Protein AF-0000000084445565 (afdb_homodimer)

Solvent-accessible surface area (backbone atoms only — not comparable to full-atom values): 21002 Å² total; per-residue (Å²): 119,82,51,89,83,24,52,63,52,49,36,24,56,54,47,28,71,36,73,92,26,43,61,69,52,18,42,53,34,50,54,57,26,64,76,41,26,80,78,46,26,44,51,44,20,50,34,34,47,52,29,54,71,44,47,41,64,12,82,78,31,48,42,76,27,74,42,73,63,22,72,69,75,62,40,82,85,39,41,70,34,31,34,38,35,25,36,35,56,62,39,49,53,41,38,55,76,44,64,47,62,63,42,39,60,33,34,27,71,49,60,44,26,79,92,76,68,36,49,72,86,74,34,45,50,66,62,48,54,49,44,47,73,70,60,66,28,49,34,37,35,42,53,54,48,69,42,72,39,28,47,50,34,51,50,52,48,50,63,75,43,59,88,46,88,46,45,53,30,26,45,39,73,85,50,88,30,82,55,66,64,62,74,51,54,47,68,58,52,31,51,28,55,72,51,39,39,79,112,118,80,51,89,84,26,50,62,53,48,36,25,55,52,45,27,71,35,71,93,26,44,62,68,51,18,43,53,33,49,53,57,27,65,75,41,28,79,77,46,28,45,52,44,20,51,35,34,46,51,31,54,72,45,46,40,65,12,81,78,30,47,41,77,26,73,40,72,61,21,73,70,74,64,40,82,86,39,41,70,34,32,35,39,34,25,34,34,56,61,38,49,53,42,39,54,76,44,65,44,62,61,42,38,60,34,34,27,71,50,60,43,26,79,92,76,67,35,49,71,86,72,35,45,50,65,63,48,54,50,44,47,73,71,60,65,27,49,34,39,35,41,54,53,48,70,42,71,38,26,48,50,35,50,49,52,48,51,61,73,43,59,88,45,87,47,44,54,30,26,47,39,74,85,49,87,30,82,55,65,65,62,73,51,55,48,68,60,54,30,51,28,56,70,49,40,39,78,112

pLDDT: mean 86.77, std 16.16, range [40.09, 98.62]

InterPro domains:
  IPR000093 DNA recombination protein RecR [MF_00017] (1-199)
  IPR000093 DNA recombination protein RecR [PTHR30446] (1-198)
  IPR000093 DNA recombination protein RecR [TIGR00615] (6-197)
  IPR006171 TOPRIM domain [PF13662] (82-172)
  IPR006171 TOPRIM domain [PS50880] (81-176)
  IPR006171 TOPRIM domain [SM00493] (81-166)
  IPR015967 Recombination protein RecR, zinc finger domain [PF02132] (55-75)
  IPR023627 Recombination protein RecR [SSF111304] (5-199)
  IPR034137 RecR, TOPRIM domain [cd01025] (81-192)

Foldseek 3Di:
DPDPPDPLQVQLVVQCPDPPHHSVNSSVVSVVCVVPVPVRVVVVVVVVVCQVVQWDAAPQAGAIASDHVHPQVPDPQADALEEEEEAANLLVVLQVVLVQHRHHYHHFVHFDDPVVPDDSVNTCLVSVLVCLQPVNHAEYEYEFALDPRRVVRLVVSCVSCVPGNHFYKYFDNPPVRNDDSNVDDSVSSNVRSVRIGGD/DPDPPDPLQVQLVVQCPDPPHHSVNSSVVSVVCVVPVPVRVVVVVVVVVCQVVQWDAAPQARAIASDHVHPQVPDPQADALEEEEEAANLLVVLQVVLVQHRHHYHHFVHFDDPVVPDDSVNTCLVSVLVCLQPVNHAEYEYEFALDPRRVVRLVVSCVSCVPGNHFYKYFDNPPVRNDDSNVDDSVSSNNRSVRIGGD

Secondary structure (DSSP, 8-state):
---TT-HHHHHHHHHTTSTT--HHHHHHHHHHHHHSIIIIIHHHHHHHHHHHHH-EE-TTT--EESSSS-HHHH-TTSEEEEEEEESSHHHHHHHHHHT---EEEEE-SS--BTTTTB-GGGTTHHHHHHHHHHTT--EEEEE--SSHHHHHHHHHHHHHHTTSS-EEEE--TTS-TTS-GGGS-HHHHHHHHHT-EE-/---TT-HHHHHHHHHTTSTT--HHHHHHHHHHHHHSIIIIIHHHHHHHHHHHHH-EE-TTT--EESSSS-HHHH-TTSEEEEEEEESSHHHHHHHHHHT---EEEEE-SS--BTTTTB-GGGTTHHHHHHHHHHTT--EEEEE--SSHHHHHHHHHHHHHHTTSS-EEEE--TTS-TTS-GGGS-HHHHHHHHHT-EE-

Nearest PDB structures (foldseek):
  3ve5-assembly1_A  TM=8.290E-01  e=7.895E-18  Caldanaerobacter subterraneus subsp. tengcongensis MB4
  3vdp-assembly2_C  TM=8.385E-01  e=1.243E-17  Caldanaerobacter subterraneus subsp. tengcongensis MB4
  4o6p-assembly1_C  TM=8.341E-01  e=1.054E-16  Caldanaerobacter subterraneus subsp. tengcongensis MB4
  3vdu-assembly1_A-2  TM=7.982E-01  e=2.611E-16  Caldanaerobacter subterraneus subsp. tengcongensis MB4
  4o6o-assembly1_B  TM=6.967E-01  e=6.278E-17  Caldanaerobacter subterraneus subsp. tengcongensis MB4

Structure (mmCIF, N/CA/C/O backbone):
data_AF-0000000084445565-model_v1
#
loop_
_entity.id
_entity.type
_entity.pdbx_description
1 polymer 'Recombination protein RecR'
#
loop_
_atom_site.group_PDB
_atom_site.id
_atom_site.type_symbol
_atom_site.label_atom_id
_atom_site.label_alt_id
_atom_site.label_comp_id
_atom_site.label_asym_id
_atom_site.label_entity_id
_atom_site.label_seq_id
_atom_site.pdbx_PDB_ins_code
_atom_site.Cartn_x
_atom_site.Cartn_y
_atom_site.Cartn_z
_atom_site.occupancy
_atom_site.B_iso_or_equiv
_atom_site.auth_seq_id
_atom_site.auth_comp_id
_atom_site.auth_asym_id
_atom_site.auth_atom_id
_atom_site.pdbx_PDB_model_num
ATOM 1 N N . MET A 1 1 ? 11.109 16.625 9.852 1 42.62 1 MET A N 1
ATOM 2 C CA . MET A 1 1 ? 10.609 15.281 9.578 1 42.62 1 MET A CA 1
ATOM 3 C C . MET A 1 1 ? 11.648 14.453 8.82 1 42.62 1 MET A C 1
ATOM 5 O O . MET A 1 1 ? 11.406 13.289 8.5 1 42.62 1 MET A O 1
ATOM 9 N N . ASN A 1 2 ? 12.766 15.258 8.273 1 48.19 2 ASN A N 1
ATOM 10 C CA . ASN A 1 2 ? 13.703 14.578 7.387 1 48.19 2 ASN A CA 1
ATOM 11 C C . ASN A 1 2 ? 14.758 13.805 8.172 1 48.19 2 ASN A C 1
ATOM 13 O O . ASN A 1 2 ? 15.906 13.695 7.742 1 48.19 2 ASN A O 1
ATOM 17 N N . HIS A 1 3 ? 14.539 13.641 9.445 1 54.47 3 HIS A N 1
ATOM 18 C CA . HIS A 1 3 ? 15.656 12.883 9.984 1 54.47 3 HIS A CA 1
ATOM 19 C C . HIS A 1 3 ? 15.641 11.445 9.484 1 54.47 3 HIS A C 1
ATOM 21 O O . HIS A 1 3 ? 14.578 10.82 9.398 1 54.47 3 HIS A O 1
ATOM 27 N N . PRO A 1 4 ? 16.719 11.023 8.82 1 54.78 4 PRO A N 1
ATOM 28 C CA . PRO A 1 4 ? 16.875 9.664 8.305 1 54.78 4 PRO A CA 1
ATOM 29 C C . PRO A 1 4 ? 16.266 8.617 9.234 1 54.78 4 PRO A C 1
ATOM 31 O O . PRO A 1 4 ? 15.797 7.57 8.766 1 54.78 4 PRO A O 1
ATOM 34 N N . ASN A 1 5 ? 16.156 8.93 10.508 1 67.44 5 ASN A N 1
ATOM 35 C CA . ASN A 1 5 ? 15.625 7.945 11.445 1 67.44 5 ASN A CA 1
ATOM 36 C C . ASN A 1 5 ? 14.172 8.25 11.805 1 67.44 5 ASN A C 1
ATOM 38 O O . ASN A 1 5 ? 13.68 7.812 12.844 1 67.44 5 ASN A O 1
ATOM 42 N N . ASP A 1 6 ? 13.477 8.938 10.984 1 88.62 6 ASP A N 1
ATOM 43 C CA . ASP A 1 6 ? 12.078 9.297 11.188 1 88.62 6 ASP A CA 1
ATOM 44 C C . ASP A 1 6 ? 11.156 8.141 10.812 1 88.62 6 ASP A C 1
ATOM 46 O O . ASP A 1 6 ? 11.18 7.664 9.672 1 88.62 6 ASP A O 1
ATOM 50 N N . PRO A 1 7 ? 10.406 7.633 11.875 1 93.38 7 PRO A N 1
ATOM 51 C CA . PRO A 1 7 ? 9.531 6.48 11.641 1 93.38 7 PRO A CA 1
ATOM 52 C C . PRO A 1 7 ? 8.586 6.691 10.461 1 93.38 7 PRO A C 1
ATOM 54 O O . PRO A 1 7 ? 8.273 5.738 9.742 1 93.38 7 PRO A O 1
ATOM 57 N N . VAL A 1 8 ? 8.195 7.867 10.242 1 93.81 8 VAL A N 1
ATOM 58 C CA . VAL A 1 8 ? 7.285 8.172 9.141 1 93.81 8 VAL A CA 1
ATOM 59 C C . VAL A 1 8 ? 8.008 7.996 7.809 1 93.81 8 VAL A C 1
ATOM 61 O O . VAL A 1 8 ? 7.504 7.328 6.906 1 93.81 8 VAL A O 1
ATOM 64 N N . GLU A 1 9 ? 9.172 8.586 7.727 1 91.94 9 GLU A N 1
ATOM 65 C CA . GLU A 1 9 ? 9.953 8.484 6.496 1 91.94 9 GLU A CA 1
ATOM 66 C C . GLU A 1 9 ? 10.336 7.039 6.199 1 91.94 9 GLU A C 1
ATOM 68 O O . GLU A 1 9 ? 10.352 6.617 5.043 1 91.94 9 GLU A O 1
ATOM 73 N N . GLN A 1 10 ? 10.703 6.348 7.211 1 95.12 10 GLN A N 1
ATOM 74 C CA . GLN A 1 10 ? 11.031 4.934 7.039 1 95.12 10 GLN A CA 1
ATOM 75 C C . GLN A 1 10 ? 9.836 4.16 6.484 1 95.12 10 GLN A C 1
ATOM 77 O O . GLN A 1 10 ? 9.984 3.344 5.574 1 95.12 10 GLN A O 1
ATOM 82 N N . LEU A 1 11 ? 8.672 4.438 7.047 1 96.81 11 LEU A N 1
ATOM 83 C CA . LEU A 1 11 ? 7.469 3.742 6.609 1 96.81 11 LEU A CA 1
ATOM 84 C C . LEU A 1 11 ? 7.117 4.113 5.172 1 96.81 11 LEU A C 1
ATOM 86 O O . LEU A 1 11 ? 6.73 3.248 4.379 1 96.81 11 LEU A O 1
ATOM 90 N N . VAL A 1 12 ? 7.266 5.355 4.82 1 95.62 12 VAL A N 1
ATOM 91 C CA . VAL A 1 12 ? 7.047 5.805 3.447 1 95.62 12 VAL A CA 1
ATOM 92 C C . VAL A 1 12 ? 7.98 5.051 2.502 1 95.62 12 VAL A C 1
ATOM 94 O O . VAL A 1 12 ? 7.562 4.598 1.436 1 95.62 12 VAL A O 1
ATOM 97 N N . GLY A 1 13 ? 9.242 4.875 2.918 1 96.06 13 GLY A N 1
ATOM 98 C CA . GLY A 1 13 ? 10.211 4.133 2.129 1 96.06 13 GLY A CA 1
ATOM 99 C C . GLY A 1 13 ? 9.82 2.684 1.914 1 96.06 13 GLY A C 1
ATOM 100 O O . GLY A 1 13 ? 9.945 2.16 0.805 1 96.06 13 GLY A O 1
ATOM 101 N N . LEU A 1 14 ? 9.328 2.07 2.9 1 96.69 14 LEU A N 1
ATOM 102 C CA . LEU A 1 14 ? 8.93 0.67 2.824 1 96.69 14 LEU A CA 1
ATOM 103 C C . LEU A 1 14 ? 7.723 0.498 1.907 1 96.69 14 LEU A C 1
ATOM 105 O O . LEU A 1 14 ? 7.711 -0.392 1.054 1 96.69 14 LEU A O 1
ATOM 109 N N . LEU A 1 15 ? 6.719 1.361 2.037 1 96.44 15 LEU A N 1
ATOM 110 C CA . LEU A 1 15 ? 5.512 1.283 1.223 1 96.44 15 LEU A CA 1
ATOM 111 C C . LEU A 1 15 ? 5.824 1.577 -0.241 1 96.44 15 LEU A C 1
ATOM 113 O O . LEU A 1 15 ? 5.191 1.015 -1.139 1 96.44 15 LEU A O 1
ATOM 117 N N . SER A 1 16 ? 6.809 2.408 -0.483 1 96.06 16 SER A N 1
ATOM 118 C CA . SER A 1 16 ? 7.145 2.826 -1.84 1 96.06 16 SER A CA 1
ATOM 119 C C . SER A 1 16 ? 7.766 1.681 -2.633 1 96.06 16 SER A C 1
ATOM 121 O O . SER A 1 16 ? 7.891 1.762 -3.857 1 96.06 16 SER A O 1
ATOM 123 N N . ARG A 1 17 ? 8.102 0.585 -2.012 1 94.81 17 ARG A N 1
ATOM 124 C CA . ARG A 1 17 ? 8.688 -0.576 -2.676 1 94.81 17 ARG A CA 1
ATOM 125 C C . ARG A 1 17 ? 7.598 -1.488 -3.236 1 94.81 17 ARG A C 1
ATOM 127 O O . ARG A 1 17 ? 7.891 -2.412 -3.998 1 94.81 17 ARG A O 1
ATOM 134 N N . LEU A 1 18 ? 6.398 -1.222 -2.85 1 95.25 18 LEU A N 1
ATOM 135 C CA . LEU A 1 18 ? 5.297 -2.049 -3.324 1 95.25 18 LEU A CA 1
ATOM 136 C C . LEU A 1 18 ? 4.844 -1.61 -4.711 1 95.25 18 LEU A C 1
ATOM 138 O O . LEU A 1 18 ? 4.914 -0.426 -5.047 1 95.25 18 LEU A O 1
ATOM 142 N N . PRO A 1 19 ? 4.434 -2.586 -5.5 1 92.62 19 PRO A N 1
ATOM 143 C CA . PRO A 1 19 ? 3.924 -2.211 -6.82 1 92.62 19 PRO A CA 1
ATOM 144 C C . PRO A 1 19 ? 2.785 -1.197 -6.75 1 92.62 19 PRO A C 1
ATOM 146 O O . PRO A 1 19 ? 1.881 -1.336 -5.922 1 92.62 19 PRO A O 1
ATOM 149 N N . GLY A 1 20 ? 2.898 -0.147 -7.531 1 89.06 20 GLY A N 1
ATOM 150 C CA . GLY A 1 20 ? 1.836 0.842 -7.613 1 89.06 20 GLY A CA 1
ATOM 151 C C . GLY A 1 20 ? 2.045 2.02 -6.68 1 89.06 20 GLY A C 1
ATOM 152 O O . GLY A 1 20 ? 1.315 3.012 -6.75 1 89.06 20 GLY A O 1
ATOM 153 N N . TYR A 1 21 ? 3 1.852 -5.844 1 92.5 21 TYR A N 1
ATOM 154 C CA . TYR A 1 21 ? 3.264 2.941 -4.91 1 92.5 21 TYR A CA 1
ATOM 155 C C . TYR A 1 21 ? 4.586 3.625 -5.23 1 92.5 21 TYR A C 1
ATOM 157 O O . TYR A 1 21 ? 5.641 2.984 -5.227 1 92.5 21 TYR A O 1
ATOM 165 N N . GLY A 1 22 ? 4.492 4.855 -5.516 1 91.44 22 GLY A N 1
ATOM 166 C CA . GLY A 1 22 ? 5.656 5.719 -5.41 1 91.44 22 GLY A CA 1
ATOM 167 C C . GLY A 1 22 ? 5.742 6.449 -4.082 1 91.44 22 GLY A C 1
ATOM 168 O O . GLY A 1 22 ? 4.891 6.266 -3.213 1 91.44 22 GLY A O 1
ATOM 169 N N . ARG A 1 23 ? 6.707 7.301 -3.943 1 91.06 23 ARG A N 1
ATOM 170 C CA . ARG A 1 23 ? 6.906 7.996 -2.674 1 91.06 23 ARG A CA 1
ATOM 171 C C . ARG A 1 23 ? 5.715 8.891 -2.348 1 91.06 23 ARG A C 1
ATOM 173 O O . ARG A 1 23 ? 5.281 8.961 -1.195 1 91.06 23 ARG A O 1
ATOM 180 N N . ARG A 1 24 ? 5.191 9.531 -3.324 1 87.31 24 ARG A N 1
ATOM 181 C CA . ARG A 1 24 ? 4.059 10.43 -3.115 1 87.31 24 ARG A CA 1
ATOM 182 C C . ARG A 1 24 ? 2.824 9.656 -2.664 1 87.31 24 ARG A C 1
ATOM 184 O O . ARG A 1 24 ? 2.182 10.031 -1.679 1 87.31 24 ARG A O 1
ATOM 191 N N . SER A 1 25 ? 2.504 8.617 -3.367 1 91.88 25 SER A N 1
ATOM 192 C CA . SER A 1 25 ? 1.345 7.801 -3.016 1 91.88 25 SER A CA 1
ATOM 193 C C . SER A 1 25 ? 1.539 7.117 -1.668 1 91.88 25 SER A C 1
ATOM 195 O O . SER A 1 25 ? 0.592 6.984 -0.89 1 91.88 25 SER A O 1
ATOM 197 N N . ALA A 1 26 ? 2.791 6.719 -1.423 1 95.31 26 ALA A N 1
ATOM 198 C CA . ALA A 1 26 ? 3.105 6.102 -0.136 1 95.31 26 ALA A CA 1
ATOM 199 C C . ALA A 1 26 ? 2.877 7.082 1.012 1 95.31 26 ALA A C 1
ATOM 201 O O . ALA A 1 26 ? 2.32 6.715 2.049 1 95.31 26 ALA A O 1
ATOM 202 N N . ARG A 1 27 ? 3.256 8.258 0.832 1 92.88 27 ARG A N 1
ATOM 203 C CA . ARG A 1 27 ? 3.078 9.273 1.86 1 92.88 27 ARG A CA 1
ATOM 204 C C . ARG A 1 27 ? 1.598 9.523 2.135 1 92.88 27 ARG A C 1
ATOM 206 O O . ARG A 1 27 ? 1.187 9.648 3.289 1 92.88 27 ARG A O 1
ATOM 213 N N . ARG A 1 28 ? 0.836 9.57 1.104 1 92.25 28 ARG A N 1
ATOM 214 C CA . ARG A 1 28 ? -0.604 9.734 1.262 1 92.25 28 ARG A CA 1
ATOM 215 C C . ARG A 1 28 ? -1.203 8.586 2.064 1 92.25 28 ARG A C 1
ATOM 217 O O . ARG A 1 28 ? -2.061 8.805 2.924 1 92.25 28 ARG A O 1
ATOM 224 N N . ALA A 1 29 ? -0.751 7.445 1.784 1 95.94 29 ALA A N 1
ATOM 225 C CA . ALA A 1 29 ? -1.242 6.27 2.496 1 95.94 29 ALA A CA 1
ATOM 226 C C . ALA A 1 29 ? -0.855 6.32 3.971 1 95.94 29 ALA A C 1
ATOM 228 O O . ALA A 1 29 ? -1.671 6.016 4.844 1 95.94 29 ALA A O 1
ATOM 229 N N . VAL A 1 30 ? 0.344 6.688 4.199 1 96.62 30 VAL A N 1
ATOM 230 C CA . VAL A 1 30 ? 0.829 6.766 5.574 1 96.62 30 VAL A CA 1
ATOM 231 C C . VAL A 1 30 ? 0.01 7.793 6.355 1 96.62 30 VAL A C 1
ATOM 233 O O . VAL A 1 30 ? -0.426 7.523 7.477 1 96.62 30 VAL A O 1
ATOM 236 N N . LEU A 1 31 ? -0.197 8.922 5.77 1 94.25 31 LEU A N 1
ATOM 237 C CA . LEU A 1 31 ? -0.971 9.969 6.426 1 94.25 31 LEU A CA 1
ATOM 238 C C . LEU A 1 31 ? -2.385 9.492 6.734 1 94.25 31 LEU A C 1
ATOM 240 O O . LEU A 1 31 ? -2.898 9.719 7.832 1 94.25 31 LEU A O 1
ATOM 244 N N . LYS A 1 32 ? -2.957 8.828 5.801 1 94.44 32 LYS A N 1
ATOM 245 C CA . LYS A 1 32 ? -4.293 8.281 6.02 1 94.44 32 LYS A CA 1
ATOM 246 C C . LYS A 1 32 ? -4.309 7.332 7.211 1 94.44 32 LYS A C 1
ATOM 248 O O . LYS A 1 32 ? -5.191 7.418 8.07 1 94.44 32 LYS A O 1
ATOM 253 N N . MET A 1 33 ? -3.371 6.559 7.238 1 96.94 33 MET A N 1
ATOM 254 C CA . MET A 1 33 ? -3.33 5.562 8.305 1 96.94 33 MET A CA 1
ATOM 255 C C . MET A 1 33 ? -3.09 6.223 9.656 1 96.94 33 MET A C 1
ATOM 257 O O . MET A 1 33 ? -3.635 5.785 10.672 1 96.94 33 MET A O 1
ATOM 261 N N . LEU A 1 34 ? -2.307 7.238 9.617 1 95.75 34 LEU A N 1
ATOM 262 C CA . LEU A 1 34 ? -1.955 7.898 10.867 1 95.75 34 LEU A CA 1
ATOM 263 C C . LEU A 1 34 ? -3.156 8.641 11.445 1 95.75 34 LEU A C 1
ATOM 265 O O . LEU A 1 34 ? -3.162 8.992 12.625 1 95.75 34 LEU A O 1
ATOM 269 N N . GLN A 1 35 ? -4.125 8.93 10.656 1 90.38 35 GLN A N 1
ATOM 270 C CA . GLN A 1 35 ? -5.344 9.562 11.148 1 90.38 35 GLN A CA 1
ATOM 271 C C . GLN A 1 35 ? -6.105 8.641 12.094 1 90.38 35 GLN A C 1
ATOM 273 O O . GLN A 1 35 ? -6.848 9.109 12.961 1 90.38 35 GLN A O 1
ATOM 278 N N . ASP A 1 36 ? -5.949 7.34 11.891 1 92.38 36 ASP A N 1
ATOM 279 C CA . ASP A 1 36 ? -6.555 6.336 12.766 1 92.38 36 ASP A CA 1
ATOM 280 C C . ASP A 1 36 ? -5.695 5.074 12.828 1 92.38 36 ASP A C 1
ATOM 282 O O . ASP A 1 36 ? -6.062 4.039 12.266 1 92.38 36 ASP A O 1
ATOM 286 N N . PRO A 1 37 ? -4.664 5.094 13.602 1 95.62 37 PRO A N 1
ATOM 287 C CA . PRO A 1 37 ? -3.711 3.982 13.633 1 95.62 37 PRO A CA 1
ATOM 288 C C . PRO A 1 37 ? -4.324 2.689 14.164 1 95.62 37 PRO A C 1
ATOM 290 O O . PRO A 1 37 ? -4.016 1.604 13.664 1 95.62 37 PRO A O 1
ATOM 293 N N . GLN A 1 38 ? -5.273 2.746 15.109 1 95.19 38 GLN A N 1
ATOM 294 C CA . GLN A 1 38 ? -5.859 1.566 15.734 1 95.19 38 GLN A CA 1
ATOM 295 C C . GLN A 1 38 ? -6.727 0.789 14.75 1 95.19 38 GLN A C 1
ATOM 297 O O . GLN A 1 38 ? -6.777 -0.441 14.797 1 95.19 38 GLN A O 1
ATOM 302 N N . ARG A 1 39 ? -7.297 1.512 13.844 1 94.88 39 ARG A N 1
ATOM 303 C CA . ARG A 1 39 ? -8.242 0.859 12.945 1 94.88 39 ARG A CA 1
ATOM 304 C C . ARG A 1 39 ? -7.594 0.534 11.602 1 94.88 39 ARG A C 1
ATOM 306 O O . ARG A 1 39 ? -8.031 -0.377 10.898 1 94.88 39 ARG A O 1
ATOM 313 N N . LEU A 1 40 ? -6.551 1.271 11.281 1 94.94 40 LEU A N 1
ATOM 314 C CA . LEU A 1 40 ? -6 1.113 9.938 1 94.94 40 LEU A CA 1
ATOM 315 C C . LEU A 1 40 ? -4.586 0.543 9.992 1 94.94 40 LEU A C 1
ATOM 317 O O . LEU A 1 40 ? -4.281 -0.44 9.312 1 94.94 40 LEU A O 1
ATOM 321 N N . MET A 1 41 ? -3.707 1.014 10.844 1 96.81 41 MET A N 1
ATOM 322 C CA . MET A 1 41 ? -2.291 0.661 10.836 1 96.81 41 MET A CA 1
ATOM 323 C C . MET A 1 41 ? -2.055 -0.67 11.539 1 96.81 41 MET A C 1
ATOM 325 O O . MET A 1 41 ? -1.375 -1.549 11.008 1 96.81 41 MET A O 1
ATOM 329 N N . LEU A 1 42 ? -2.598 -0.789 12.688 1 98.06 42 LEU A N 1
ATOM 330 C CA . LEU A 1 42 ? -2.279 -1.954 13.5 1 98.06 42 LEU A CA 1
ATOM 331 C C . LEU A 1 42 ? -2.893 -3.219 12.906 1 98.06 42 LEU A C 1
ATOM 333 O O . LEU A 1 42 ? -2.227 -4.254 12.812 1 98.06 42 LEU A O 1
ATOM 337 N N . PRO A 1 43 ? -4.152 -3.146 12.43 1 97.81 43 PRO A N 1
ATOM 338 C CA . PRO A 1 43 ? -4.691 -4.34 11.773 1 97.81 43 PRO A CA 1
ATOM 339 C C . PRO A 1 43 ? -3.889 -4.738 10.539 1 97.81 43 PRO A C 1
ATOM 341 O O . PRO A 1 43 ? -3.709 -5.93 10.273 1 97.81 43 PRO A O 1
ATOM 344 N N . LEU A 1 44 ? -3.434 -3.775 9.812 1 98.25 44 LEU A N 1
ATOM 345 C CA . LEU A 1 44 ? -2.605 -4.078 8.648 1 98.25 44 LEU A CA 1
ATOM 346 C C . LEU A 1 44 ? -1.295 -4.734 9.07 1 98.25 44 LEU A C 1
ATOM 348 O O . LEU A 1 44 ? -0.859 -5.715 8.461 1 98.25 44 LEU A O 1
ATOM 352 N N . ALA A 1 45 ? -0.679 -4.238 10.109 1 98.38 45 ALA A N 1
ATOM 353 C CA . ALA A 1 45 ? 0.545 -4.832 10.648 1 98.38 45 ALA A CA 1
ATOM 354 C C . ALA A 1 45 ? 0.321 -6.285 11.047 1 98.38 45 ALA A C 1
ATOM 356 O O . ALA A 1 45 ? 1.117 -7.16 10.695 1 98.38 45 ALA A O 1
ATOM 357 N N . ASP A 1 46 ? -0.766 -6.473 11.742 1 98.12 46 ASP A N 1
ATOM 358 C CA . ASP A 1 46 ? -1.094 -7.828 12.18 1 98.12 46 ASP A CA 1
ATOM 359 C C . ASP A 1 46 ? -1.352 -8.742 10.984 1 98.12 46 ASP A C 1
ATOM 361 O O . ASP A 1 46 ? -0.883 -9.883 10.961 1 98.12 46 ASP A O 1
ATOM 365 N N . GLY A 1 47 ? -2.111 -8.242 10.031 1 97.62 47 GLY A N 1
ATOM 366 C CA . GLY A 1 47 ? -2.383 -9.016 8.828 1 97.62 47 GLY A CA 1
ATOM 367 C C . GLY A 1 47 ? -1.125 -9.422 8.086 1 97.62 47 GLY A C 1
ATOM 368 O O . GLY A 1 47 ? -1.028 -10.547 7.594 1 97.62 47 GLY A O 1
ATOM 369 N N . LEU A 1 48 ? -0.175 -8.57 8 1 98.25 48 LEU A N 1
ATOM 370 C CA . LEU A 1 48 ? 1.106 -8.852 7.359 1 98.25 48 LEU A CA 1
ATOM 371 C C . LEU A 1 48 ? 1.846 -9.969 8.086 1 98.25 48 LEU A C 1
ATOM 373 O O . LEU A 1 48 ? 2.354 -10.898 7.453 1 98.25 48 LEU A O 1
ATOM 377 N N . ARG A 1 49 ? 1.893 -9.852 9.375 1 97.69 49 ARG A N 1
ATOM 378 C CA . ARG A 1 49 ? 2.604 -10.852 10.164 1 97.69 49 ARG A CA 1
ATOM 379 C C . ARG A 1 49 ? 1.933 -12.219 10.055 1 97.69 49 ARG A C 1
ATOM 381 O O . ARG A 1 49 ? 2.605 -13.234 9.875 1 97.69 49 ARG A O 1
ATOM 388 N N . ILE A 1 50 ? 0.654 -12.25 10.156 1 97 50 ILE A N 1
ATOM 389 C CA . ILE A 1 50 ? -0.104 -13.492 10.078 1 97 50 ILE A CA 1
ATOM 390 C C . ILE A 1 50 ? 0.131 -14.156 8.719 1 97 50 ILE A C 1
ATOM 392 O O . ILE A 1 50 ? 0.429 -15.352 8.648 1 97 50 ILE A O 1
ATOM 396 N N . ALA A 1 51 ? 0.028 -13.414 7.664 1 96.88 51 ALA A N 1
ATOM 397 C CA . ALA A 1 51 ? 0.226 -13.961 6.324 1 96.88 51 ALA A CA 1
ATOM 398 C C . ALA A 1 51 ? 1.658 -14.453 6.141 1 96.88 51 ALA A C 1
ATOM 400 O O . ALA A 1 51 ? 1.883 -15.531 5.574 1 96.88 51 ALA A O 1
ATOM 401 N N . ALA A 1 52 ? 2.607 -13.68 6.594 1 96.88 52 ALA A N 1
ATOM 402 C CA . ALA A 1 52 ? 4.016 -14.047 6.461 1 96.88 52 ALA A CA 1
ATOM 403 C C . ALA A 1 52 ? 4.301 -15.383 7.133 1 96.88 52 ALA A C 1
ATOM 405 O O . ALA A 1 52 ? 5.105 -16.172 6.641 1 96.88 52 ALA A O 1
ATOM 406 N N . GLU A 1 53 ? 3.662 -15.641 8.203 1 95.31 53 GLU A N 1
ATOM 407 C CA . GLU A 1 53 ? 3.9 -16.859 8.984 1 95.31 53 GLU A CA 1
ATOM 408 C C . GLU A 1 53 ? 3.092 -18.031 8.445 1 95.31 53 GLU A C 1
ATOM 410 O O . GLU A 1 53 ? 3.533 -19.172 8.516 1 95.31 53 GLU A O 1
ATOM 415 N N . ALA A 1 54 ? 1.971 -17.75 7.91 1 95.81 54 ALA A N 1
ATOM 416 C CA . ALA A 1 54 ? 1.009 -18.797 7.605 1 95.81 54 ALA A CA 1
ATOM 417 C C . ALA A 1 54 ? 1.185 -19.312 6.176 1 95.81 54 ALA A C 1
ATOM 419 O O . ALA A 1 54 ? 0.913 -20.469 5.883 1 95.81 54 ALA A O 1
ATOM 420 N N . VAL A 1 55 ? 1.617 -18.484 5.27 1 96.88 55 VAL A N 1
ATOM 421 C CA . VAL A 1 55 ? 1.567 -18.812 3.846 1 96.88 55 VAL A CA 1
ATOM 422 C C . VAL A 1 55 ? 2.904 -19.406 3.404 1 96.88 55 VAL A C 1
ATOM 424 O O . VAL A 1 55 ? 3.967 -18.891 3.764 1 96.88 55 VAL A O 1
ATOM 427 N N . ARG A 1 56 ? 2.848 -20.438 2.625 1 95.44 56 ARG A N 1
ATOM 428 C CA . ARG A 1 56 ? 4.035 -21.094 2.096 1 95.44 56 ARG A CA 1
ATOM 429 C C . ARG A 1 56 ? 3.76 -21.703 0.722 1 95.44 56 ARG A C 1
ATOM 431 O O . ARG A 1 56 ? 2.604 -21.906 0.346 1 95.44 56 ARG A O 1
ATOM 438 N N . PRO A 1 57 ? 4.789 -22.016 -0.052 1 95.94 57 PRO A N 1
ATOM 439 C CA . PRO A 1 57 ? 4.602 -22.672 -1.349 1 95.94 57 PRO A CA 1
ATOM 440 C C . PRO A 1 57 ? 4.117 -24.109 -1.219 1 95.94 57 PRO A C 1
ATOM 442 O O . PRO A 1 57 ? 4.57 -24.844 -0.334 1 95.94 57 PRO A O 1
ATOM 445 N N . CYS A 1 58 ? 3.221 -24.484 -1.974 1 97.56 58 CYS A N 1
ATOM 446 C CA . CYS A 1 58 ? 2.74 -25.859 -2.051 1 97.56 58 CYS A CA 1
ATOM 447 C C . CYS A 1 58 ? 3.832 -26.781 -2.557 1 97.56 58 CYS A C 1
ATOM 449 O O . CYS A 1 58 ? 4.441 -26.531 -3.598 1 97.56 58 CYS A O 1
ATOM 451 N N . GLU A 1 59 ? 4.016 -27.891 -1.918 1 97.44 59 GLU A N 1
ATOM 452 C CA . GLU A 1 59 ? 5.082 -28.812 -2.291 1 97.44 59 GLU A CA 1
ATOM 453 C C . GLU A 1 59 ? 4.754 -29.531 -3.596 1 97.44 59 GLU A C 1
ATOM 455 O O . GLU A 1 59 ? 5.648 -30.047 -4.27 1 97.44 59 GLU A O 1
ATOM 460 N N . VAL A 1 60 ? 3.502 -29.531 -4.016 1 97.69 60 VAL A N 1
ATOM 461 C CA . VAL A 1 60 ? 3.074 -30.281 -5.191 1 97.69 60 VAL A CA 1
ATOM 462 C C . VAL A 1 60 ? 3.094 -29.375 -6.418 1 97.69 60 VAL A C 1
ATOM 464 O O . VAL A 1 60 ? 3.787 -29.656 -7.398 1 97.69 60 VAL A O 1
ATOM 467 N N . CYS A 1 61 ? 2.438 -28.266 -6.32 1 98.12 61 CYS A N 1
ATOM 468 C CA . CYS A 1 61 ? 2.18 -27.516 -7.551 1 98.12 61 CYS A CA 1
ATOM 469 C C . CYS A 1 61 ? 2.893 -26.172 -7.531 1 98.12 61 CYS A C 1
ATOM 471 O O . CYS A 1 61 ? 2.941 -25.484 -8.547 1 98.12 61 CYS A O 1
ATOM 473 N N . GLY A 1 62 ? 3.344 -25.75 -6.32 1 97.38 62 GLY A N 1
ATOM 474 C CA . GLY A 1 62 ? 4.059 -24.484 -6.223 1 97.38 62 GLY A CA 1
ATOM 475 C C . GLY A 1 62 ? 3.152 -23.312 -5.918 1 97.38 62 GLY A C 1
ATOM 476 O O . GLY A 1 62 ? 3.615 -22.172 -5.824 1 97.38 62 GLY A O 1
ATOM 477 N N . ASN A 1 63 ? 1.875 -23.438 -5.723 1 96 63 ASN A N 1
ATOM 478 C CA . ASN A 1 63 ? 0.946 -22.406 -5.297 1 96 63 ASN A CA 1
ATOM 479 C C . ASN A 1 63 ? 1.313 -21.844 -3.924 1 96 63 ASN A C 1
ATOM 481 O O . ASN A 1 63 ? 2.051 -22.484 -3.172 1 96 63 ASN A O 1
ATOM 485 N N . LEU A 1 64 ? 0.884 -20.672 -3.631 1 95.44 64 LEU A N 1
ATOM 486 C CA . LEU A 1 64 ? 1.022 -20.141 -2.281 1 95.44 64 LEU A CA 1
ATOM 487 C C . LEU A 1 64 ? -0.258 -20.344 -1.479 1 95.44 64 LEU A C 1
ATOM 489 O O . LEU A 1 64 ? -1.342 -19.953 -1.919 1 95.44 64 LEU A O 1
ATOM 493 N N . ASP A 1 65 ? -0.097 -20.953 -0.335 1 93.94 65 ASP A N 1
ATOM 494 C CA . ASP A 1 65 ? -1.247 -21.312 0.485 1 93.94 65 ASP A CA 1
ATOM 495 C C . ASP A 1 65 ? -0.844 -21.5 1.947 1 93.94 65 ASP A C 1
ATOM 497 O O . ASP A 1 65 ? 0.344 -21.469 2.275 1 93.94 65 ASP A O 1
ATOM 501 N N . THR A 1 66 ? -1.864 -21.562 2.828 1 94.19 66 THR A N 1
ATOM 502 C CA . THR A 1 66 ? -1.613 -21.75 4.254 1 94.19 66 THR A CA 1
ATOM 503 C C . THR A 1 66 ? -1.392 -23.234 4.57 1 94.19 66 THR A C 1
ATOM 505 O O . THR A 1 66 ? -0.986 -23.578 5.68 1 94.19 66 THR A O 1
ATOM 508 N N . ALA A 1 67 ? -1.666 -24.016 3.582 1 94.25 67 ALA A N 1
ATOM 509 C CA . ALA A 1 67 ? -1.447 -25.438 3.734 1 94.25 67 ALA A CA 1
ATOM 510 C C . ALA A 1 67 ? -0.63 -26 2.572 1 94.25 67 ALA A C 1
ATOM 512 O O . ALA A 1 67 ? -0.6 -25.406 1.488 1 94.25 67 ALA A O 1
ATOM 513 N N . SER A 1 68 ? 0.067 -27.219 2.828 1 95.88 68 SER A N 1
ATOM 514 C CA . SER A 1 68 ? 0.78 -27.969 1.801 1 95.88 68 SER A CA 1
ATOM 515 C C . SER A 1 68 ? 0.574 -29.469 1.972 1 95.88 68 SER A C 1
ATOM 517 O O . SER A 1 68 ? 0.906 -30.031 3.018 1 95.88 68 SER A O 1
ATOM 519 N N . PRO A 1 69 ? -0.008 -30.094 0.944 1 97.31 69 PRO A N 1
ATOM 520 C CA . PRO A 1 69 ? -0.475 -29.594 -0.352 1 97.31 69 PRO A CA 1
ATOM 521 C C . PRO A 1 69 ? -1.551 -28.516 -0.217 1 97.31 69 PRO A C 1
ATOM 523 O O . PRO A 1 69 ? -2.279 -28.484 0.778 1 97.31 69 PRO A O 1
ATOM 526 N N . CYS A 1 70 ? -1.633 -27.656 -1.169 1 96.94 70 CYS A N 1
ATOM 527 C CA . CYS A 1 70 ? -2.529 -26.516 -1.094 1 96.94 70 CYS A CA 1
ATOM 528 C C . CYS A 1 70 ? -3.982 -26.953 -1.237 1 96.94 70 CYS A C 1
ATOM 530 O O . CYS A 1 70 ? -4.262 -28.109 -1.51 1 96.94 70 CYS A O 1
ATOM 532 N N . HIS A 1 71 ? -4.922 -26 -1.071 1 95.06 71 HIS A N 1
ATOM 533 C CA . HIS A 1 71 ? -6.348 -26.297 -1.112 1 95.06 71 HIS A CA 1
ATOM 534 C C . HIS A 1 71 ? -6.77 -26.797 -2.49 1 95.06 71 HIS A C 1
ATOM 536 O O . HIS A 1 71 ? -7.676 -27.625 -2.604 1 95.06 71 HIS A O 1
ATOM 542 N N . VAL A 1 72 ? -6.145 -26.312 -3.537 1 95.75 72 VAL A N 1
ATOM 543 C CA . VAL A 1 72 ? -6.461 -26.766 -4.891 1 95.75 72 VAL A CA 1
ATOM 544 C C . VAL A 1 72 ? -6.02 -28.203 -5.082 1 95.75 72 VAL A C 1
ATOM 546 O O . VAL A 1 72 ? -6.789 -29.047 -5.562 1 95.75 72 VAL A O 1
ATOM 549 N N . CYS A 1 73 ? -4.859 -28.516 -4.629 1 97.19 73 CYS A N 1
ATOM 550 C CA . CYS A 1 73 ? -4.305 -29.859 -4.777 1 97.19 73 CYS A CA 1
ATOM 551 C C . CYS A 1 73 ? -5.074 -30.859 -3.924 1 97.19 73 CYS A C 1
ATOM 553 O O . CYS A 1 73 ? -5.203 -32.031 -4.293 1 97.19 73 CYS A O 1
ATOM 555 N N . ARG A 1 74 ? -5.633 -30.406 -2.906 1 96.69 74 ARG A N 1
ATOM 556 C CA . ARG A 1 74 ? -6.297 -31.312 -1.974 1 96.69 74 ARG A CA 1
ATOM 557 C C . ARG A 1 74 ? -7.773 -31.469 -2.324 1 96.69 74 ARG A C 1
ATOM 559 O O . ARG A 1 74 ? -8.453 -32.344 -1.795 1 96.69 74 ARG A O 1
ATOM 566 N N . ASP A 1 75 ? -8.266 -30.641 -3.123 1 96.06 75 ASP A N 1
ATOM 567 C CA . ASP A 1 75 ? -9.688 -30.656 -3.461 1 96.06 75 ASP A CA 1
ATOM 568 C C . ASP A 1 75 ? -10.047 -31.906 -4.25 1 96.06 75 ASP A C 1
ATOM 570 O O . ASP A 1 75 ? -9.602 -32.094 -5.391 1 96.06 75 ASP A O 1
ATOM 574 N N . PRO A 1 76 ? -10.891 -32.719 -3.67 1 96.06 76 PRO A N 1
ATOM 575 C CA . PRO A 1 76 ? -11.211 -34 -4.34 1 96.06 76 PRO A CA 1
ATOM 576 C C . PRO A 1 76 ? -12.117 -33.781 -5.555 1 96.06 76 PRO A C 1
ATOM 578 O O . PRO A 1 76 ? -12.289 -34.719 -6.352 1 96.06 76 PRO A O 1
ATOM 581 N N . HIS A 1 77 ? -12.672 -32.688 -5.754 1 95.94 77 HIS A N 1
ATOM 582 C CA . HIS A 1 77 ? -13.6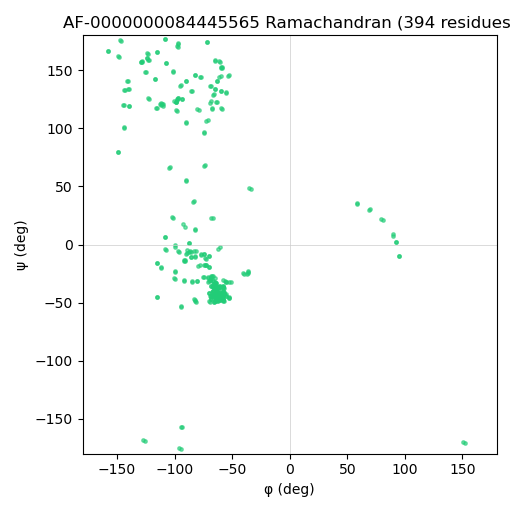09 -32.469 -6.848 1 95.94 77 HIS A CA 1
ATOM 583 C C . HIS A 1 77 ? -12.875 -32 -8.109 1 95.94 77 HIS A C 1
ATOM 585 O O . HIS A 1 77 ? -13.484 -31.922 -9.18 1 95.94 77 HIS A O 1
ATOM 591 N N . ARG A 1 78 ? -11.617 -31.797 -7.961 1 96.44 78 ARG A N 1
ATOM 592 C CA . ARG A 1 78 ? -10.828 -31.359 -9.109 1 96.44 78 ARG A CA 1
ATOM 593 C C . ARG A 1 78 ? -10.531 -32.531 -10.047 1 96.44 78 ARG A C 1
ATOM 595 O O . ARG A 1 78 ? -10.352 -33.656 -9.586 1 96.44 78 ARG A O 1
ATOM 602 N N . GLU A 1 79 ? -10.523 -32.219 -11.312 1 95.56 79 GLU A N 1
ATOM 603 C CA . GLU A 1 79 ? -10.102 -33.219 -12.297 1 95.56 79 GLU A CA 1
ATOM 604 C C . GLU A 1 79 ? -8.594 -33.438 -12.227 1 95.56 79 GLU A C 1
ATOM 606 O O . GLU A 1 79 ? -7.816 -32.719 -12.852 1 95.56 79 GLU A O 1
ATOM 611 N N . ARG A 1 80 ? -8.164 -34.562 -11.688 1 96.44 80 ARG A N 1
ATOM 612 C CA . ARG A 1 80 ? -6.762 -34.781 -11.359 1 96.44 80 ARG A CA 1
ATOM 613 C C . ARG A 1 80 ? -5.949 -35.125 -12.602 1 96.44 80 ARG A C 1
ATOM 615 O O . ARG A 1 80 ? -4.723 -35 -12.602 1 96.44 80 ARG A O 1
ATOM 622 N N . GLY A 1 81 ? -6.547 -35.5 -13.609 1 96 81 GLY A N 1
ATOM 623 C CA . GLY A 1 81 ? -5.844 -35.844 -14.836 1 96 81 GLY A CA 1
ATOM 624 C C . GLY A 1 81 ? -5.527 -34.625 -15.688 1 96 81 GLY A C 1
ATOM 625 O O . GLY A 1 81 ? -4.859 -34.75 -16.719 1 96 81 GLY A O 1
ATOM 626 N N . LEU A 1 82 ? -5.98 -33.469 -15.32 1 95.5 82 LEU A N 1
ATOM 627 C CA . LEU A 1 82 ? -5.816 -32.219 -16.047 1 95.5 82 LEU A CA 1
ATOM 628 C C . LEU A 1 82 ? -4.98 -31.234 -15.258 1 95.5 82 LEU A C 1
ATOM 630 O O . LEU A 1 82 ? -5.363 -30.828 -14.156 1 95.5 82 LEU A O 1
ATOM 634 N N . VAL A 1 83 ? -3.803 -30.875 -15.867 1 97.44 83 VAL A N 1
ATOM 635 C CA . VAL A 1 83 ? -2.92 -29.953 -15.164 1 97.44 83 VAL A CA 1
ATOM 636 C C . VAL A 1 83 ? -2.662 -28.734 -16.047 1 97.44 83 VAL A C 1
ATOM 638 O O . VAL A 1 83 ? -2.262 -28.859 -17.203 1 97.44 83 VAL A O 1
ATOM 641 N N . CYS A 1 84 ? -2.928 -27.609 -15.492 1 94.94 84 CYS A N 1
ATOM 642 C CA . CYS A 1 84 ? -2.648 -26.344 -16.156 1 94.94 84 CYS A CA 1
ATOM 643 C C . CYS A 1 84 ? -1.336 -25.75 -15.664 1 94.94 84 CYS A C 1
ATOM 645 O O . CYS A 1 84 ? -1.189 -25.453 -14.477 1 94.94 84 CYS A O 1
ATOM 647 N N . VAL A 1 85 ? -0.444 -25.516 -16.594 1 96.44 85 VAL A N 1
ATOM 648 C CA . VAL A 1 85 ? 0.881 -25 -16.25 1 96.44 85 VAL A CA 1
ATOM 649 C C . VAL A 1 85 ? 0.919 -23.5 -16.453 1 96.44 85 VAL A C 1
ATOM 651 O O . VAL A 1 85 ? 0.591 -23 -17.547 1 96.44 85 VAL A O 1
ATOM 654 N N . VAL A 1 86 ? 1.295 -22.844 -15.383 1 94.06 86 VAL A N 1
ATOM 655 C CA . VAL A 1 86 ? 1.313 -21.375 -15.43 1 94.06 86 VAL A CA 1
ATOM 656 C C . VAL A 1 86 ? 2.703 -20.875 -15.055 1 94.06 86 VAL A C 1
ATOM 658 O O . VAL A 1 86 ? 3.484 -21.578 -14.422 1 94.06 86 VAL A O 1
ATOM 661 N N . GLU A 1 87 ? 2.971 -19.609 -15.453 1 93.69 87 GLU A N 1
ATOM 662 C CA . GLU A 1 87 ? 4.262 -18.984 -15.156 1 93.69 87 GLU A CA 1
ATOM 663 C C . GLU A 1 87 ? 4.422 -18.734 -13.664 1 93.69 87 GLU A C 1
ATOM 665 O O . GLU A 1 87 ? 5.457 -19.078 -13.078 1 93.69 87 GLU A O 1
ATOM 670 N N . GLY A 1 88 ? 3.369 -18.172 -13.102 1 94.19 88 GLY A N 1
ATOM 671 C CA . GLY A 1 88 ? 3.457 -17.797 -11.703 1 94.19 88 GLY A CA 1
ATOM 672 C C . GLY A 1 88 ? 2.139 -17.922 -10.961 1 94.19 88 GLY A C 1
ATOM 673 O O . GLY A 1 88 ? 1.108 -18.219 -11.57 1 94.19 88 GLY A O 1
ATOM 674 N N . VAL A 1 89 ? 2.188 -17.672 -9.648 1 94.25 89 VAL A N 1
ATOM 675 C CA . VAL A 1 89 ? 1.032 -17.828 -8.773 1 94.25 89 VAL A CA 1
ATOM 676 C C . VAL A 1 89 ? -0.051 -16.828 -9.156 1 94.25 89 VAL A C 1
ATOM 678 O O . VAL A 1 89 ? -1.244 -17.125 -9.078 1 94.25 89 VAL A O 1
ATOM 681 N N . ALA A 1 90 ? 0.373 -15.664 -9.609 1 89.19 90 ALA A N 1
ATOM 682 C CA . ALA A 1 90 ? -0.598 -14.656 -10.031 1 89.19 90 ALA A CA 1
ATOM 683 C C . ALA A 1 90 ? -1.52 -15.203 -11.117 1 89.19 90 ALA A C 1
ATOM 685 O O . ALA A 1 90 ? -2.727 -14.953 -11.109 1 89.19 90 ALA A O 1
ATOM 686 N N . ASP A 1 91 ? -1.015 -15.875 -12.016 1 85.94 91 ASP A N 1
ATOM 687 C CA . ASP A 1 91 ? -1.792 -16.469 -13.102 1 85.94 91 ASP A CA 1
ATOM 688 C C . ASP A 1 91 ? -2.758 -17.531 -12.562 1 85.94 91 ASP A C 1
ATOM 690 O O . ASP A 1 91 ? -3.92 -17.578 -12.969 1 85.94 91 ASP A O 1
ATOM 694 N N . LEU A 1 92 ? -2.209 -18.297 -11.734 1 91.38 92 LEU A N 1
ATOM 695 C CA . LEU A 1 92 ? -3.039 -19.328 -11.125 1 91.38 92 LEU A CA 1
ATOM 696 C C . LEU A 1 92 ? -4.238 -18.703 -10.414 1 91.38 92 LEU A C 1
ATOM 698 O O . LEU A 1 92 ? -5.375 -19.125 -10.625 1 91.38 92 LEU A O 1
ATOM 702 N N . TRP A 1 93 ? -3.961 -17.719 -9.625 1 86.81 93 TRP A N 1
ATOM 703 C CA . TRP A 1 93 ? -5.023 -17.078 -8.859 1 86.81 93 TRP A CA 1
ATOM 704 C C . TRP A 1 93 ? -6.043 -16.422 -9.789 1 86.81 93 TRP A C 1
ATOM 706 O O . TRP A 1 93 ? -7.246 -16.453 -9.516 1 86.81 93 TRP A O 1
ATOM 716 N N . ALA A 1 94 ? -5.559 -15.898 -10.82 1 82.75 94 ALA A N 1
ATOM 717 C CA . ALA A 1 94 ? -6.453 -15.297 -11.797 1 82.75 94 ALA A CA 1
ATOM 718 C C . ALA A 1 94 ? -7.371 -16.344 -12.422 1 82.75 94 ALA A C 1
ATOM 720 O O . ALA A 1 94 ? -8.578 -16.125 -12.555 1 82.75 94 ALA A O 1
ATOM 721 N N . LEU A 1 95 ? -6.859 -17.406 -12.805 1 85.44 95 LEU A N 1
ATOM 722 C CA . LEU A 1 95 ? -7.625 -18.484 -13.43 1 85.44 95 LEU A CA 1
ATOM 723 C C . LEU A 1 95 ? -8.641 -19.062 -12.445 1 85.44 95 LEU A C 1
ATOM 725 O O . LEU A 1 95 ? -9.773 -19.375 -12.828 1 85.44 95 LEU A O 1
ATOM 729 N N . GLU A 1 96 ? -8.211 -19.203 -11.25 1 85.88 96 GLU A N 1
ATOM 730 C CA . GLU A 1 96 ? -9.094 -19.734 -10.219 1 85.88 96 GLU A CA 1
ATOM 731 C C . GLU A 1 96 ? -10.266 -18.781 -9.961 1 85.88 96 GLU A C 1
ATOM 733 O O . GLU A 1 96 ? -11.414 -19.219 -9.859 1 85.88 96 GLU A O 1
ATOM 738 N N . ARG A 1 97 ? -9.922 -17.547 -9.789 1 78.75 97 ARG A N 1
ATOM 739 C CA . ARG A 1 97 ? -10.953 -16.547 -9.547 1 78.75 97 ARG A CA 1
ATOM 740 C C . ARG A 1 97 ? -11.961 -16.516 -10.695 1 78.75 97 ARG A C 1
ATOM 742 O O . ARG A 1 97 ? -13.164 -16.328 -10.469 1 78.75 97 ARG A O 1
ATOM 749 N N . ALA A 1 98 ? -11.469 -16.703 -11.883 1 75.94 98 ALA A N 1
ATOM 750 C CA . ALA A 1 98 ? -12.312 -16.672 -13.07 1 75.94 98 ALA A CA 1
ATOM 751 C C . ALA A 1 98 ? -13.102 -17.969 -13.219 1 75.94 98 ALA A C 1
ATOM 753 O O . ALA A 1 98 ? -14.031 -18.047 -14.023 1 75.94 98 ALA A O 1
ATOM 754 N N . GLY A 1 99 ? -12.789 -18.906 -12.414 1 81.56 99 GLY A N 1
ATOM 755 C CA . GLY A 1 99 ? -13.422 -20.203 -12.578 1 81.56 99 GLY A CA 1
ATOM 756 C C . GLY A 1 99 ? -13.188 -20.828 -13.945 1 81.56 99 GLY A C 1
ATOM 757 O O . GLY A 1 99 ? -14.047 -21.531 -14.469 1 81.56 99 GLY A O 1
ATOM 758 N N . ALA A 1 100 ? -12.031 -20.625 -14.508 1 79.44 100 ALA A N 1
ATOM 759 C CA . ALA A 1 100 ? -11.758 -20.969 -15.898 1 79.44 100 ALA A CA 1
ATOM 760 C C . ALA A 1 100 ? -11.195 -22.375 -16.016 1 79.44 100 ALA A C 1
ATOM 762 O O . ALA A 1 100 ? -11.148 -22.953 -17.109 1 79.44 100 ALA A O 1
ATOM 763 N N . HIS A 1 101 ? -10.789 -22.984 -14.984 1 86.31 101 HIS A N 1
ATOM 764 C CA . HIS A 1 101 ? -10.102 -24.266 -15.023 1 86.31 101 HIS A CA 1
ATOM 765 C C . HIS A 1 101 ? -10.555 -25.172 -13.883 1 86.31 101 HIS A C 1
ATOM 767 O O . HIS A 1 101 ? -10.609 -24.75 -12.727 1 86.31 101 HIS A O 1
ATOM 773 N N . ARG A 1 102 ? -10.859 -26.453 -14.148 1 91 102 ARG A N 1
ATOM 774 C CA . ARG A 1 102 ? -11.414 -27.375 -13.156 1 91 102 ARG A CA 1
ATOM 775 C C . ARG A 1 102 ? -10.383 -28.406 -12.727 1 91 102 ARG A C 1
ATOM 777 O O . ARG A 1 102 ? -10.656 -29.25 -11.867 1 91 102 ARG A O 1
ATOM 784 N N . GLY A 1 103 ? -9.258 -28.359 -13.352 1 96.12 103 GLY A N 1
ATOM 785 C CA . GLY A 1 103 ? -8.211 -29.297 -13 1 96.12 103 GLY A CA 1
ATOM 786 C C . GLY A 1 103 ? -7.23 -28.75 -11.977 1 96.12 103 GLY A C 1
ATOM 787 O O . GLY A 1 103 ? -7.594 -27.922 -11.148 1 96.12 103 GLY A O 1
ATOM 788 N N . LEU A 1 104 ? -6.008 -29.328 -11.961 1 97.94 104 LEU A N 1
ATOM 789 C CA . LEU A 1 104 ? -4.938 -28.906 -11.062 1 97.94 104 LEU A CA 1
ATOM 790 C C . LEU A 1 104 ? -3.979 -27.953 -11.766 1 97.94 104 LEU A C 1
ATOM 792 O O . LEU A 1 104 ? -4.129 -27.688 -12.961 1 97.94 104 LEU A O 1
ATOM 796 N N . TYR A 1 105 ? -3.076 -27.438 -10.953 1 97.44 105 TYR A N 1
ATOM 797 C CA . TYR A 1 105 ? -2.133 -26.469 -11.516 1 97.44 105 TYR A CA 1
ATOM 798 C C . TYR A 1 105 ? -0.695 -26.922 -11.273 1 97.44 105 TYR A C 1
ATOM 800 O O . TYR A 1 105 ? -0.442 -27.812 -10.461 1 97.44 105 TYR A O 1
ATOM 808 N N . HIS A 1 106 ? 0.152 -26.281 -12 1 98.62 106 HIS A N 1
ATOM 809 C CA . HIS A 1 106 ? 1.589 -26.328 -11.75 1 98.62 106 HIS A CA 1
ATOM 810 C C . HIS A 1 106 ? 2.248 -25 -12.055 1 98.62 106 HIS A C 1
ATOM 812 O O . HIS A 1 106 ? 2.18 -24.516 -13.188 1 98.62 106 HIS A O 1
ATOM 818 N N . VAL A 1 107 ? 2.838 -24.484 -11.055 1 98 107 VAL A N 1
ATOM 819 C CA . VAL A 1 107 ? 3.502 -23.188 -11.195 1 98 107 VAL A CA 1
ATOM 820 C C . VAL A 1 107 ? 4.977 -23.406 -11.539 1 98 107 VAL A C 1
ATOM 822 O O . VAL A 1 107 ? 5.707 -24.047 -10.781 1 98 107 VAL A O 1
ATOM 825 N N . LEU A 1 108 ? 5.43 -22.812 -12.625 1 97.94 108 LEU A N 1
ATOM 826 C CA . LEU A 1 108 ? 6.809 -23 -13.062 1 97.94 108 LEU A CA 1
ATOM 827 C C . LEU A 1 108 ? 7.758 -22.094 -12.273 1 97.94 108 LEU A C 1
ATOM 829 O O . LEU A 1 108 ? 8.922 -22.453 -12.07 1 97.94 108 LEU A O 1
ATOM 833 N N . GLY A 1 109 ? 7.277 -20.938 -11.867 1 96.06 109 GLY A N 1
ATOM 834 C CA . GLY A 1 109 ? 8.102 -19.953 -11.18 1 96.06 109 GLY A CA 1
ATOM 835 C C . GLY A 1 109 ? 8.781 -18.984 -12.117 1 96.06 109 GLY A C 1
ATOM 836 O O . GLY A 1 109 ? 9.672 -18.234 -11.711 1 96.06 109 GLY A O 1
ATOM 837 N N . GLY A 1 110 ? 8.453 -19.031 -13.328 1 95.25 110 GLY A N 1
ATOM 838 C CA . GLY A 1 110 ? 9.031 -18.172 -14.359 1 95.25 110 GLY A CA 1
ATOM 839 C C . GLY A 1 110 ? 9.008 -18.812 -15.742 1 95.25 110 GLY A C 1
ATOM 840 O O . GLY A 1 110 ? 8.289 -19.797 -15.969 1 95.25 110 GLY A O 1
ATOM 841 N N . VAL A 1 111 ? 9.719 -18.109 -16.641 1 95.06 111 VAL A N 1
ATOM 842 C CA . VAL A 1 111 ? 9.906 -18.656 -17.984 1 95.06 111 VAL A CA 1
ATOM 843 C C . VAL A 1 111 ? 11.391 -18.641 -18.344 1 95.06 111 VAL A C 1
ATOM 845 O O . VAL A 1 111 ? 12.172 -17.906 -17.75 1 95.06 111 VAL A O 1
ATOM 848 N N . LEU A 1 112 ? 11.766 -19.516 -19.312 1 96.12 112 LEU A N 1
ATOM 849 C CA . LEU A 1 112 ? 13.141 -19.531 -19.797 1 96.12 112 LEU A CA 1
ATOM 850 C C . LEU A 1 112 ? 13.523 -18.188 -20.391 1 96.12 112 LEU A C 1
ATOM 852 O O . LEU A 1 112 ? 12.734 -17.578 -21.109 1 96.12 112 LEU A O 1
ATOM 856 N N . SER A 1 113 ? 14.68 -17.719 -19.969 1 93.56 113 SER A N 1
ATOM 857 C CA . SER A 1 113 ? 15.195 -16.469 -20.484 1 93.56 113 SER A CA 1
ATOM 858 C C . SER A 1 113 ? 16.719 -16.5 -20.641 1 93.56 113 SER A C 1
ATOM 860 O O . SER A 1 113 ? 17.438 -16.219 -19.688 1 93.56 113 SER A O 1
ATOM 862 N N . PRO A 1 114 ? 17.156 -16.703 -21.859 1 88.44 114 PRO A N 1
ATOM 863 C CA . PRO A 1 114 ? 18.594 -16.719 -22.062 1 88.44 114 PRO A CA 1
ATOM 864 C C . PRO A 1 114 ? 19.266 -15.398 -21.688 1 88.44 114 PRO A C 1
ATOM 866 O O . PRO A 1 114 ? 20.281 -15.391 -21 1 88.44 114 PRO A O 1
ATOM 869 N N . LEU A 1 115 ? 18.641 -14.32 -22.078 1 89.75 115 LEU A N 1
ATOM 870 C CA . LEU A 1 115 ? 19.203 -13 -21.812 1 89.75 115 LEU A CA 1
ATOM 871 C C . LEU A 1 115 ? 19.109 -12.664 -20.328 1 89.75 115 LEU A C 1
ATOM 873 O O . LEU A 1 115 ? 19.938 -11.914 -19.812 1 89.75 115 LEU A O 1
ATOM 877 N N . GLY A 1 116 ? 18.141 -13.219 -19.719 1 90.5 116 GLY A N 1
ATOM 878 C CA . GLY A 1 116 ? 17.984 -12.984 -18.297 1 90.5 116 GLY A CA 1
ATOM 879 C C . GLY A 1 116 ? 18.734 -13.992 -17.438 1 90.5 116 GLY A C 1
ATOM 880 O O . GLY A 1 116 ? 18.75 -13.875 -16.203 1 90.5 116 GLY A O 1
ATOM 881 N N . GLY A 1 117 ? 19.266 -14.969 -18.016 1 93.31 117 GLY A N 1
ATOM 882 C CA . GLY A 1 117 ? 20.016 -15.984 -17.297 1 93.31 117 GLY A CA 1
ATOM 883 C C . GLY A 1 117 ? 19.141 -17.016 -16.609 1 93.31 117 GLY A C 1
ATOM 884 O O . GLY A 1 117 ? 19.531 -17.625 -15.625 1 93.31 117 GLY A O 1
ATOM 885 N N . VAL A 1 118 ? 17.953 -17.188 -17.016 1 96.12 118 VAL A N 1
ATOM 886 C CA . VAL A 1 118 ? 17.047 -18.172 -16.406 1 96.12 118 VAL A CA 1
ATOM 887 C C . VAL A 1 118 ? 17.031 -19.438 -17.25 1 96.12 118 VAL A C 1
ATOM 889 O O . VAL A 1 118 ? 16.578 -19.438 -18.391 1 96.12 118 VAL A O 1
ATOM 892 N N . GLY A 1 119 ? 17.516 -20.516 -16.641 1 96.62 119 GLY A N 1
ATOM 893 C CA . GLY A 1 119 ? 17.547 -21.812 -17.297 1 96.62 119 GLY A CA 1
ATOM 894 C C . GLY A 1 119 ? 16.531 -22.797 -16.734 1 96.62 119 GLY A C 1
ATOM 895 O O . GLY A 1 119 ? 15.812 -22.469 -15.789 1 96.62 119 GLY A O 1
ATOM 896 N N . PRO A 1 120 ? 16.469 -24 -17.344 1 96.06 120 PRO A N 1
ATOM 897 C CA . PRO A 1 120 ? 15.492 -25.016 -16.906 1 96.06 120 PRO A CA 1
ATOM 898 C C . PRO A 1 120 ? 15.625 -25.359 -15.422 1 96.06 120 PRO A C 1
ATOM 900 O O . PRO A 1 120 ? 14.625 -25.641 -14.758 1 96.06 120 PRO A O 1
ATOM 903 N N . GLU A 1 121 ? 16.859 -25.281 -14.891 1 96.12 121 GLU A N 1
ATOM 904 C CA . GLU A 1 121 ? 17.109 -25.672 -13.5 1 96.12 121 GLU A CA 1
ATOM 905 C C . GLU A 1 121 ? 16.578 -24.625 -12.531 1 96.12 121 GLU A C 1
ATOM 907 O O . GLU A 1 121 ? 16.406 -24.891 -11.344 1 96.12 121 GLU A O 1
ATOM 912 N N . ASP A 1 122 ? 16.344 -23.484 -13.062 1 96.62 122 ASP A N 1
ATOM 913 C CA . ASP A 1 122 ? 15.828 -22.406 -12.242 1 96.62 122 ASP A CA 1
ATOM 914 C C . ASP A 1 122 ? 14.305 -22.453 -12.148 1 96.62 122 ASP A C 1
ATOM 916 O O . ASP A 1 122 ? 13.688 -21.688 -11.398 1 96.62 122 ASP A O 1
ATOM 920 N N . LEU A 1 123 ? 13.695 -23.328 -12.875 1 97.94 123 LEU A N 1
ATOM 921 C CA . LEU A 1 123 ? 12.242 -23.469 -12.938 1 97.94 123 LEU A CA 1
ATOM 922 C C . LEU A 1 123 ? 11.805 -24.828 -12.383 1 97.94 123 LEU A C 1
ATOM 924 O O . LEU A 1 123 ? 12.625 -25.719 -12.203 1 97.94 123 LEU A O 1
ATOM 928 N N . ARG A 1 124 ? 10.531 -24.969 -12.109 1 98.06 124 ARG A N 1
ATOM 929 C CA . ARG A 1 124 ? 10 -26.203 -11.57 1 98.06 124 ARG A CA 1
ATOM 930 C C . ARG A 1 124 ? 9.57 -27.156 -12.695 1 98.06 124 ARG A C 1
ATOM 932 O O . ARG A 1 124 ? 8.438 -27.641 -12.703 1 98.06 124 ARG A O 1
ATOM 939 N N . ILE A 1 125 ? 10.477 -27.391 -13.531 1 98 125 ILE A N 1
ATOM 940 C CA . ILE A 1 125 ? 10.188 -28.219 -14.688 1 98 125 ILE A CA 1
ATOM 941 C C . ILE A 1 125 ? 10.289 -29.688 -14.305 1 98 125 ILE A C 1
ATOM 943 O O . ILE A 1 125 ? 9.398 -30.484 -14.609 1 98 125 ILE A O 1
ATOM 947 N N . GLN A 1 126 ? 11.352 -30.031 -13.633 1 97.19 126 GLN A N 1
ATOM 948 C CA . GLN A 1 126 ? 11.555 -31.422 -13.25 1 97.19 126 GLN A CA 1
ATOM 949 C C . GLN A 1 126 ? 10.422 -31.922 -12.359 1 97.19 126 GLN A C 1
ATOM 951 O O . GLN A 1 126 ? 9.922 -33.031 -12.555 1 97.19 126 GLN A O 1
ATOM 956 N N . PRO A 1 127 ? 10.031 -31.125 -11.414 1 97.94 127 PRO A N 1
ATOM 957 C CA . PRO A 1 127 ? 8.867 -31.547 -10.633 1 97.94 127 PRO A CA 1
ATOM 958 C C . PRO A 1 127 ? 7.633 -31.797 -11.492 1 97.94 127 PRO A C 1
ATOM 960 O O . PRO A 1 127 ? 6.867 -32.719 -11.227 1 97.94 127 PRO A O 1
ATOM 963 N N . LEU A 1 128 ? 7.441 -31.016 -12.469 1 98.06 128 LEU A N 1
ATOM 964 C CA . LEU A 1 128 ? 6.316 -31.203 -13.375 1 98.06 128 LEU A CA 1
ATOM 965 C C . LEU A 1 128 ? 6.422 -32.531 -14.102 1 98.06 128 LEU A C 1
ATOM 967 O O . LEU A 1 128 ? 5.449 -33.312 -14.164 1 98.06 128 LEU A O 1
ATOM 971 N N . VAL A 1 129 ? 7.582 -32.781 -14.609 1 97.56 129 VAL A N 1
ATOM 972 C CA . VAL A 1 129 ? 7.816 -34.031 -15.336 1 97.56 129 VAL A CA 1
ATOM 973 C C . VAL A 1 129 ? 7.547 -35.219 -14.414 1 97.56 129 VAL A C 1
ATOM 975 O O . VAL A 1 129 ? 6.902 -36.219 -14.82 1 97.56 129 VAL A O 1
ATOM 978 N N . ARG A 1 130 ? 8.023 -35.156 -13.289 1 97.25 130 ARG A N 1
ATOM 979 C CA . ARG A 1 130 ? 7.812 -36.219 -12.312 1 97.25 130 ARG A CA 1
ATOM 980 C C . ARG A 1 130 ? 6.328 -36.438 -12.031 1 97.25 130 ARG A C 1
ATOM 982 O O . ARG A 1 130 ? 5.852 -37.562 -11.961 1 97.25 130 ARG A O 1
ATOM 989 N N . ARG A 1 131 ? 5.637 -35.375 -11.859 1 97.38 131 ARG A N 1
ATOM 990 C CA . ARG A 1 131 ? 4.199 -35.438 -11.609 1 97.38 131 ARG A CA 1
ATOM 991 C C . ARG A 1 131 ? 3.469 -36.125 -12.758 1 97.38 131 ARG A C 1
ATOM 993 O O . ARG A 1 131 ? 2.6 -36.969 -12.531 1 97.38 131 ARG A O 1
ATOM 1000 N N . VAL A 1 132 ? 3.789 -35.75 -13.922 1 96.88 132 VAL A N 1
ATOM 1001 C CA . VAL A 1 132 ? 3.148 -36.312 -15.102 1 96.88 132 VAL A CA 1
ATOM 1002 C C . VAL A 1 132 ? 3.42 -37.812 -15.164 1 96.88 132 VAL A C 1
ATOM 1004 O O . VAL A 1 132 ? 2.527 -38.594 -15.492 1 96.88 132 VAL A O 1
ATOM 1007 N N . ALA A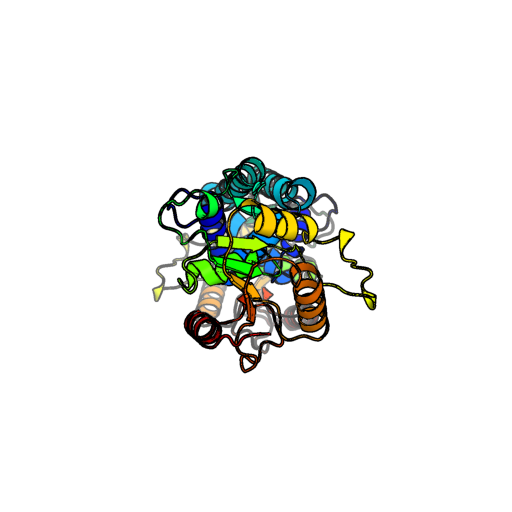 1 133 ? 4.578 -38.219 -14.773 1 95.44 133 ALA A N 1
ATOM 1008 C CA . ALA A 1 133 ? 4.988 -39.625 -14.836 1 95.44 133 ALA A CA 1
ATOM 1009 C C . ALA A 1 133 ? 4.309 -40.438 -13.75 1 95.44 133 ALA A C 1
ATOM 1011 O O . ALA A 1 133 ? 4.035 -41.625 -13.938 1 95.44 133 ALA A O 1
ATOM 1012 N N . GLU A 1 134 ? 3.984 -39.812 -12.664 1 95.31 134 GLU A N 1
ATOM 1013 C CA . GLU A 1 134 ? 3.643 -40.594 -11.492 1 95.31 134 GLU A CA 1
ATOM 1014 C C . GLU A 1 134 ? 2.166 -40.469 -11.133 1 95.31 134 GLU A C 1
ATOM 1016 O O . GLU A 1 134 ? 1.601 -41.312 -10.438 1 95.31 134 GLU A O 1
ATOM 1021 N N . GLU A 1 135 ? 1.511 -39.406 -11.617 1 94.5 135 GLU A N 1
ATOM 1022 C CA . GLU A 1 135 ? 0.2 -39.094 -11.062 1 94.5 135 GLU A CA 1
ATOM 1023 C C . GLU A 1 135 ? -0.912 -39.406 -12.062 1 94.5 135 GLU A C 1
ATOM 1025 O O . GLU A 1 135 ? -2.07 -39.031 -11.844 1 94.5 135 GLU A O 1
ATOM 1030 N N . GLY A 1 136 ? -0.625 -40 -13.172 1 93.81 136 GLY A N 1
ATOM 1031 C CA . GLY A 1 136 ? -1.636 -40.375 -14.156 1 93.81 136 GLY A CA 1
ATOM 1032 C C . GLY A 1 136 ? -2.25 -39.188 -14.852 1 93.81 136 GLY A C 1
ATOM 1033 O O . GLY A 1 136 ? -3.453 -39.156 -15.125 1 93.81 136 GLY A O 1
ATOM 1034 N N . ILE A 1 137 ? -1.554 -38.125 -15.031 1 96.69 137 ILE A N 1
ATOM 1035 C CA . ILE A 1 137 ? -1.998 -36.938 -15.734 1 96.69 137 ILE A CA 1
ATOM 1036 C C . ILE A 1 137 ? -2.201 -37.25 -17.219 1 96.69 137 ILE A C 1
ATOM 1038 O O . ILE A 1 137 ? -1.327 -37.844 -17.859 1 96.69 137 ILE A O 1
ATOM 1042 N N . ARG A 1 138 ? -3.35 -36.906 -17.781 1 95.88 138 ARG A N 1
ATOM 1043 C CA . ARG A 1 138 ? -3.699 -37.219 -19.156 1 95.88 138 ARG A CA 1
ATOM 1044 C C . ARG A 1 138 ? -3.48 -36.031 -20.078 1 95.88 138 ARG A C 1
ATOM 1046 O O . ARG A 1 138 ? -3.262 -36.188 -21.281 1 95.88 138 ARG A O 1
ATOM 1053 N N . GLU A 1 139 ? -3.625 -34.781 -19.5 1 94.44 139 GLU A N 1
ATOM 1054 C CA . GLU A 1 139 ? -3.467 -33.562 -20.297 1 94.44 139 GLU A CA 1
ATOM 1055 C C . GLU A 1 139 ? -2.783 -32.469 -19.5 1 94.44 139 GLU A C 1
ATOM 1057 O O . GLU A 1 139 ? -3.109 -32.25 -18.328 1 94.44 139 GLU A O 1
ATOM 1062 N N . VAL A 1 140 ? -1.812 -31.922 -20.219 1 95.75 140 VAL A N 1
ATOM 1063 C CA . VAL A 1 140 ? -1.149 -30.719 -19.703 1 95.75 140 VAL A CA 1
ATOM 1064 C C . VAL A 1 140 ? -1.483 -29.516 -20.578 1 95.75 140 VAL A C 1
ATOM 1066 O O . VAL A 1 140 ? -1.236 -29.547 -21.797 1 95.75 140 VAL A O 1
ATOM 1069 N N . ILE A 1 141 ? -2.092 -28.516 -19.969 1 90.69 141 ILE A N 1
ATOM 1070 C CA . ILE A 1 141 ? -2.426 -27.281 -20.672 1 90.69 141 ILE A CA 1
ATOM 1071 C C . ILE A 1 141 ? -1.376 -26.219 -20.375 1 90.69 141 ILE A C 1
ATOM 1073 O O . ILE A 1 141 ? -1.162 -25.844 -19.219 1 90.69 141 ILE A O 1
ATOM 1077 N N . LEU A 1 142 ? -0.762 -25.719 -21.438 1 91.94 142 LEU A N 1
ATOM 1078 C CA . LEU A 1 142 ? 0.247 -24.672 -21.266 1 91.94 142 LEU A CA 1
ATOM 1079 C C . LEU A 1 142 ? -0.387 -23.281 -21.312 1 91.94 142 LEU A C 1
ATOM 1081 O O . LEU A 1 142 ? -0.755 -22.797 -22.375 1 91.94 142 LEU A O 1
ATOM 1085 N N . ALA A 1 143 ? -0.472 -22.719 -20.141 1 88.06 143 ALA A N 1
ATOM 1086 C CA . ALA A 1 143 ? -0.987 -21.359 -20.016 1 88.06 143 ALA A CA 1
ATOM 1087 C C . ALA A 1 143 ? 0.144 -20.375 -19.766 1 88.06 143 ALA A C 1
ATOM 1089 O O . ALA A 1 143 ? 0.202 -19.75 -18.703 1 88.06 143 ALA A O 1
ATOM 1090 N N . LEU A 1 144 ? 0.994 -20.219 -20.75 1 88.19 144 LEU A N 1
ATOM 1091 C CA . LEU A 1 144 ? 2.174 -19.359 -20.672 1 88.19 144 LEU A CA 1
ATOM 1092 C C . LEU A 1 144 ? 1.99 -18.094 -21.5 1 88.19 144 LEU A C 1
ATOM 1094 O O . LEU A 1 144 ? 1.148 -18.062 -22.406 1 88.19 144 LEU A O 1
ATOM 1098 N N . PRO A 1 145 ? 2.734 -17.062 -21.125 1 82.25 145 PRO A N 1
ATOM 1099 C CA . PRO A 1 145 ? 2.6 -15.805 -21.875 1 82.25 145 PRO A CA 1
ATOM 1100 C C . PRO A 1 145 ? 2.91 -15.969 -23.359 1 82.25 145 PRO A C 1
ATOM 1102 O O . PRO A 1 145 ? 3.709 -16.828 -23.734 1 82.25 145 PRO A O 1
ATOM 1105 N N . ALA A 1 146 ? 2.287 -15.117 -24.156 1 78.62 146 ALA A N 1
ATOM 1106 C CA . ALA A 1 146 ? 2.5 -15.141 -25.594 1 78.62 146 ALA A CA 1
ATOM 1107 C C . ALA A 1 146 ? 3.75 -14.359 -25.984 1 78.62 146 ALA A C 1
ATOM 1109 O O . ALA A 1 146 ? 3.74 -13.602 -26.953 1 78.62 146 ALA A O 1
ATOM 1110 N N . THR A 1 147 ? 4.738 -14.406 -25.25 1 82.62 147 THR A N 1
ATOM 1111 C CA . THR A 1 147 ? 6.035 -13.805 -25.547 1 82.62 147 THR A CA 1
ATOM 1112 C C . THR A 1 147 ? 6.996 -14.844 -26.109 1 82.62 147 THR A C 1
ATOM 1114 O O . THR A 1 147 ? 6.688 -16.031 -26.125 1 82.62 147 THR A O 1
ATOM 1117 N N . VAL A 1 148 ? 8.07 -14.328 -26.562 1 84.25 148 VAL A N 1
ATOM 1118 C CA . VAL A 1 148 ? 9.094 -15.219 -27.094 1 84.25 148 VAL A CA 1
ATOM 1119 C C . VAL A 1 148 ? 9.555 -16.188 -26.016 1 84.25 148 VAL A C 1
ATOM 1121 O O . VAL A 1 148 ? 9.695 -17.391 -26.25 1 84.25 148 VAL A O 1
ATOM 1124 N N . GLU A 1 149 ? 9.773 -15.664 -24.875 1 91.06 149 GLU A N 1
ATOM 1125 C CA . GLU A 1 149 ? 10.211 -16.484 -23.75 1 91.06 149 GLU A CA 1
ATOM 1126 C C . GLU A 1 149 ? 9.148 -17.516 -23.375 1 91.06 149 GLU A C 1
ATOM 1128 O O . GLU A 1 149 ? 9.477 -18.656 -23.094 1 91.06 149 GLU A O 1
ATOM 1133 N N . GLY A 1 150 ? 7.887 -17.047 -23.328 1 89.56 150 GLY A N 1
ATOM 1134 C CA . GLY A 1 150 ? 6.797 -17.969 -23.047 1 89.56 150 GLY A CA 1
ATOM 1135 C C . GLY A 1 150 ? 6.676 -19.078 -24.062 1 89.56 150 GLY A C 1
ATOM 1136 O O . GLY A 1 150 ? 6.492 -20.25 -23.703 1 89.56 150 GLY A O 1
ATOM 1137 N N . ALA A 1 151 ? 6.82 -18.719 -25.297 1 86.5 151 ALA A N 1
ATOM 1138 C CA . ALA A 1 151 ? 6.75 -19.703 -26.375 1 86.5 151 ALA A CA 1
ATOM 1139 C C . ALA A 1 151 ? 7.914 -20.688 -26.297 1 86.5 151 ALA A C 1
ATOM 1141 O O . ALA A 1 151 ? 7.73 -21.891 -26.469 1 86.5 151 ALA A O 1
ATOM 1142 N N . THR A 1 152 ? 9.07 -20.172 -26.062 1 91.12 152 THR A N 1
ATOM 1143 C CA . THR A 1 152 ? 10.258 -21.016 -25.938 1 91.12 152 THR A CA 1
ATOM 1144 C C . THR A 1 152 ? 10.109 -22 -24.781 1 91.12 152 THR A C 1
ATOM 1146 O O . THR A 1 152 ? 10.43 -23.172 -24.922 1 91.12 152 THR A O 1
ATOM 1149 N N . THR A 1 153 ? 9.648 -21.5 -23.734 1 94.94 153 THR A N 1
ATOM 1150 C CA . THR A 1 153 ? 9.414 -22.359 -22.578 1 94.94 153 THR A CA 1
ATOM 1151 C C . THR A 1 153 ? 8.398 -23.453 -22.906 1 94.94 153 THR A C 1
ATOM 1153 O O . THR A 1 153 ? 8.586 -24.609 -22.547 1 94.94 153 THR A O 1
ATOM 1156 N N . GLY A 1 154 ? 7.312 -23.031 -23.547 1 93.19 154 GLY A N 1
ATOM 1157 C CA . GLY A 1 154 ? 6.312 -24 -23.969 1 93.19 154 GLY A CA 1
ATOM 1158 C C . GLY A 1 154 ? 6.887 -25.109 -24.844 1 93.19 154 GLY A C 1
ATOM 1159 O O . GLY A 1 154 ? 6.574 -26.281 -24.641 1 93.19 154 GLY A O 1
ATOM 1160 N N . HIS A 1 155 ? 7.676 -24.703 -25.734 1 92.5 155 HIS A N 1
ATOM 1161 C CA . HIS A 1 155 ? 8.312 -25.672 -26.609 1 92.5 155 HIS A CA 1
ATOM 1162 C C . HIS A 1 155 ? 9.211 -26.625 -25.812 1 92.5 155 HIS A C 1
ATOM 1164 O O . HIS A 1 155 ? 9.203 -27.828 -26.062 1 92.5 155 HIS A O 1
ATOM 1170 N N . TYR A 1 156 ? 10.031 -26.078 -24.984 1 95.62 156 TYR A N 1
ATOM 1171 C CA . TYR A 1 156 ? 10.898 -26.891 -24.141 1 95.62 156 TYR A CA 1
ATOM 1172 C C . TYR A 1 156 ? 10.102 -27.922 -23.359 1 95.62 156 TYR A C 1
ATOM 1174 O O . TYR A 1 156 ? 10.484 -29.078 -23.281 1 95.62 156 TYR A O 1
ATOM 1182 N N . LEU A 1 157 ? 9 -27.5 -22.781 1 96.69 157 LEU A N 1
ATOM 1183 C CA . LEU A 1 157 ? 8.148 -28.391 -22.016 1 96.69 157 LEU A CA 1
ATOM 1184 C C . LEU A 1 157 ? 7.566 -29.5 -22.891 1 96.69 157 LEU A C 1
ATOM 1186 O O . LEU A 1 157 ? 7.496 -30.656 -22.469 1 96.69 157 LEU A O 1
ATOM 1190 N N . HIS A 1 158 ? 7.094 -29.062 -24.016 1 93.88 158 HIS A N 1
ATOM 1191 C CA . HIS A 1 158 ? 6.582 -30.047 -24.953 1 93.88 158 HIS A CA 1
ATOM 1192 C C . HIS A 1 158 ? 7.609 -31.141 -25.219 1 93.88 158 HIS A C 1
ATOM 1194 O O . HIS A 1 158 ? 7.273 -32.312 -25.219 1 93.88 158 HIS A O 1
ATOM 1200 N N . ASP A 1 159 ? 8.844 -30.75 -25.453 1 95.31 159 ASP A N 1
ATOM 1201 C CA . ASP A 1 159 ? 9.922 -31.703 -25.734 1 95.31 159 ASP A CA 1
ATOM 1202 C C . ASP A 1 159 ? 10.172 -32.594 -24.531 1 95.31 159 ASP A C 1
ATOM 1204 O O . ASP A 1 159 ? 10.383 -33.812 -24.688 1 95.31 159 ASP A O 1
ATOM 1208 N N . ARG A 1 160 ? 10.172 -32.062 -23.359 1 95.94 160 ARG A N 1
ATOM 1209 C CA . ARG A 1 160 ? 10.461 -32.812 -22.125 1 95.94 160 ARG A CA 1
ATOM 1210 C C . ARG A 1 160 ? 9.352 -33.812 -21.828 1 95.94 160 ARG A C 1
ATOM 1212 O O . ARG A 1 160 ? 9.602 -34.844 -21.203 1 95.94 160 ARG A O 1
ATOM 1219 N N . LEU A 1 161 ? 8.164 -33.469 -22.297 1 96.19 161 LEU A N 1
ATOM 1220 C CA . LEU A 1 161 ? 7.008 -34.312 -21.953 1 96.19 161 LEU A CA 1
ATOM 1221 C C . LEU A 1 161 ? 6.668 -35.25 -23.094 1 96.19 161 LEU A C 1
ATOM 1223 O O . LEU A 1 161 ? 5.773 -36.094 -22.969 1 96.19 161 LEU A O 1
ATOM 1227 N N . HIS A 1 162 ? 7.375 -35.188 -24.141 1 91.38 162 HIS A N 1
ATOM 1228 C CA . HIS A 1 162 ? 7.062 -35.875 -25.391 1 91.38 162 HIS A CA 1
ATOM 1229 C C . HIS A 1 162 ? 7.039 -37.406 -25.188 1 91.38 162 HIS A C 1
ATOM 1231 O O . HIS A 1 162 ? 6.238 -38.094 -25.812 1 91.38 162 HIS A O 1
ATOM 1237 N N . ASP A 1 163 ? 7.859 -37.938 -24.391 1 91.31 163 ASP A N 1
ATOM 1238 C CA . ASP A 1 163 ? 7.984 -39.375 -24.234 1 91.31 163 ASP A CA 1
ATOM 1239 C C . ASP A 1 163 ? 7.02 -39.938 -23.188 1 91.31 163 ASP A C 1
ATOM 1241 O O . ASP A 1 163 ? 6.977 -41.125 -22.922 1 91.31 163 ASP A O 1
ATOM 1245 N N . LEU A 1 164 ? 6.27 -39.125 -22.641 1 93.38 164 LEU A N 1
ATOM 1246 C CA . LEU A 1 164 ? 5.305 -39.531 -21.609 1 93.38 164 LEU A CA 1
ATOM 1247 C C . LEU A 1 164 ? 3.9 -39.625 -22.203 1 93.38 164 LEU A C 1
ATOM 1249 O O . LEU A 1 164 ? 3.609 -39 -23.234 1 93.38 164 LEU A O 1
ATOM 1253 N N . PRO A 1 165 ? 3.109 -40.5 -21.672 1 92.44 165 PRO A N 1
ATOM 1254 C CA . PRO A 1 165 ? 1.742 -40.656 -22.172 1 92.44 165 PRO A CA 1
ATOM 1255 C C . PRO A 1 165 ? 0.824 -39.5 -21.734 1 92.44 165 PRO A C 1
ATOM 1257 O O . PRO A 1 165 ? -0.099 -39.719 -20.938 1 92.44 165 PRO A O 1
ATOM 1260 N N . VAL A 1 166 ? 1.06 -38.344 -22.219 1 94.94 166 VAL A N 1
ATOM 1261 C CA . VAL A 1 166 ? 0.28 -37.156 -21.844 1 94.94 166 VAL A CA 1
ATOM 1262 C C . VAL A 1 166 ? 0.051 -36.281 -23.078 1 94.94 166 VAL A C 1
ATOM 1264 O O . VAL A 1 166 ? 0.944 -36.125 -23.906 1 94.94 166 VAL A O 1
ATOM 1267 N N . GLN A 1 167 ? -1.125 -35.719 -23.188 1 94.69 167 GLN A N 1
ATOM 1268 C CA . GLN A 1 167 ? -1.418 -34.719 -24.219 1 94.69 167 GLN A CA 1
ATOM 1269 C C . GLN A 1 167 ? -1.014 -33.312 -23.766 1 94.69 167 GLN A C 1
ATOM 1271 O O . GLN A 1 167 ? -1.287 -32.938 -22.625 1 94.69 167 GLN A O 1
ATOM 1276 N N . VAL A 1 168 ? -0.301 -32.594 -24.641 1 93.25 168 VAL A N 1
ATOM 1277 C CA . VAL A 1 168 ? 0.09 -31.219 -24.312 1 93.25 168 VAL A CA 1
ATOM 1278 C C . VAL A 1 168 ? -0.68 -30.25 -25.203 1 93.25 168 VAL A C 1
ATOM 1280 O O . VAL A 1 168 ? -0.673 -30.375 -26.438 1 93.25 168 VAL A O 1
ATOM 1283 N N . THR A 1 169 ? -1.447 -29.344 -24.594 1 88.19 169 THR A N 1
ATOM 1284 C CA . THR A 1 169 ? -2.207 -28.328 -25.312 1 88.19 169 THR A CA 1
ATOM 1285 C C . THR A 1 169 ? -1.818 -26.922 -24.859 1 88.19 169 THR A C 1
ATOM 1287 O O . THR A 1 169 ? -1.146 -26.766 -23.828 1 88.19 169 THR A O 1
ATOM 1290 N N . ARG A 1 170 ? -2.104 -25.953 -25.734 1 83.75 170 ARG A N 1
ATOM 1291 C CA . ARG A 1 170 ? -1.793 -24.562 -25.406 1 83.75 170 ARG A CA 1
ATOM 1292 C C . ARG A 1 170 ? -3.029 -23.688 -25.531 1 83.75 170 ARG A C 1
ATOM 1294 O O . ARG A 1 170 ? -3.902 -23.938 -26.359 1 83.75 170 ARG A O 1
ATOM 1301 N N . LEU A 1 171 ? -3.016 -22.641 -24.641 1 73.88 171 LEU A N 1
ATOM 1302 C CA . LEU A 1 171 ? -4.105 -21.688 -24.734 1 73.88 171 LEU A CA 1
ATOM 1303 C C . LEU A 1 171 ? -4.121 -21 -26.094 1 73.88 171 LEU A C 1
ATOM 1305 O O . LEU A 1 171 ? -3.07 -20.812 -26.703 1 73.88 171 LEU A O 1
ATOM 1309 N N . ALA A 1 172 ? -5.309 -20.703 -26.656 1 58.88 172 ALA A N 1
ATOM 1310 C CA . ALA A 1 172 ? -5.441 -20.109 -27.984 1 58.88 172 ALA A CA 1
ATOM 1311 C C . ALA A 1 172 ? -4.793 -18.719 -28.016 1 58.88 172 ALA A C 1
ATOM 1313 O O . ALA A 1 172 ? -4.84 -17.984 -27.031 1 58.88 172 ALA A O 1
ATOM 1314 N N . GLN A 1 173 ? -3.721 -18.234 -28.891 1 55.16 173 GLN A N 1
ATOM 1315 C CA . GLN A 1 173 ? -2.799 -17.109 -29.062 1 55.16 173 GLN A CA 1
ATOM 1316 C C . GLN A 1 173 ? -3.551 -15.781 -29.141 1 55.16 173 GLN A C 1
ATOM 1318 O O . GLN A 1 173 ? -3.012 -14.734 -28.766 1 55.16 173 GLN A O 1
ATOM 1323 N N . GLY A 1 174 ? -4.75 -15.672 -29.672 1 49.38 174 GLY A N 1
ATOM 1324 C CA . GLY A 1 174 ? -5.348 -14.375 -29.938 1 49.38 174 GLY A CA 1
ATOM 1325 C C . GLY A 1 174 ? -5.523 -13.539 -28.672 1 49.38 174 GLY A C 1
ATOM 1326 O O . GLY A 1 174 ? -6.184 -12.5 -28.703 1 49.38 174 GLY A O 1
ATOM 1327 N N . VAL A 1 175 ? -5.23 -14.023 -27.781 1 49.44 175 VAL A N 1
ATOM 1328 C CA . VAL A 1 175 ? -5.293 -13.203 -26.578 1 49.44 175 VAL A CA 1
ATOM 1329 C C . VAL A 1 175 ? -4.129 -12.211 -26.562 1 49.44 175 VAL A C 1
ATOM 1331 O O . VAL A 1 175 ? -2.971 -12.609 -26.703 1 49.44 175 VAL A O 1
ATOM 1334 N N . PRO A 1 176 ? -4.336 -10.93 -27.016 1 40.56 176 PRO A N 1
ATOM 1335 C CA . PRO A 1 176 ? -3.246 -9.953 -26.984 1 40.56 176 PRO A CA 1
ATOM 1336 C C . PRO A 1 176 ? -2.332 -10.125 -25.766 1 40.56 176 PRO A C 1
ATOM 1338 O O . PRO A 1 176 ? -2.568 -9.523 -24.719 1 40.56 176 PRO A O 1
ATOM 1341 N N . MET A 1 177 ? -1.956 -11.234 -25.562 1 45.47 177 MET A N 1
ATOM 1342 C CA . MET A 1 177 ? -1.33 -11.555 -24.281 1 45.47 177 MET A CA 1
ATOM 1343 C C . MET A 1 177 ? 0.03 -10.875 -24.156 1 45.47 177 MET A C 1
ATOM 1345 O O . MET A 1 177 ? 1.065 -11.5 -24.391 1 45.47 177 MET A O 1
ATOM 1349 N N . GLY A 1 178 ? 0.205 -9.953 -24.797 1 44.38 178 GLY A N 1
ATOM 1350 C CA . GLY A 1 178 ? 1.514 -9.352 -24.594 1 44.38 178 GLY A CA 1
ATOM 1351 C C . GLY A 1 178 ? 1.933 -9.336 -23.141 1 44.38 178 GLY A C 1
ATOM 1352 O O . GLY A 1 178 ? 3.098 -9.078 -22.828 1 44.38 178 GLY A O 1
ATOM 1353 N N . GLY A 1 179 ? 1.009 -9.367 -22.094 1 48.88 179 GLY A N 1
ATOM 1354 C CA . GLY A 1 179 ? 1.397 -9.195 -20.703 1 48.88 179 GLY A CA 1
ATOM 1355 C C . GLY A 1 179 ? 0.934 -10.328 -19.797 1 48.88 179 GLY A C 1
ATOM 1356 O O . GLY A 1 179 ? 0.518 -11.383 -20.297 1 48.88 179 GLY A O 1
ATOM 1357 N N . ALA A 1 180 ? 1.043 -10.164 -18.391 1 57.72 180 ALA A N 1
ATOM 1358 C CA . ALA A 1 180 ? 0.659 -11.008 -17.266 1 57.72 180 ALA A CA 1
ATOM 1359 C C . ALA A 1 180 ? -0.84 -11.297 -17.266 1 57.72 180 ALA A C 1
ATOM 1361 O O . ALA A 1 180 ? -1.646 -10.406 -17.562 1 57.72 180 ALA A O 1
ATOM 1362 N N . LEU A 1 181 ? -1.342 -12.688 -17.406 1 51.16 181 LEU A N 1
ATOM 1363 C CA . LEU A 1 181 ? -2.729 -13.141 -17.344 1 51.16 181 LEU A CA 1
ATOM 1364 C C . LEU A 1 181 ? -3.518 -12.344 -16.312 1 51.16 181 LEU A C 1
ATOM 1366 O O . LEU A 1 181 ? -4.738 -12.219 -16.422 1 51.16 181 LEU A O 1
ATOM 1370 N N . ASP A 1 182 ? -2.734 -11.836 -15.438 1 46.47 182 ASP A N 1
ATOM 1371 C CA . ASP A 1 182 ? -3.389 -11.188 -14.297 1 46.47 182 ASP A CA 1
ATOM 1372 C C . ASP A 1 182 ? -3.988 -9.844 -14.703 1 46.47 182 ASP A C 1
ATOM 1374 O O . ASP A 1 182 ? -4.734 -9.234 -13.938 1 46.47 182 ASP A O 1
ATOM 1378 N N . VAL A 1 183 ? -3.609 -9.531 -15.953 1 51.81 183 VAL A N 1
ATOM 1379 C CA . VAL A 1 183 ? -4.133 -8.242 -16.406 1 51.81 183 VAL A CA 1
ATOM 1380 C C . VAL A 1 183 ? -5.398 -8.461 -17.234 1 51.81 183 VAL A C 1
ATOM 1382 O O . VAL A 1 183 ? -6.074 -7.5 -17.609 1 51.81 183 VAL A O 1
ATOM 1385 N N . LEU A 1 184 ? -5.723 -9.719 -17.484 1 52.19 184 LEU A N 1
ATOM 1386 C CA . LEU A 1 184 ? -6.875 -10.031 -18.328 1 52.19 184 LEU A CA 1
ATOM 1387 C C . LEU A 1 184 ? -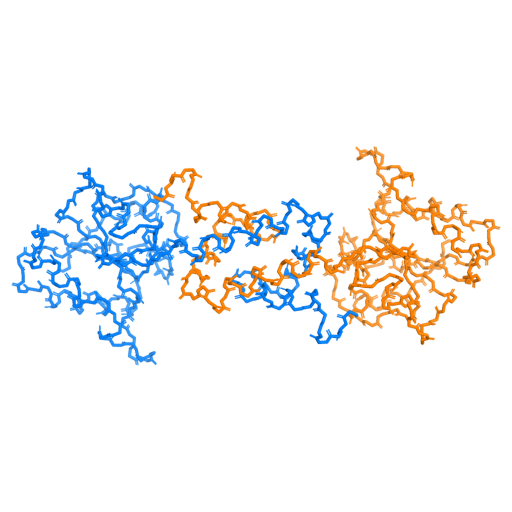8.141 -10.164 -17.484 1 52.19 184 LEU A C 1
ATOM 1389 O O . LEU A 1 184 ? -8.078 -10.578 -16.328 1 52.19 184 LEU A O 1
ATOM 1393 N N . ASP A 1 185 ? -9.195 -9.625 -18.109 1 57.38 185 ASP A N 1
ATOM 1394 C CA . ASP A 1 185 ? -10.477 -9.82 -17.438 1 57.38 185 ASP A CA 1
ATOM 1395 C C . ASP A 1 185 ? -10.852 -11.297 -17.391 1 57.38 185 ASP A C 1
ATOM 1397 O O . ASP A 1 185 ? -10.383 -12.094 -18.203 1 57.38 185 ASP A O 1
ATOM 1401 N N . ASP A 1 186 ? -11.688 -11.641 -16.484 1 54.34 186 ASP A N 1
ATOM 1402 C CA . ASP A 1 186 ? -12.07 -13.023 -16.203 1 54.34 186 ASP A CA 1
ATOM 1403 C C . ASP A 1 18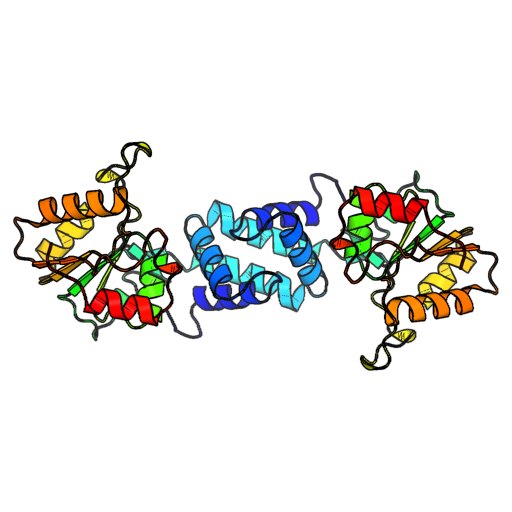6 ? -12.664 -13.695 -17.438 1 54.34 186 ASP A C 1
ATOM 1405 O O . ASP A 1 186 ? -12.375 -14.859 -17.719 1 54.34 186 ASP A O 1
ATOM 1409 N N . GLY A 1 187 ? -13.516 -13.055 -18.031 1 53.03 187 GLY A N 1
ATOM 1410 C CA . GLY A 1 187 ? -14.156 -13.609 -19.219 1 53.03 187 GLY A CA 1
ATOM 1411 C C . GLY A 1 187 ? -13.164 -13.977 -20.297 1 53.03 187 GLY A C 1
ATOM 1412 O O . GLY A 1 187 ? -13.266 -15.047 -20.906 1 53.03 187 GLY A O 1
ATOM 1413 N N . THR A 1 188 ? -12.172 -13.211 -20.562 1 55.56 188 THR A N 1
ATOM 1414 C CA . THR A 1 188 ? -11.156 -13.438 -21.578 1 55.56 188 THR A CA 1
ATOM 1415 C C . THR A 1 188 ? -10.297 -14.648 -21.219 1 55.56 188 THR A C 1
ATOM 1417 O O . THR A 1 188 ? -9.977 -15.469 -22.094 1 55.56 188 THR A O 1
ATOM 1420 N N . LEU A 1 189 ? -10.078 -14.75 -19.969 1 53.28 189 LEU A N 1
ATOM 1421 C CA . LEU A 1 189 ? -9.281 -15.883 -19.5 1 53.28 189 LEU A CA 1
ATOM 1422 C C . LEU A 1 189 ? -10.008 -17.203 -19.734 1 53.28 189 LEU A C 1
ATOM 1424 O O . LEU A 1 189 ? -9.414 -18.156 -20.234 1 53.28 189 LEU A O 1
ATOM 1428 N N . ALA A 1 190 ? -11.273 -17.156 -19.438 1 57.25 190 ALA A N 1
ATOM 1429 C CA . ALA A 1 190 ? -12.07 -18.359 -19.625 1 57.25 190 ALA A CA 1
ATOM 1430 C C . ALA A 1 190 ? -12.156 -18.734 -21.094 1 57.25 190 ALA A C 1
ATOM 1432 O O . ALA A 1 190 ? -12.031 -19.922 -21.453 1 57.25 190 ALA A O 1
ATOM 1433 N N . ALA A 1 191 ? -12.344 -17.844 -21.953 1 58.12 191 ALA A N 1
ATOM 1434 C CA . ALA A 1 191 ? -12.461 -18.078 -23.391 1 58.12 191 ALA A CA 1
ATOM 1435 C C . ALA A 1 191 ? -11.156 -18.625 -23.953 1 58.12 191 ALA A C 1
ATOM 1437 O O . ALA A 1 191 ? -11.164 -19.531 -24.797 1 58.12 191 ALA A O 1
ATOM 1438 N N . ALA A 1 192 ? -10.102 -18.141 -23.5 1 56.44 192 ALA A N 1
ATOM 1439 C CA . ALA A 1 192 ? -8.789 -18.562 -23.984 1 56.44 192 ALA A CA 1
ATOM 1440 C C . ALA A 1 192 ? -8.5 -20 -23.609 1 56.44 192 ALA A C 1
ATOM 1442 O O . ALA A 1 192 ? -7.961 -20.766 -24.406 1 56.44 192 ALA A O 1
ATOM 1443 N N . LEU A 1 193 ? -8.898 -20.266 -22.453 1 48.19 193 LEU A N 1
ATOM 1444 C CA . LEU A 1 193 ? -8.664 -21.641 -21.984 1 48.19 193 LEU A CA 1
ATOM 1445 C C . LEU A 1 193 ? -9.5 -22.625 -22.781 1 48.19 193 LEU A C 1
ATOM 1447 O O . LEU A 1 193 ? -9.047 -23.734 -23.062 1 48.19 193 LEU A O 1
ATOM 1451 N N . ARG A 1 194 ? -10.75 -22.156 -23.156 1 57.53 194 ARG A N 1
ATOM 1452 C CA . ARG A 1 194 ? -11.641 -23.016 -23.922 1 57.53 194 ARG A CA 1
ATOM 1453 C C . ARG A 1 194 ? -11.125 -23.219 -25.344 1 57.53 194 ARG A C 1
ATOM 1455 O O . ARG A 1 194 ? -11.336 -24.266 -25.938 1 57.53 194 ARG A O 1
ATOM 1462 N N . ALA A 1 195 ? -10.453 -22.203 -25.859 1 53.69 195 ALA A N 1
ATOM 1463 C CA . ALA A 1 195 ? -10.008 -22.234 -27.25 1 53.69 195 ALA A CA 1
ATOM 1464 C C . ALA A 1 195 ? -8.594 -22.781 -27.359 1 53.69 195 ALA A C 1
ATOM 1466 O O . ALA A 1 195 ? -7.91 -22.562 -28.359 1 53.69 195 ALA A O 1
ATOM 1467 N N . ARG A 1 196 ? -8.242 -23.375 -26.406 1 42.41 196 ARG A N 1
ATOM 1468 C CA . ARG A 1 196 ? -6.879 -23.891 -26.406 1 42.41 196 ARG A CA 1
ATOM 1469 C C . ARG A 1 196 ? -6.68 -24.922 -27.516 1 42.41 196 ARG A C 1
ATOM 1471 O O . ARG A 1 196 ? -7.625 -25.625 -27.891 1 42.41 196 ARG A O 1
ATOM 1478 N N . ARG A 1 197 ? -5.543 -24.938 -28.188 1 55.28 197 ARG A N 1
ATOM 1479 C CA . ARG A 1 197 ? -5.199 -25.812 -29.312 1 55.28 197 ARG A CA 1
ATOM 1480 C C . ARG A 1 197 ? -4.016 -26.703 -28.953 1 55.28 197 ARG A C 1
ATOM 1482 O O . ARG A 1 197 ? -3.188 -26.359 -28.109 1 55.28 197 ARG A O 1
ATOM 1489 N N . PRO A 1 198 ? -4.109 -27.938 -29.453 1 52.94 198 PRO A N 1
ATOM 1490 C CA . PRO A 1 198 ? -2.949 -28.812 -29.266 1 52.94 198 PRO A CA 1
ATOM 1491 C C . PRO A 1 198 ? -1.647 -28.188 -29.75 1 52.94 198 PRO A C 1
ATOM 1493 O O . PRO A 1 198 ? -1.648 -27.422 -30.734 1 52.94 198 PRO A O 1
ATOM 1496 N N . VAL A 1 199 ? -0.357 -28.469 -29.031 1 50.06 199 VAL A N 1
ATOM 1497 C CA . VAL A 1 199 ? 0.968 -28.016 -29.453 1 50.06 199 VAL A CA 1
ATOM 1498 C C . VAL A 1 199 ? 1.666 -29.125 -30.234 1 50.06 199 VAL A C 1
ATOM 1500 O O . VAL A 1 199 ? 1.539 -30.312 -29.906 1 50.06 199 VAL A O 1
ATOM 1503 N N . MET B 1 1 ? -8.875 -20.688 -2.113 1 42.22 1 MET B N 1
ATOM 1504 C CA . MET B 1 1 ? -8.273 -19.516 -1.49 1 42.22 1 MET B CA 1
ATOM 1505 C C . MET B 1 1 ? -9.352 -18.578 -0.943 1 42.22 1 MET B C 1
ATOM 1507 O O . MET B 1 1 ? -9.039 -17.531 -0.382 1 42.22 1 MET B O 1
ATOM 1511 N N . ASN B 1 2 ? -10.703 -18.906 -1.432 1 48.5 2 ASN B N 1
ATOM 1512 C CA . ASN B 1 2 ? -11.758 -17.938 -1.112 1 48.5 2 ASN B CA 1
ATOM 1513 C C . ASN B 1 2 ? -12.305 -18.156 0.296 1 48.5 2 ASN B C 1
ATOM 1515 O O . ASN B 1 2 ? -13.492 -17.953 0.543 1 48.5 2 ASN B O 1
ATOM 1519 N N . HIS B 1 3 ? -11.617 -18.938 1.074 1 54.81 3 HIS B N 1
ATOM 1520 C CA . HIS B 1 3 ? -12.32 -18.984 2.354 1 54.81 3 HIS B CA 1
ATOM 1521 C C . HIS B 1 3 ? -12.242 -17.641 3.072 1 54.81 3 HIS B C 1
ATOM 1523 O O . HIS B 1 3 ? -11.195 -16.984 3.059 1 54.81 3 HIS B O 1
ATOM 1529 N N . PRO B 1 4 ? -13.391 -17.078 3.391 1 54.62 4 PRO B N 1
ATOM 1530 C CA . PRO B 1 4 ? -13.484 -15.805 4.113 1 54.62 4 PRO B CA 1
ATOM 1531 C C . PRO B 1 4 ? -12.398 -15.648 5.176 1 54.62 4 PRO B C 1
ATOM 1533 O O . PRO B 1 4 ? -11.969 -14.531 5.469 1 54.62 4 PRO B O 1
ATOM 1536 N N . ASN B 1 5 ? -11.883 -16.75 5.68 1 67.31 5 ASN B N 1
ATOM 1537 C CA . ASN B 1 5 ? -10.883 -16.656 6.734 1 67.31 5 ASN B CA 1
ATOM 1538 C C . ASN B 1 5 ? -9.477 -16.875 6.184 1 67.31 5 ASN B C 1
ATOM 1540 O O . ASN B 1 5 ? -8.562 -17.25 6.926 1 67.31 5 ASN B O 1
ATOM 1544 N N . ASP B 1 6 ? -9.258 -16.672 4.953 1 88.56 6 ASP B N 1
ATOM 1545 C CA . ASP B 1 6 ? -7.969 -16.812 4.285 1 88.56 6 ASP B CA 1
ATOM 1546 C C . ASP B 1 6 ? -7.078 -15.602 4.531 1 88.56 6 ASP B C 1
ATOM 1548 O O . ASP B 1 6 ? -7.453 -14.477 4.211 1 88.56 6 ASP B O 1
ATOM 1552 N N . PRO B 1 7 ? -5.914 -15.891 5.246 1 93.38 7 PRO B N 1
ATOM 1553 C CA . PRO B 1 7 ? -5.008 -14.789 5.594 1 93.38 7 PRO B CA 1
ATOM 1554 C C . PRO B 1 7 ? -4.641 -13.93 4.387 1 93.38 7 PRO B C 1
ATOM 1556 O O . PRO B 1 7 ? -4.461 -12.719 4.523 1 93.38 7 PRO B O 1
ATOM 1559 N N . VAL B 1 8 ? -4.578 -14.508 3.27 1 93.88 8 VAL B N 1
ATOM 1560 C CA . VAL B 1 8 ? -4.227 -13.773 2.059 1 93.88 8 VAL B CA 1
ATOM 1561 C C . VAL B 1 8 ? -5.363 -12.828 1.679 1 93.88 8 VAL B C 1
ATOM 1563 O O . VAL B 1 8 ? -5.133 -11.641 1.431 1 93.88 8 VAL B O 1
ATOM 1566 N N . GLU B 1 9 ? -6.551 -13.359 1.659 1 91.94 9 GLU B N 1
ATOM 1567 C CA . GLU B 1 9 ? -7.711 -12.547 1.306 1 91.94 9 GLU B CA 1
ATOM 1568 C C . GLU B 1 9 ? -7.926 -11.422 2.314 1 91.94 9 GLU B C 1
ATOM 1570 O O . GLU B 1 9 ? -8.305 -10.312 1.941 1 91.94 9 GLU B O 1
ATOM 1575 N N . GLN B 1 10 ? -7.746 -11.742 3.541 1 95.12 10 GLN B N 1
ATOM 1576 C CA . GLN B 1 10 ? -7.859 -10.711 4.574 1 95.12 10 GLN B CA 1
ATOM 1577 C C . GLN B 1 10 ? -6.859 -9.586 4.344 1 95.12 10 GLN B C 1
ATOM 1579 O O . GLN B 1 10 ? -7.203 -8.406 4.453 1 95.12 10 GLN B O 1
ATOM 1584 N N . LEU B 1 11 ? -5.641 -9.984 4.023 1 96.88 11 LEU B N 1
ATOM 1585 C CA . LEU B 1 11 ? -4.598 -8.984 3.799 1 96.88 11 LEU B CA 1
ATOM 1586 C C . LEU B 1 11 ? -4.898 -8.148 2.561 1 96.88 11 LEU B C 1
ATOM 1588 O O . LEU B 1 11 ? -4.703 -6.934 2.564 1 96.88 11 LEU B O 1
ATOM 1592 N N . VAL B 1 12 ? -5.387 -8.766 1.525 1 95.62 12 VAL B N 1
ATOM 1593 C CA . VAL B 1 12 ? -5.797 -8.055 0.319 1 95.62 12 VAL B CA 1
ATOM 1594 C C . VAL B 1 12 ? -6.875 -7.031 0.663 1 95.62 12 VAL B C 1
ATOM 1596 O O . VAL B 1 12 ? -6.828 -5.887 0.2 1 95.62 12 VAL B O 1
ATOM 1599 N N . GLY B 1 13 ? -7.82 -7.434 1.515 1 96.06 13 GLY B N 1
ATOM 1600 C CA . GLY B 1 13 ? -8.875 -6.535 1.957 1 96.06 13 GLY B CA 1
ATOM 1601 C C . GLY B 1 13 ? -8.352 -5.328 2.715 1 96.06 13 GLY B C 1
ATOM 1602 O O . GLY B 1 13 ? -8.805 -4.203 2.492 1 96.06 13 GLY B O 1
ATOM 1603 N N . LEU B 1 14 ? -7.422 -5.527 3.543 1 96.69 14 LEU B N 1
ATOM 1604 C CA . LEU B 1 14 ? -6.848 -4.449 4.344 1 96.69 14 LEU B CA 1
ATOM 1605 C C . LEU B 1 14 ? -6.078 -3.471 3.467 1 96.69 14 LEU B C 1
ATOM 1607 O O . LEU B 1 14 ? -6.238 -2.256 3.598 1 96.69 14 LEU B O 1
ATOM 1611 N N . LEU B 1 15 ? -5.273 -3.975 2.543 1 96.44 15 LEU B N 1
ATOM 1612 C CA . LEU B 1 15 ? -4.48 -3.131 1.657 1 96.44 15 LEU B CA 1
ATOM 1613 C C . LEU B 1 15 ? -5.379 -2.34 0.713 1 96.44 15 LEU B C 1
ATOM 1615 O O . LEU B 1 15 ? -5.055 -1.206 0.347 1 96.44 15 LEU B O 1
ATOM 1619 N N . SER B 1 16 ? -6.512 -2.9 0.352 1 96.06 16 SER B N 1
ATOM 1620 C CA . SER B 1 16 ? -7.414 -2.275 -0.61 1 96.06 16 SER B CA 1
ATOM 1621 C C . SER B 1 16 ? -8.078 -1.038 -0.018 1 96.06 16 SER B C 1
ATOM 1623 O O . SER B 1 16 ? -8.68 -0.241 -0.745 1 96.06 16 SER B O 1
ATOM 1625 N N . ARG B 1 17 ? -7.949 -0.796 1.26 1 94.88 17 ARG B N 1
ATOM 1626 C CA . ARG B 1 17 ? -8.531 0.364 1.926 1 94.88 17 ARG B CA 1
ATOM 1627 C C . ARG B 1 17 ? -7.605 1.571 1.834 1 94.88 17 ARG B C 1
ATOM 1629 O O . ARG B 1 17 ? -8 2.691 2.164 1 94.88 17 ARG B O 1
ATOM 1636 N N . LEU B 1 18 ? -6.418 1.317 1.407 1 95.31 18 LEU B N 1
ATOM 1637 C CA . LEU B 1 18 ? -5.457 2.408 1.298 1 95.31 18 LEU B CA 1
ATOM 1638 C C . LEU B 1 18 ? -5.656 3.182 -0.001 1 95.31 18 LEU B C 1
ATOM 1640 O O . LEU B 1 18 ? -6.059 2.605 -1.016 1 95.31 18 LEU B O 1
ATOM 1644 N N . PRO B 1 19 ? -5.414 4.48 0.079 1 92.75 19 PRO B N 1
ATOM 1645 C CA . PRO B 1 19 ? -5.52 5.258 -1.157 1 92.75 19 PRO B CA 1
ATOM 1646 C C . PRO B 1 19 ? -4.633 4.715 -2.275 1 92.75 19 PRO B C 1
ATOM 1648 O O . PRO B 1 19 ? -3.473 4.375 -2.035 1 92.75 19 PRO B O 1
ATOM 1651 N N . GLY B 1 20 ? -5.211 4.547 -3.441 1 89.31 20 GLY B N 1
ATOM 1652 C CA . GLY B 1 20 ? -4.445 4.121 -4.602 1 89.31 20 GLY B CA 1
ATOM 1653 C C . GLY B 1 20 ? -4.484 2.621 -4.824 1 89.31 20 GLY B C 1
ATOM 1654 O O . GLY B 1 20 ? -4.02 2.129 -5.855 1 89.31 20 GLY B O 1
ATOM 1655 N N . TYR B 1 21 ? -5.008 1.965 -3.846 1 92.62 21 TYR B N 1
ATOM 1656 C CA . TYR B 1 21 ? -5.082 0.515 -3.984 1 92.62 21 TYR B CA 1
ATOM 1657 C C . TYR B 1 21 ? -6.523 0.057 -4.156 1 92.62 21 TYR B C 1
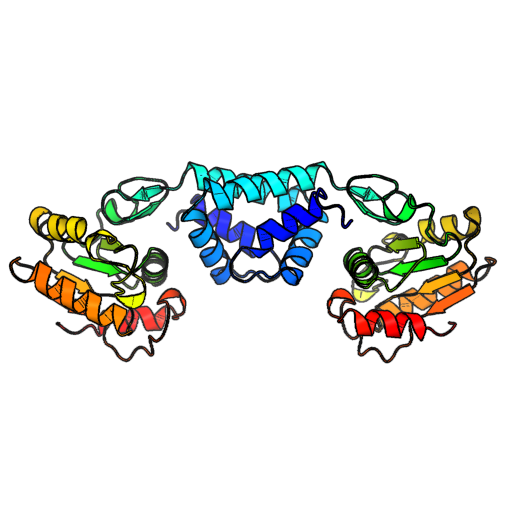ATOM 1659 O O . TYR B 1 21 ? -7.375 0.336 -3.307 1 92.62 21 TYR B O 1
ATOM 1667 N N . GLY B 1 22 ? -6.762 -0.579 -5.223 1 91.5 22 GLY B N 1
ATOM 1668 C CA . GLY B 1 22 ? -7.93 -1.439 -5.328 1 91.5 22 GLY B CA 1
ATOM 1669 C C . GLY B 1 22 ? -7.625 -2.896 -5.035 1 91.5 22 GLY B C 1
ATOM 1670 O O . GLY B 1 22 ? -6.488 -3.246 -4.715 1 91.5 22 GLY B O 1
ATOM 1671 N N . ARG B 1 23 ? -8.594 -3.742 -5.203 1 91 23 ARG B N 1
ATOM 1672 C CA . ARG B 1 23 ? -8.414 -5.152 -4.879 1 91 23 ARG B CA 1
ATOM 1673 C C . ARG B 1 23 ? -7.359 -5.789 -5.785 1 91 23 ARG B C 1
ATOM 1675 O O . ARG B 1 23 ? -6.535 -6.582 -5.324 1 91 23 ARG B O 1
ATOM 1682 N N . ARG B 1 24 ? -7.367 -5.434 -7.012 1 87.5 24 ARG B N 1
ATOM 1683 C CA . ARG B 1 24 ? -6.418 -6 -7.965 1 87.5 24 ARG B CA 1
ATOM 1684 C C . ARG B 1 24 ? -4.992 -5.582 -7.629 1 87.5 24 ARG B C 1
ATOM 1686 O O . ARG B 1 24 ? -4.094 -6.426 -7.562 1 87.5 24 ARG B O 1
ATOM 1693 N N . SER B 1 25 ? -4.781 -4.316 -7.422 1 91.88 25 SER B N 1
ATOM 1694 C CA . SER B 1 25 ? -3.457 -3.811 -7.082 1 91.88 25 SER B CA 1
ATOM 1695 C C . SER B 1 25 ? -2.994 -4.34 -5.727 1 91.88 25 SER B C 1
ATOM 1697 O O . SER B 1 25 ? -1.812 -4.637 -5.543 1 91.88 25 SER B O 1
ATOM 1699 N N . ALA B 1 26 ? -3.967 -4.465 -4.82 1 95.38 26 ALA B N 1
ATOM 1700 C CA . ALA B 1 26 ? -3.646 -5.02 -3.508 1 95.38 26 ALA B CA 1
ATOM 1701 C C . ALA B 1 26 ? -3.168 -6.461 -3.623 1 95.38 26 ALA B C 1
ATOM 1703 O O . ALA B 1 26 ? -2.201 -6.855 -2.967 1 95.38 26 ALA B O 1
ATOM 1704 N N . ARG B 1 27 ? -3.789 -7.199 -4.422 1 92.81 27 ARG B N 1
ATOM 1705 C CA . ARG B 1 27 ? -3.406 -8.594 -4.613 1 92.81 27 ARG B CA 1
ATOM 1706 C C . ARG B 1 27 ? -2.002 -8.695 -5.199 1 92.81 27 ARG B C 1
ATOM 1708 O O . ARG B 1 27 ? -1.206 -9.531 -4.773 1 92.81 27 ARG B O 1
ATOM 1715 N N . ARG B 1 28 ? -1.714 -7.863 -6.125 1 92.31 28 ARG B N 1
ATOM 1716 C CA . ARG B 1 28 ? -0.375 -7.84 -6.707 1 92.31 28 ARG B CA 1
ATOM 1717 C C . ARG B 1 28 ? 0.675 -7.523 -5.645 1 92.31 28 ARG B C 1
ATOM 1719 O O . ARG B 1 28 ? 1.747 -8.133 -5.625 1 92.31 28 ARG B O 1
ATOM 1726 N N . ALA B 1 29 ? 0.347 -6.625 -4.82 1 96 29 ALA B N 1
ATOM 1727 C CA . ALA B 1 29 ? 1.27 -6.25 -3.754 1 96 29 ALA B CA 1
ATOM 1728 C C . ALA B 1 29 ? 1.476 -7.402 -2.775 1 96 29 ALA B C 1
ATOM 1730 O O . ALA B 1 29 ? 2.604 -7.68 -2.361 1 96 29 ALA B O 1
ATOM 1731 N N . VAL B 1 30 ? 0.418 -8.023 -2.449 1 96.62 30 VAL B N 1
ATOM 1732 C CA . VAL B 1 30 ? 0.493 -9.141 -1.512 1 96.62 30 VAL B CA 1
ATOM 1733 C C . VAL B 1 30 ? 1.355 -10.25 -2.102 1 96.62 30 VAL B C 1
ATOM 1735 O O . VAL B 1 30 ? 2.227 -10.797 -1.421 1 96.62 30 VAL B O 1
ATOM 1738 N N . LEU B 1 31 ? 1.122 -10.562 -3.324 1 94.25 31 LEU B N 1
ATOM 1739 C CA . LEU B 1 31 ? 1.895 -11.609 -3.982 1 94.25 31 LEU B CA 1
ATOM 1740 C C . LEU B 1 31 ? 3.379 -11.266 -4.004 1 94.25 31 LEU B C 1
ATOM 1742 O O . LEU B 1 31 ? 4.227 -12.109 -3.723 1 94.25 31 LEU B O 1
ATOM 1746 N N . LYS B 1 32 ? 3.652 -10.047 -4.312 1 94.44 32 LYS B N 1
ATOM 1747 C CA . LYS B 1 32 ? 5.043 -9.602 -4.305 1 94.44 32 LYS B CA 1
ATOM 1748 C C . LYS B 1 32 ? 5.68 -9.805 -2.934 1 94.44 32 LYS B C 1
ATOM 1750 O O . LYS B 1 32 ? 6.793 -10.32 -2.83 1 94.44 32 LYS B O 1
ATOM 1755 N N . MET B 1 33 ? 4.973 -9.461 -2.006 1 96.94 33 MET B N 1
ATOM 1756 C CA . MET B 1 33 ? 5.516 -9.547 -0.653 1 96.94 33 MET B CA 1
ATOM 1757 C C . MET B 1 33 ? 5.699 -11.008 -0.239 1 96.94 33 MET B C 1
ATOM 1759 O O . MET B 1 33 ? 6.664 -11.344 0.456 1 96.94 33 MET B O 1
ATOM 1763 N N . LEU B 1 34 ? 4.805 -11.797 -0.683 1 95.81 34 LEU B N 1
ATOM 1764 C CA . LEU B 1 34 ? 4.852 -13.203 -0.287 1 95.81 34 LEU B CA 1
ATOM 1765 C C . LEU B 1 34 ? 6.035 -13.914 -0.938 1 95.81 34 LEU B C 1
ATOM 1767 O O . LEU B 1 34 ? 6.434 -14.992 -0.501 1 95.81 34 LEU B O 1
ATOM 1771 N N . GLN B 1 35 ? 6.559 -13.367 -1.977 1 90.44 35 GLN B N 1
ATOM 1772 C CA . GLN B 1 35 ? 7.742 -13.945 -2.611 1 90.44 35 GLN B CA 1
ATOM 1773 C C . GLN B 1 35 ? 8.961 -13.852 -1.695 1 90.44 35 GLN B C 1
ATOM 1775 O O . GLN B 1 35 ? 9.891 -14.656 -1.809 1 90.44 35 GLN B O 1
ATOM 1780 N N . ASP B 1 36 ? 8.969 -12.859 -0.818 1 92.38 36 ASP B N 1
ATOM 1781 C CA . ASP B 1 36 ? 10.023 -12.688 0.171 1 92.38 36 ASP B CA 1
ATOM 1782 C C . ASP B 1 36 ? 9.492 -12.031 1.4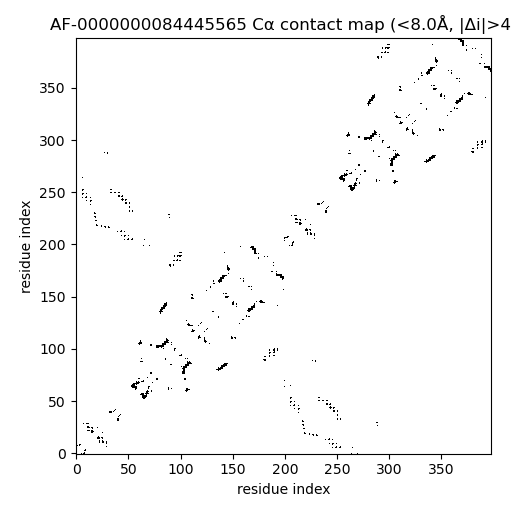43 1 92.38 36 ASP B C 1
ATOM 1784 O O . ASP B 1 36 ? 9.789 -10.867 1.719 1 92.38 36 ASP B O 1
ATOM 1788 N N . PRO B 1 37 ? 8.859 -12.789 2.283 1 95.69 37 PRO B N 1
ATOM 1789 C CA . PRO B 1 37 ? 8.195 -12.227 3.463 1 95.69 37 PRO B CA 1
ATOM 1790 C C . PRO B 1 37 ? 9.188 -11.617 4.461 1 95.69 37 PRO B C 1
ATOM 1792 O O . PRO B 1 37 ? 8.898 -10.586 5.062 1 95.69 37 PRO B O 1
ATOM 1795 N N . GLN B 1 38 ? 10.398 -12.172 4.598 1 95.19 38 GLN B N 1
ATOM 1796 C CA . GLN B 1 38 ? 11.375 -11.719 5.586 1 95.19 38 GLN B CA 1
ATOM 1797 C C . GLN B 1 38 ? 11.914 -10.336 5.23 1 95.19 38 GLN B C 1
ATOM 1799 O O . GLN B 1 38 ? 12.188 -9.523 6.117 1 95.19 38 GLN B O 1
ATOM 1804 N N . ARG B 1 39 ? 11.969 -10.07 3.963 1 94.88 39 ARG B N 1
ATOM 1805 C CA . ARG B 1 39 ? 12.594 -8.82 3.543 1 94.88 39 ARG B CA 1
ATOM 1806 C C . ARG B 1 39 ? 11.547 -7.758 3.234 1 94.88 39 ARG B C 1
ATOM 1808 O O . ARG B 1 39 ? 11.836 -6.562 3.295 1 94.88 39 ARG B O 1
ATOM 1815 N N . LEU B 1 40 ? 10.344 -8.211 2.924 1 94.94 40 LEU B N 1
ATOM 1816 C CA . LEU B 1 40 ? 9.359 -7.238 2.461 1 94.94 40 LEU B CA 1
ATOM 1817 C C . LEU B 1 40 ? 8.195 -7.137 3.441 1 94.94 40 LEU B C 1
ATOM 1819 O O . LEU B 1 40 ? 7.824 -6.035 3.861 1 94.94 40 LEU B O 1
ATOM 1823 N N . MET B 1 41 ? 7.645 -8.219 3.947 1 96.81 41 MET B N 1
ATOM 1824 C CA . MET B 1 41 ? 6.414 -8.211 4.734 1 96.81 41 MET B CA 1
ATOM 1825 C C . MET B 1 41 ? 6.699 -7.859 6.188 1 96.81 41 MET B C 1
ATOM 1827 O O . MET B 1 41 ? 6.031 -6.996 6.762 1 96.81 41 MET B O 1
ATOM 1831 N N . LEU B 1 42 ? 7.645 -8.508 6.734 1 98.06 42 LEU B N 1
ATOM 1832 C CA . LEU B 1 42 ? 7.871 -8.352 8.172 1 98.06 42 LEU B CA 1
ATOM 1833 C C . LEU B 1 42 ? 8.414 -6.965 8.492 1 98.06 42 LEU B C 1
ATOM 1835 O O . LEU B 1 42 ? 7.953 -6.312 9.43 1 98.06 42 LEU B O 1
ATOM 1839 N N . PRO B 1 43 ? 9.359 -6.457 7.672 1 97.81 43 PRO B N 1
ATOM 1840 C CA . PRO B 1 43 ? 9.797 -5.082 7.93 1 97.81 43 PRO B CA 1
ATOM 1841 C C . PRO B 1 43 ? 8.664 -4.066 7.801 1 97.81 43 PRO B C 1
ATOM 1843 O O . PRO B 1 43 ? 8.602 -3.104 8.57 1 97.81 43 PRO B O 1
ATOM 1846 N N . LEU B 1 44 ? 7.809 -4.285 6.863 1 98.25 44 LEU B N 1
ATOM 1847 C CA . LEU B 1 44 ? 6.664 -3.393 6.719 1 98.25 44 LEU B CA 1
ATOM 1848 C C . LEU B 1 44 ? 5.75 -3.477 7.938 1 98.25 44 LEU B C 1
ATOM 1850 O O . LEU B 1 44 ? 5.289 -2.451 8.445 1 98.25 44 LEU B O 1
ATOM 1854 N N . ALA B 1 45 ? 5.508 -4.656 8.422 1 98.38 45 ALA B N 1
ATOM 1855 C CA . ALA B 1 45 ? 4.707 -4.844 9.633 1 98.38 45 ALA B CA 1
ATOM 1856 C C . ALA B 1 45 ? 5.316 -4.105 10.82 1 98.38 45 ALA B C 1
ATOM 1858 O O . ALA B 1 45 ? 4.609 -3.402 11.547 1 98.38 45 ALA B O 1
ATOM 1859 N N . ASP B 1 46 ? 6.594 -4.293 10.953 1 98.12 46 ASP B N 1
ATOM 1860 C CA . ASP B 1 46 ? 7.293 -3.631 12.047 1 98.12 46 ASP B CA 1
ATOM 1861 C C . ASP B 1 46 ? 7.23 -2.111 11.906 1 98.12 46 ASP B C 1
ATOM 1863 O O . ASP B 1 46 ? 7 -1.399 12.883 1 98.12 46 ASP B O 1
ATOM 1867 N N . GLY B 1 47 ? 7.473 -1.644 10.688 1 97.62 47 GLY B N 1
ATOM 1868 C CA . GLY B 1 47 ? 7.395 -0.214 10.438 1 97.62 47 GLY B CA 1
ATOM 1869 C C . GLY B 1 47 ? 6.043 0.379 10.781 1 97.62 47 GLY B C 1
ATOM 1870 O O . GLY B 1 47 ? 5.961 1.474 11.336 1 97.62 47 GLY B O 1
ATOM 1871 N N . LEU B 1 48 ? 4.992 -0.3 10.484 1 98.25 48 LEU B N 1
ATOM 1872 C CA . LEU B 1 48 ? 3.633 0.126 10.797 1 98.25 48 LEU B CA 1
ATOM 1873 C C . LEU B 1 48 ? 3.434 0.237 12.305 1 98.25 48 LEU B C 1
ATOM 1875 O O . LEU B 1 48 ? 2.889 1.229 12.789 1 98.25 48 LEU B O 1
ATOM 1879 N N . ARG B 1 49 ? 3.869 -0.76 13 1 97.69 49 ARG B N 1
ATOM 1880 C CA . ARG B 1 49 ? 3.703 -0.775 14.445 1 97.69 49 ARG B CA 1
ATOM 1881 C C . ARG B 1 49 ? 4.504 0.345 15.102 1 97.69 49 ARG B C 1
ATOM 1883 O O . ARG B 1 49 ? 3.996 1.047 15.984 1 97.69 49 ARG B O 1
ATOM 1890 N N . ILE B 1 50 ? 5.707 0.513 14.68 1 97 50 ILE B N 1
ATOM 1891 C CA . ILE B 1 50 ? 6.578 1.545 15.234 1 97 50 ILE B CA 1
ATOM 1892 C C . ILE B 1 50 ? 5.957 2.922 15 1 97 50 ILE B C 1
ATOM 1894 O O . ILE B 1 50 ? 5.867 3.73 15.93 1 97 50 ILE B O 1
ATOM 1898 N N . ALA B 1 51 ? 5.516 3.188 13.82 1 96.88 51 ALA B N 1
ATOM 1899 C CA . ALA B 1 51 ? 4.918 4.48 13.5 1 96.88 51 ALA B CA 1
ATOM 1900 C C . ALA B 1 51 ? 3.635 4.699 14.297 1 96.88 51 ALA B C 1
ATOM 1902 O O . ALA B 1 51 ? 3.398 5.793 14.82 1 96.88 51 ALA B O 1
ATOM 1903 N N . ALA B 1 52 ? 2.816 3.695 14.383 1 96.88 52 ALA B N 1
ATOM 1904 C CA . ALA B 1 52 ? 1.552 3.791 15.109 1 96.88 52 ALA B CA 1
ATOM 1905 C C . ALA B 1 52 ? 1.785 4.172 16.562 1 96.88 52 ALA B C 1
ATOM 1907 O O . ALA B 1 52 ? 1.002 4.922 17.156 1 96.88 52 ALA B O 1
ATOM 1908 N N . GLU B 1 53 ? 2.82 3.697 17.125 1 95.31 53 GLU B N 1
ATOM 1909 C CA . GLU B 1 53 ? 3.115 3.92 18.531 1 95.31 53 GLU B CA 1
ATOM 1910 C C . GLU B 1 53 ? 3.846 5.242 18.75 1 95.31 53 GLU B C 1
ATOM 1912 O O . GLU B 1 53 ? 3.666 5.902 19.766 1 95.31 53 GLU B O 1
ATOM 1917 N N . ALA B 1 54 ? 4.617 5.621 17.812 1 95.88 54 ALA B N 1
ATOM 1918 C CA . ALA B 1 54 ? 5.555 6.723 18 1 95.88 54 ALA B CA 1
ATOM 1919 C C . ALA B 1 54 ? 4.934 8.055 17.594 1 95.88 54 ALA B C 1
ATOM 1921 O O . ALA B 1 54 ? 5.27 9.102 18.156 1 95.88 54 ALA B O 1
ATOM 1922 N N . VAL B 1 55 ? 4.051 8.07 16.641 1 96.88 55 VAL B N 1
ATOM 1923 C CA . VAL B 1 55 ? 3.607 9.312 16.031 1 96.88 55 VAL B CA 1
ATOM 1924 C C . VAL B 1 55 ? 2.328 9.797 16.703 1 96.88 55 VAL B C 1
ATOM 1926 O O . VAL B 1 55 ? 1.413 9.008 16.953 1 96.88 55 VAL B O 1
ATOM 1929 N N . ARG B 1 56 ? 2.266 11.07 16.969 1 95.44 56 ARG B N 1
ATOM 1930 C CA . ARG B 1 56 ? 1.101 11.688 17.594 1 95.44 56 ARG B CA 1
ATOM 1931 C C . ARG B 1 56 ? 0.923 13.125 17.109 1 95.44 56 ARG B C 1
ATOM 1933 O O . ARG B 1 56 ? 1.86 13.727 16.578 1 95.44 56 ARG B O 1
ATOM 1940 N N . PRO B 1 57 ? -0.255 13.711 17.266 1 95.88 57 PRO B N 1
ATOM 1941 C CA . PRO B 1 57 ? -0.471 15.117 16.906 1 95.88 57 PRO B CA 1
ATOM 1942 C C . PRO B 1 57 ? 0.271 16.078 17.812 1 95.88 57 PRO B C 1
ATOM 1944 O O . PRO B 1 57 ? 0.33 15.867 19.031 1 95.88 57 PRO B O 1
ATOM 1947 N N . CYS B 1 58 ? 0.857 17.031 17.297 1 97.62 58 CYS B N 1
ATOM 1948 C CA . CYS B 1 58 ? 1.505 18.094 18.047 1 97.62 58 CYS B CA 1
ATOM 1949 C C . CYS B 1 58 ? 0.484 18.906 18.844 1 97.62 58 CYS B C 1
ATOM 1951 O O . CYS B 1 58 ? -0.515 19.375 18.281 1 97.62 58 CYS B O 1
ATOM 1953 N N . GLU B 1 59 ? 0.762 19.172 20.062 1 97.44 59 GLU B N 1
ATOM 1954 C CA . GLU B 1 59 ? -0.182 19.875 20.922 1 97.44 59 GLU B CA 1
ATOM 1955 C C . GLU B 1 59 ? -0.263 21.359 20.547 1 97.44 59 GLU B C 1
ATOM 1957 O O . GLU B 1 59 ? -1.245 22.031 20.859 1 97.44 59 GLU B O 1
ATOM 1962 N N . VAL B 1 60 ? 0.709 21.859 19.828 1 97.75 60 VAL B N 1
ATOM 1963 C CA . VAL B 1 60 ? 0.777 23.281 19.516 1 97.75 60 VAL B CA 1
ATOM 1964 C C . VAL B 1 60 ? 0.128 23.547 18.156 1 97.75 60 VAL B C 1
ATOM 1966 O O . VAL B 1 60 ? -0.823 24.312 18.047 1 97.75 60 VAL B O 1
ATOM 1969 N N . CYS B 1 61 ? 0.562 22.828 17.156 1 98.19 61 CYS B N 1
ATOM 1970 C CA . CYS B 1 61 ? 0.193 23.25 15.812 1 98.19 61 CYS B CA 1
ATOM 1971 C C . CYS B 1 61 ? -0.685 22.219 15.133 1 98.19 61 CYS B C 1
ATOM 1973 O O . CYS B 1 61 ? -1.244 22.469 14.062 1 98.19 61 CYS B O 1
ATOM 1975 N N . GLY B 1 62 ? -0.708 20.969 15.711 1 97.38 62 GLY B N 1
ATOM 1976 C CA . GLY B 1 62 ? -1.542 19.922 15.148 1 97.38 62 GLY B CA 1
ATOM 1977 C C . GLY B 1 62 ? -0.809 19.062 14.133 1 97.38 62 GLY B C 1
ATOM 1978 O O . GLY B 1 62 ? -1.395 18.141 13.555 1 97.38 62 GLY B O 1
ATOM 1979 N N . ASN B 1 63 ? 0.451 19.234 13.852 1 96.06 63 ASN B N 1
ATOM 1980 C CA . ASN B 1 63 ? 1.274 18.391 13 1 96.06 63 ASN B CA 1
ATOM 1981 C C . ASN B 1 63 ? 1.37 16.969 13.547 1 96.06 63 ASN B C 1
ATOM 1983 O O . ASN B 1 63 ? 1.1 16.734 14.727 1 96.06 63 ASN B O 1
ATOM 1987 N N . LEU B 1 64 ? 1.677 16.047 12.727 1 95.5 64 LEU B N 1
ATOM 1988 C CA . LEU B 1 64 ? 1.977 14.688 13.18 1 95.5 64 LEU B CA 1
ATOM 1989 C C . LEU B 1 64 ? 3.482 14.477 13.305 1 95.5 64 LEU B C 1
ATOM 1991 O O . LEU B 1 64 ? 4.227 14.719 12.352 1 95.5 64 LEU B O 1
ATOM 1995 N N . ASP B 1 65 ? 3.879 14.047 14.461 1 93.94 65 ASP B N 1
ATOM 1996 C CA . ASP B 1 65 ? 5.301 13.914 14.766 1 93.94 65 ASP B CA 1
ATOM 1997 C C . ASP B 1 65 ? 5.527 12.914 15.898 1 93.94 65 ASP B C 1
ATOM 1999 O O . ASP B 1 65 ? 4.574 12.461 16.531 1 93.94 65 ASP B O 1
ATOM 2003 N N . THR B 1 66 ? 6.801 12.5 16.078 1 94.25 66 THR B N 1
ATOM 2004 C CA . THR B 1 66 ? 7.156 11.57 17.141 1 94.25 66 THR B CA 1
ATOM 2005 C C . THR B 1 66 ? 7.336 12.305 18.469 1 94.25 66 THR B C 1
ATOM 2007 O O . THR B 1 66 ? 7.453 11.68 19.516 1 94.25 66 THR B O 1
ATOM 2010 N N . ALA B 1 67 ? 7.348 13.586 18.328 1 94.25 67 ALA B N 1
ATOM 2011 C CA . ALA B 1 67 ? 7.457 14.422 19.531 1 94.25 67 ALA B CA 1
ATOM 2012 C C . ALA B 1 67 ? 6.371 15.492 19.562 1 94.25 67 ALA B C 1
ATOM 2014 O O . ALA B 1 67 ? 5.828 15.859 18.516 1 94.25 67 ALA B O 1
ATOM 2015 N N . SER B 1 68 ? 6.047 16 20.828 1 95.81 68 SER B N 1
ATOM 2016 C CA . SER B 1 68 ? 5.141 17.125 21.047 1 95.81 68 SER B CA 1
ATOM 2017 C C . SER B 1 68 ? 5.652 18.047 22.141 1 95.81 68 SER B C 1
ATOM 2019 O O . SER B 1 68 ? 5.852 17.625 23.281 1 95.81 68 SER B O 1
ATOM 2021 N N . PRO B 1 69 ? 5.898 19.328 21.766 1 97.31 69 PRO B N 1
ATOM 2022 C CA . PRO B 1 69 ? 5.738 20 20.469 1 97.31 69 PRO B CA 1
ATOM 2023 C C . PRO B 1 69 ? 6.578 19.359 19.359 1 97.31 69 PRO B C 1
ATOM 2025 O O . PRO B 1 69 ? 7.613 18.75 19.641 1 97.31 69 PRO B O 1
ATOM 2028 N N . CYS B 1 70 ? 6.129 19.469 18.172 1 96.94 70 CYS B N 1
ATOM 2029 C CA . CYS B 1 70 ? 6.766 18.781 17.047 1 96.94 70 CYS B CA 1
ATOM 2030 C C . CYS B 1 70 ? 8.109 19.422 16.703 1 96.94 70 CYS B C 1
ATOM 2032 O O . CYS B 1 70 ? 8.461 20.469 17.266 1 96.94 70 CYS B O 1
ATOM 2034 N N . HIS B 1 71 ? 8.852 18.828 15.766 1 95.06 71 HIS B N 1
ATOM 2035 C CA . HIS B 1 71 ? 10.188 19.297 15.406 1 95.06 71 HIS B CA 1
ATOM 2036 C C . HIS B 1 71 ? 10.125 20.703 14.789 1 95.06 71 HIS B C 1
ATOM 2038 O O . HIS B 1 71 ? 11.047 21.5 14.961 1 95.06 71 HIS B O 1
ATOM 2044 N N . VAL B 1 72 ? 9.062 21.016 14.078 1 95.75 72 VAL B N 1
ATOM 2045 C CA . VAL B 1 72 ? 8.906 22.328 13.477 1 95.75 72 VAL B CA 1
ATOM 2046 C C . VAL B 1 72 ? 8.688 23.375 14.57 1 95.75 72 VAL B C 1
ATOM 2048 O O . VAL B 1 72 ? 9.352 24.422 14.578 1 95.75 72 VAL B O 1
ATOM 2051 N N . CYS B 1 73 ? 7.867 23.062 15.492 1 97.25 73 CYS B N 1
ATOM 2052 C CA . CYS B 1 73 ? 7.543 23.984 16.578 1 97.25 73 CYS B CA 1
ATOM 2053 C C . CYS B 1 73 ? 8.75 24.188 17.484 1 97.25 73 CYS B C 1
ATOM 2055 O O . CYS B 1 73 ? 8.922 25.266 18.047 1 97.25 73 CYS B O 1
ATOM 2057 N N . ARG B 1 74 ? 9.562 23.25 17.562 1 96.75 74 ARG B N 1
ATOM 2058 C CA . ARG B 1 74 ? 10.688 23.312 18.5 1 96.75 74 ARG B CA 1
ATOM 2059 C C . ARG B 1 74 ? 11.914 23.922 17.828 1 96.75 74 ARG B C 1
ATOM 2061 O O . ARG B 1 74 ? 12.891 24.266 18.5 1 96.75 74 ARG B O 1
ATOM 2068 N N . ASP B 1 75 ? 11.898 24.016 16.562 1 96.06 75 ASP B N 1
ATOM 2069 C CA . ASP B 1 75 ? 13.062 24.516 15.836 1 96.06 75 ASP B CA 1
ATOM 2070 C C . ASP B 1 75 ? 13.305 25.984 16.125 1 96.06 75 ASP B C 1
ATOM 2072 O O . ASP B 1 75 ? 12.5 26.844 15.758 1 96.06 75 ASP B O 1
ATOM 2076 N N . PRO B 1 76 ? 14.445 26.266 16.719 1 96 76 PRO B N 1
ATOM 2077 C CA . PRO B 1 76 ? 14.711 27.656 17.094 1 96 76 PRO B CA 1
ATOM 2078 C C . PRO B 1 76 ? 15.023 28.562 15.906 1 96 76 PRO B C 1
ATOM 2080 O O . PRO B 1 76 ? 15.047 29.781 16.031 1 96 76 PRO B O 1
ATOM 2083 N N . HIS B 1 77 ? 15.266 28.031 14.773 1 95.94 77 HIS B N 1
ATOM 2084 C CA . HIS B 1 77 ? 15.648 28.812 13.602 1 95.94 77 HIS B CA 1
ATOM 2085 C C . HIS B 1 77 ? 14.43 29.297 12.828 1 95.94 77 HIS B C 1
ATOM 2087 O O . HIS B 1 77 ? 14.547 30.094 11.898 1 95.94 77 HIS B O 1
ATOM 2093 N N . ARG B 1 78 ? 13.305 28.828 13.258 1 96.31 78 ARG B N 1
ATOM 2094 C CA . ARG B 1 78 ? 12.07 29.219 12.578 1 96.31 78 ARG B CA 1
ATOM 2095 C C . ARG B 1 78 ? 11.648 30.625 12.984 1 96.31 78 ARG B C 1
ATOM 2097 O O . ARG B 1 78 ? 11.852 31.047 14.133 1 96.31 78 ARG B O 1
ATOM 2104 N N . GLU B 1 79 ? 11.102 31.328 12.031 1 95.5 79 GLU B N 1
ATOM 2105 C CA . GLU B 1 79 ? 10.508 32.625 12.328 1 95.5 79 GLU B CA 1
ATOM 2106 C C . GLU B 1 79 ? 9.211 32.469 13.125 1 95.5 79 GLU B C 1
ATOM 2108 O O . GLU B 1 79 ? 8.141 32.281 12.539 1 95.5 79 GLU B O 1
ATOM 2113 N N . ARG B 1 80 ? 9.219 32.781 14.383 1 96.38 80 ARG B N 1
ATOM 2114 C CA . ARG B 1 80 ? 8.117 32.438 15.281 1 96.38 80 ARG B CA 1
ATOM 2115 C C . ARG B 1 80 ? 6.965 33.438 15.109 1 96.38 80 ARG B C 1
ATOM 2117 O O . ARG B 1 80 ? 5.832 33.125 15.508 1 96.38 80 ARG B O 1
ATOM 2124 N N . GLY B 1 81 ? 7.18 34.531 14.57 1 96 81 GLY B N 1
ATOM 2125 C CA . GLY B 1 81 ? 6.129 35.5 14.359 1 96 81 GLY B CA 1
ATOM 2126 C C . GLY B 1 81 ? 5.297 35.219 13.125 1 96 81 GLY B C 1
ATOM 2127 O O . GLY B 1 81 ? 4.312 35.938 12.867 1 96 81 GLY B O 1
ATOM 2128 N N . LEU B 1 82 ? 5.641 34.25 12.344 1 95.44 82 LEU B N 1
ATOM 2129 C CA . LEU B 1 82 ? 4.992 33.906 11.086 1 95.44 82 LEU B CA 1
ATOM 2130 C C . LEU B 1 82 ? 4.363 32.5 11.164 1 95.44 82 LEU B C 1
ATOM 2132 O O . LEU B 1 82 ? 5.062 31.516 11.367 1 95.44 82 LEU B O 1
ATOM 2136 N N . VAL B 1 83 ? 3.006 32.5 11.016 1 97.44 83 VAL B N 1
ATOM 2137 C CA . VAL B 1 83 ? 2.312 31.234 11.109 1 97.44 83 VAL B CA 1
ATOM 2138 C C . VAL B 1 83 ? 1.528 30.969 9.82 1 97.44 83 VAL B C 1
ATOM 2140 O O . VAL B 1 83 ? 0.743 31.828 9.391 1 97.44 83 VAL B O 1
ATOM 2143 N N . CYS B 1 84 ? 1.786 29.859 9.25 1 94.88 84 CYS B N 1
ATOM 2144 C CA . CYS B 1 84 ? 1.055 29.438 8.062 1 94.88 84 CYS B CA 1
ATOM 2145 C C . CYS B 1 84 ? -0.052 28.453 8.43 1 94.88 84 CYS B C 1
ATOM 2147 O O . CYS B 1 84 ? 0.219 27.375 8.977 1 94.88 84 CYS B O 1
ATOM 2149 N N . VAL B 1 85 ? -1.262 28.812 8.07 1 96.44 85 VAL B N 1
ATOM 2150 C CA . VAL B 1 85 ? -2.422 28 8.422 1 96.44 85 VAL B CA 1
ATOM 2151 C C . VAL B 1 85 ? -2.805 27.109 7.238 1 96.44 85 VAL B C 1
ATOM 2153 O O . VAL B 1 85 ? -3.012 27.594 6.125 1 96.44 85 VAL B O 1
ATOM 2156 N N . VAL B 1 86 ? -2.852 25.828 7.539 1 94 86 VAL B N 1
ATOM 2157 C CA . VAL B 1 86 ? -3.145 24.859 6.48 1 94 86 VAL B CA 1
ATOM 2158 C C . VAL B 1 86 ? -4.348 24.016 6.875 1 94 86 VAL B C 1
ATOM 2160 O O . VAL B 1 86 ? -4.684 23.906 8.055 1 94 86 VAL B O 1
ATOM 2163 N N . GLU B 1 87 ? -4.965 23.391 5.84 1 93.69 87 GLU B N 1
ATOM 2164 C CA . GLU B 1 87 ? -6.129 22.547 6.074 1 93.69 87 GLU B CA 1
ATOM 2165 C C . GLU B 1 87 ? -5.742 21.281 6.828 1 93.69 87 GLU B C 1
ATOM 2167 O O . GLU B 1 87 ? -6.391 20.906 7.812 1 93.69 87 GLU B O 1
ATOM 2172 N N . GLY B 1 88 ? -4.668 20.672 6.344 1 94.12 88 GLY B N 1
ATOM 2173 C CA . GLY B 1 88 ? -4.277 19.391 6.926 1 94.12 88 GLY B CA 1
ATOM 2174 C C . GLY B 1 88 ? -2.773 19.188 6.941 1 94.12 88 GLY B C 1
ATOM 2175 O O . GLY B 1 88 ? -2.021 20 6.406 1 94.12 88 GLY B O 1
ATOM 2176 N N . VAL B 1 89 ? -2.35 18.062 7.559 1 94.25 89 VAL B N 1
ATOM 2177 C CA . VAL B 1 89 ? -0.937 17.75 7.738 1 94.25 89 VAL B CA 1
ATOM 2178 C C . VAL B 1 89 ? -0.279 17.531 6.379 1 94.25 89 VAL B C 1
ATOM 2180 O O . VAL B 1 89 ? 0.885 17.891 6.18 1 94.25 89 VAL B O 1
ATOM 2183 N N . ALA B 1 90 ? -1.046 17 5.445 1 89.06 90 ALA B N 1
ATOM 2184 C CA . ALA B 1 90 ? -0.508 16.781 4.105 1 89.06 90 ALA B CA 1
ATOM 2185 C C . ALA B 1 90 ? 0.006 18.094 3.508 1 89.06 90 ALA B C 1
ATOM 2187 O O . ALA B 1 90 ? 1.062 18.109 2.871 1 89.06 90 ALA B O 1
ATOM 2188 N N . ASP B 1 91 ? -0.678 19.094 3.656 1 85.88 91 ASP B N 1
ATOM 2189 C CA . ASP B 1 91 ? -0.283 20.406 3.152 1 85.88 91 ASP B CA 1
ATOM 2190 C C . ASP B 1 91 ? 0.984 20.906 3.846 1 85.88 91 ASP B C 1
ATOM 2192 O O . ASP B 1 91 ? 1.889 21.438 3.193 1 85.88 91 ASP B O 1
ATOM 2196 N N . LEU B 1 92 ? 0.941 20.734 5.09 1 91.44 92 LEU B N 1
ATOM 2197 C CA . LEU B 1 92 ? 2.109 21.141 5.863 1 91.44 92 LEU B CA 1
ATOM 2198 C C . LEU B 1 92 ? 3.361 20.422 5.375 1 91.44 92 LEU B C 1
ATOM 2200 O O . LEU B 1 92 ? 4.383 21.062 5.109 1 91.44 92 LEU B O 1
ATOM 2204 N N . TRP B 1 93 ? 3.236 19.141 5.234 1 86.81 93 TRP B N 1
ATOM 2205 C CA . TRP B 1 93 ? 4.383 18.344 4.812 1 86.81 93 TRP B CA 1
ATOM 2206 C C . TRP B 1 93 ? 4.836 18.734 3.41 1 86.81 93 TRP B C 1
ATOM 2208 O O . TRP B 1 93 ? 6.035 18.766 3.123 1 86.81 93 TRP B O 1
ATOM 2218 N N . ALA B 1 94 ? 3.904 19.031 2.623 1 82.56 94 ALA B N 1
ATOM 2219 C CA . ALA B 1 94 ? 4.234 19.484 1.271 1 82.56 94 ALA B CA 1
ATOM 2220 C C . ALA B 1 94 ? 5.004 20.797 1.3 1 82.56 94 ALA B C 1
ATOM 2222 O O . ALA B 1 94 ? 6.008 20.953 0.6 1 82.56 94 ALA B O 1
ATOM 2223 N N . LEU B 1 95 ? 4.582 21.719 2.033 1 85.31 95 LEU B N 1
ATOM 2224 C CA . LEU B 1 95 ? 5.227 23.016 2.143 1 85.31 95 LEU B CA 1
ATOM 2225 C C . LEU B 1 95 ? 6.625 22.891 2.734 1 85.31 95 LEU B C 1
ATOM 2227 O O . LEU B 1 95 ? 7.555 23.562 2.297 1 85.31 95 LEU B O 1
ATOM 2231 N N . GLU B 1 96 ? 6.727 22.047 3.705 1 85.94 96 GLU B N 1
ATOM 2232 C CA . GLU B 1 96 ? 8.023 21.812 4.336 1 85.94 96 GLU B CA 1
ATOM 2233 C C . GLU B 1 96 ? 9.008 21.188 3.357 1 85.94 96 GLU B C 1
ATOM 2235 O O . GLU B 1 96 ? 10.164 21.609 3.279 1 85.94 96 GLU B O 1
ATOM 2240 N N . ARG B 1 97 ? 8.547 20.172 2.707 1 78.88 97 ARG B N 1
ATOM 2241 C CA . ARG B 1 97 ? 9.398 19.5 1.734 1 78.88 97 ARG B CA 1
ATOM 2242 C C . ARG B 1 97 ? 9.867 20.469 0.651 1 78.88 97 ARG B C 1
ATOM 2244 O O . ARG B 1 97 ? 11 20.375 0.185 1 78.88 97 ARG B O 1
ATOM 2251 N N . ALA B 1 98 ? 8.992 21.359 0.285 1 75.81 98 ALA B N 1
ATOM 2252 C CA . ALA B 1 98 ? 9.297 22.344 -0.758 1 75.81 98 ALA B CA 1
ATOM 2253 C C . ALA B 1 98 ? 10.188 23.453 -0.221 1 75.81 98 ALA B C 1
ATOM 2255 O O . ALA B 1 98 ? 10.727 24.25 -0.992 1 75.81 98 ALA B O 1
ATOM 2256 N N . GLY B 1 99 ? 10.375 23.469 1.035 1 81.5 99 GLY B N 1
ATOM 2257 C CA . GLY B 1 99 ? 11.117 24.578 1.621 1 81.5 99 GLY B CA 1
ATOM 2258 C C . GLY B 1 99 ? 10.484 25.938 1.35 1 81.5 99 GLY B C 1
ATOM 2259 O O . GLY B 1 99 ? 11.18 26.938 1.226 1 81.5 99 GLY B O 1
ATOM 2260 N N . ALA B 1 100 ? 9.195 25.984 1.32 1 79.5 100 ALA B N 1
ATOM 2261 C CA . ALA B 1 100 ? 8.469 27.172 0.855 1 79.5 100 ALA B CA 1
ATOM 2262 C C . ALA B 1 100 ? 8.156 28.109 2.012 1 79.5 100 ALA B C 1
ATOM 2264 O O . ALA B 1 100 ? 7.789 29.266 1.796 1 79.5 100 ALA B O 1
ATOM 2265 N N . HIS B 1 101 ? 8.281 27.719 3.203 1 86.31 101 HIS B N 1
ATOM 2266 C CA . HIS B 1 101 ? 7.871 28.5 4.363 1 86.31 101 HIS B CA 1
ATOM 2267 C C . HIS B 1 101 ? 8.883 28.391 5.496 1 86.31 101 HIS B C 1
ATOM 2269 O O . HIS B 1 101 ? 9.305 27.281 5.844 1 86.31 101 HIS B O 1
ATOM 2275 N N . ARG B 1 102 ? 9.289 29.5 6.141 1 90.94 102 ARG B N 1
ATOM 2276 C CA . ARG B 1 102 ? 10.328 29.5 7.156 1 90.94 102 ARG B CA 1
ATOM 2277 C C . ARG B 1 102 ? 9.742 29.719 8.547 1 90.94 102 ARG B C 1
ATOM 2279 O O . ARG B 1 102 ? 10.469 29.719 9.539 1 90.94 102 ARG B O 1
ATOM 2286 N N . GLY B 1 103 ? 8.469 29.938 8.578 1 96.12 103 GLY B N 1
ATOM 2287 C CA . GLY B 1 103 ? 7.816 30.156 9.859 1 96.12 103 GLY B CA 1
ATOM 2288 C C . GLY B 1 103 ? 7.23 28.891 10.445 1 96.12 103 GLY B C 1
ATOM 2289 O O . GLY B 1 103 ? 7.73 27.781 10.203 1 96.12 103 GLY B O 1
ATOM 2290 N N . LEU B 1 104 ? 6.238 29.062 11.336 1 97.94 104 LEU B N 1
ATOM 2291 C CA . LEU B 1 104 ? 5.539 27.953 11.984 1 97.94 104 LEU B CA 1
ATOM 2292 C C . LEU B 1 104 ? 4.234 27.641 11.258 1 97.94 104 LEU B C 1
ATOM 2294 O O . LEU B 1 104 ? 3.865 28.328 10.305 1 97.94 104 LEU B O 1
ATOM 2298 N N . TYR B 1 105 ? 3.635 26.531 11.719 1 97.38 105 TYR B N 1
ATOM 2299 C CA . TYR B 1 105 ? 2.395 26.109 11.07 1 97.38 105 TYR B CA 1
ATOM 2300 C C . TYR B 1 105 ? 1.262 26 12.086 1 97.38 105 TYR B C 1
ATOM 2302 O O . TYR B 1 105 ? 1.502 25.984 13.289 1 97.38 105 TYR B O 1
ATOM 2310 N N . HIS B 1 106 ? 0.103 25.953 11.531 1 98.62 106 HIS B N 1
ATOM 2311 C CA . HIS B 1 106 ? -1.094 25.562 12.266 1 98.62 106 HIS B CA 1
ATOM 2312 C C . HIS B 1 106 ? -2.047 24.766 11.391 1 98.62 106 HIS B C 1
ATOM 2314 O O . HIS B 1 106 ? -2.508 25.25 10.359 1 98.62 106 HIS B O 1
ATOM 2320 N N . VAL B 1 107 ? -2.285 23.594 11.836 1 98 107 VAL B N 1
ATOM 2321 C CA . VAL B 1 107 ? -3.17 22.703 11.094 1 98 107 VAL B CA 1
ATOM 2322 C C . VAL B 1 107 ? -4.598 22.828 11.617 1 98 107 VAL B C 1
ATOM 2324 O O . VAL B 1 107 ? -4.855 22.594 12.797 1 98 107 VAL B O 1
ATOM 2327 N N . LEU B 1 108 ? -5.535 23.125 10.727 1 98 108 LEU B N 1
ATOM 2328 C CA . LEU B 1 108 ? -6.918 23.328 11.141 1 98 108 LEU B CA 1
ATOM 2329 C C . LEU B 1 108 ? -7.633 21.984 11.328 1 98 108 LEU B C 1
ATOM 2331 O O . LEU B 1 108 ? -8.547 21.875 12.141 1 98 108 LEU B O 1
ATOM 2335 N N . GLY B 1 109 ? -7.242 21 10.57 1 96.06 109 GLY B N 1
ATOM 2336 C CA . GLY B 1 109 ? -7.895 19.703 10.594 1 96.06 109 GLY B CA 1
ATOM 2337 C C . GLY B 1 109 ? -9.047 19.594 9.609 1 96.06 109 GLY B C 1
ATOM 2338 O O . GLY B 1 109 ? -9.82 18.641 9.656 1 96.06 109 GLY B O 1
ATOM 2339 N N . GLY B 1 110 ? -9.203 20.531 8.789 1 95.19 110 GLY B N 1
ATOM 2340 C CA . GLY B 1 110 ? -10.273 20.609 7.805 1 95.19 110 GLY B CA 1
ATOM 2341 C C . GLY B 1 110 ? -10.672 22.016 7.449 1 95.19 110 GLY B C 1
ATOM 2342 O O . GLY B 1 110 ? -9.938 22.969 7.738 1 95.19 110 GLY B O 1
ATOM 2343 N N . VAL B 1 111 ? -11.797 22.078 6.699 1 95.12 111 VAL B N 1
ATOM 2344 C CA . VAL B 1 111 ? -12.383 23.359 6.375 1 95.12 111 VAL B CA 1
ATOM 2345 C C . VAL B 1 111 ? -13.867 23.359 6.73 1 95.12 111 VAL B C 1
ATOM 2347 O O . VAL B 1 111 ? -14.484 22.297 6.844 1 95.12 111 VAL B O 1
ATOM 2350 N N . LEU B 1 112 ? -14.414 24.578 6.934 1 96.12 112 LEU B N 1
ATOM 2351 C CA . LEU B 1 112 ? -15.844 24.703 7.195 1 96.12 112 LEU B CA 1
ATOM 2352 C C . LEU B 1 112 ? -16.672 24.141 6.035 1 96.12 112 LEU B C 1
ATOM 2354 O O . LEU B 1 112 ? -16.328 24.375 4.871 1 96.12 112 LEU B O 1
ATOM 2358 N N . SER B 1 113 ? -17.641 23.328 6.414 1 93.62 113 SER B N 1
ATOM 2359 C CA . SER B 1 113 ? -18.531 22.75 5.41 1 93.62 113 SER B CA 1
ATOM 2360 C C . SER B 1 113 ? -19.953 22.625 5.941 1 93.62 113 SER B C 1
ATOM 2362 O O . SER B 1 113 ? -20.297 21.625 6.574 1 93.62 113 SER B O 1
ATOM 2364 N N . PRO B 1 114 ? -20.781 23.562 5.531 1 88.44 114 PRO B N 1
ATOM 2365 C CA . PRO B 1 114 ? -22.172 23.469 5.988 1 88.44 114 PRO B CA 1
ATOM 2366 C C . PRO B 1 114 ? -22.859 22.203 5.52 1 88.44 114 PRO B C 1
ATOM 2368 O O . PRO B 1 114 ? -23.516 21.516 6.312 1 88.44 114 PRO B O 1
ATOM 2371 N N . LEU B 1 115 ? -22.641 21.844 4.285 1 89.81 115 LEU B N 1
ATOM 2372 C CA . LEU B 1 115 ? -23.281 20.656 3.713 1 89.81 115 LEU B CA 1
ATOM 2373 C C . LEU B 1 115 ? -22.688 19.391 4.301 1 89.81 115 LEU B C 1
ATOM 2375 O O . LEU B 1 115 ? -23.375 18.359 4.391 1 89.81 115 LEU B O 1
ATOM 2379 N N . GLY B 1 116 ? -21.484 19.484 4.676 1 90.44 116 GLY B N 1
ATOM 2380 C CA . GLY B 1 116 ? -20.828 18.328 5.273 1 90.44 116 GLY B CA 1
ATOM 2381 C C . GLY B 1 116 ? -20.984 18.266 6.781 1 90.44 116 GLY B C 1
ATOM 2382 O O . GLY B 1 116 ? -20.547 17.312 7.418 1 90.44 116 GLY B O 1
ATOM 2383 N N . GLY B 1 117 ? -21.516 19.281 7.355 1 93.31 117 GLY B N 1
ATOM 2384 C CA . GLY B 1 117 ? -21.734 19.312 8.789 1 93.31 117 GLY B CA 1
ATOM 2385 C C . GLY B 1 117 ? -20.5 19.672 9.578 1 93.31 117 GLY B C 1
ATOM 2386 O O . GLY B 1 117 ? -20.359 19.312 10.75 1 93.31 117 GLY B O 1
ATOM 2387 N N . VAL B 1 118 ? -19.547 20.281 9.023 1 96.25 118 VAL B N 1
ATOM 2388 C CA . VAL B 1 118 ? -18.328 20.672 9.711 1 96.25 118 VAL B CA 1
ATOM 2389 C C . VAL B 1 118 ? -18.422 22.141 10.133 1 96.25 118 VAL B C 1
ATOM 2391 O O . VAL B 1 118 ? -18.438 23.031 9.281 1 96.25 118 VAL B O 1
ATOM 2394 N N . GLY B 1 119 ? -18.438 22.359 11.453 1 96.69 119 GLY B N 1
ATOM 2395 C CA . GLY B 1 119 ? -18.484 23.703 11.992 1 96.69 119 GLY B CA 1
ATOM 2396 C C . GLY B 1 119 ? -17.188 24.141 12.633 1 96.69 119 GLY B C 1
ATOM 2397 O O . GLY B 1 119 ? -16.219 23.375 12.672 1 96.69 119 GLY B O 1
ATOM 2398 N N . PRO B 1 120 ? -17.125 25.406 13.109 1 96 120 PRO B N 1
ATOM 2399 C CA . PRO B 1 120 ? -15.906 25.938 13.711 1 96 120 PRO B CA 1
ATOM 2400 C C . PRO B 1 120 ? -15.391 25.094 14.875 1 96 120 PRO B C 1
ATOM 2402 O O . PRO B 1 120 ? -14.18 24.984 15.078 1 96 120 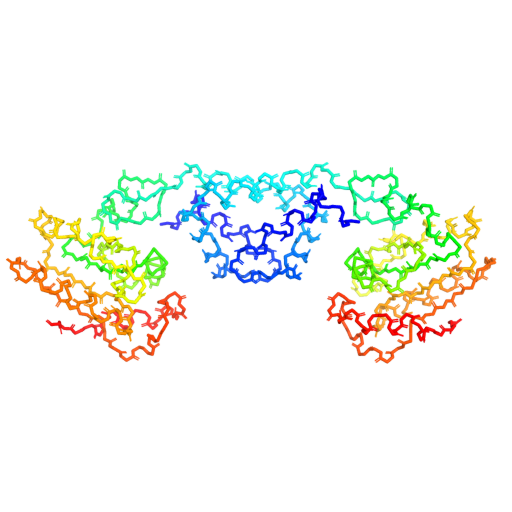PRO B O 1
ATOM 2405 N N . GLU B 1 121 ? -16.312 24.469 15.617 1 96.19 121 GLU B N 1
ATOM 2406 C CA . GLU B 1 121 ? -15.938 23.688 16.797 1 96.19 121 GLU B CA 1
ATOM 2407 C C . GLU B 1 121 ? -15.266 22.375 16.406 1 96.19 121 GLU B C 1
ATOM 2409 O O . GLU B 1 121 ? -14.609 21.734 17.234 1 96.19 121 GLU B O 1
ATOM 2414 N N . ASP B 1 122 ? -15.461 22.031 15.195 1 96.69 122 ASP B N 1
ATOM 2415 C CA . ASP B 1 122 ? -14.867 20.797 14.695 1 96.69 122 ASP B CA 1
ATOM 2416 C C . ASP B 1 122 ? -13.438 21.031 14.203 1 96.69 122 ASP B C 1
ATOM 2418 O O . ASP B 1 122 ? -12.734 20.078 13.852 1 96.69 122 ASP B O 1
ATOM 2422 N N . LEU B 1 123 ? -13.016 22.234 14.164 1 98 123 LEU B N 1
ATOM 2423 C CA . LEU B 1 123 ? -11.703 22.625 13.664 1 98 123 LEU B CA 1
ATOM 2424 C C . LEU B 1 123 ? -10.852 23.219 14.781 1 98 123 LEU B C 1
ATOM 2426 O O . LEU B 1 123 ? -11.375 23.578 15.844 1 98 123 LEU B O 1
ATOM 2430 N N . ARG B 1 124 ? -9.57 23.344 14.539 1 98.06 124 ARG B N 1
ATOM 2431 C CA . ARG B 1 124 ? -8.664 23.906 15.531 1 98.06 124 ARG B CA 1
ATOM 2432 C C . ARG B 1 124 ? -8.539 25.406 15.383 1 98.06 124 ARG B C 1
ATOM 2434 O O . ARG B 1 124 ? -7.43 25.953 15.289 1 98.06 124 ARG B O 1
ATOM 2441 N N . ILE B 1 125 ? -9.656 26.016 15.422 1 98.06 125 ILE B N 1
ATOM 2442 C CA . ILE B 1 125 ? -9.688 27.469 15.227 1 98.06 125 ILE B CA 1
ATOM 2443 C C . ILE B 1 125 ? -9.375 28.172 16.547 1 98.06 125 ILE B C 1
ATOM 2445 O O . ILE B 1 125 ? -8.539 29.078 16.594 1 98.06 125 ILE B O 1
ATOM 2449 N N . GLN B 1 126 ? -10.016 27.734 17.594 1 97.19 126 GLN B N 1
ATOM 2450 C CA . GLN B 1 126 ? -9.812 28.375 18.891 1 97.19 126 GLN B CA 1
ATOM 2451 C C . GLN B 1 126 ? -8.352 28.281 19.328 1 97.19 126 GLN B C 1
ATOM 2453 O O . GLN B 1 126 ? -7.777 29.25 19.812 1 97.19 126 GLN B O 1
ATOM 2458 N N . PRO B 1 127 ? -7.762 27.109 19.141 1 97.94 127 PRO B N 1
ATOM 2459 C CA . PRO B 1 127 ? -6.332 27.047 19.453 1 97.94 127 PRO B CA 1
ATOM 2460 C C . PRO B 1 127 ? -5.5 28.047 18.656 1 97.94 127 PRO B C 1
ATOM 2462 O O . PRO B 1 127 ? -4.543 28.609 19.188 1 97.94 127 PRO B O 1
ATOM 2465 N N . LEU B 1 128 ? -5.848 28.234 17.453 1 98.06 128 LEU B N 1
ATOM 2466 C CA . LEU B 1 128 ? -5.145 29.203 16.625 1 98.06 128 LEU B CA 1
ATOM 2467 C C . LEU B 1 128 ? -5.285 30.609 17.203 1 98.06 128 LEU B C 1
ATOM 2469 O O . LEU B 1 128 ? -4.293 31.344 17.328 1 98.06 128 LEU B O 1
ATOM 2473 N N . VAL B 1 129 ? -6.48 30.953 17.531 1 97.5 129 VAL B N 1
ATOM 2474 C CA . VAL B 1 129 ? -6.75 32.281 18.078 1 97.5 129 VAL B CA 1
ATOM 2475 C C . VAL B 1 129 ? -5.945 32.469 19.359 1 97.5 129 VAL B C 1
ATOM 2477 O O . VAL B 1 129 ? -5.348 33.531 19.578 1 97.5 129 VAL B O 1
ATOM 2480 N N . ARG B 1 130 ? -5.949 31.531 20.156 1 97.25 130 ARG B N 1
ATOM 2481 C CA . ARG B 1 130 ? -5.199 31.609 21.406 1 97.25 130 ARG B CA 1
ATOM 2482 C C . ARG B 1 130 ? -3.709 31.797 21.141 1 97.25 130 ARG B C 1
ATOM 2484 O O . ARG B 1 130 ? -3.051 32.594 21.812 1 97.25 130 ARG B O 1
ATOM 2491 N N . ARG B 1 131 ? -3.201 31.062 20.219 1 97.38 131 ARG B N 1
ATOM 2492 C CA . ARG B 1 131 ? -1.793 31.172 19.844 1 97.38 131 ARG B CA 1
ATOM 2493 C C . ARG B 1 131 ? -1.45 32.594 19.391 1 97.38 131 ARG B C 1
ATOM 2495 O O . ARG B 1 131 ? -0.425 33.125 19.781 1 97.38 131 ARG B O 1
ATOM 2502 N N . VAL B 1 132 ? -2.268 33.094 18.562 1 96.88 132 VAL B N 1
ATOM 2503 C CA . VAL B 1 132 ? -2.041 34.438 18.031 1 96.88 132 VAL B CA 1
ATOM 2504 C C . VAL B 1 132 ? -2.041 35.469 19.172 1 96.88 132 VAL B C 1
ATOM 2506 O O . VAL B 1 132 ? -1.218 36.375 19.188 1 96.88 132 VAL B O 1
ATOM 2509 N N . ALA B 1 133 ? -2.865 35.25 20.141 1 95.38 133 ALA B N 1
ATOM 2510 C CA . ALA B 1 133 ? -3.016 36.188 21.25 1 95.38 133 ALA B CA 1
ATOM 2511 C C . ALA B 1 133 ? -1.831 36.094 22.219 1 95.38 133 ALA B C 1
ATOM 2513 O O . ALA B 1 133 ? -1.444 37.094 22.844 1 95.38 133 ALA B O 1
ATOM 2514 N N . GLU B 1 134 ? -1.236 34.938 22.281 1 95.19 134 GLU B N 1
ATOM 2515 C CA . GLU B 1 134 ? -0.332 34.688 23.391 1 95.19 134 GLU B CA 1
ATOM 2516 C C . GLU B 1 134 ? 1.115 34.594 22.922 1 95.19 134 GLU B C 1
ATOM 2518 O O . GLU B 1 134 ? 2.045 34.781 23.703 1 95.19 134 GLU B O 1
ATOM 2523 N N . GLU B 1 135 ? 1.333 34.344 21.625 1 94.31 135 GLU B N 1
ATOM 2524 C CA . GLU B 1 135 ? 2.674 33.938 21.203 1 94.31 135 GLU B CA 1
ATOM 2525 C C . GLU B 1 135 ? 3.346 35.062 20.422 1 94.31 135 GLU B C 1
ATOM 2527 O O . GLU B 1 135 ? 4.422 34.875 19.844 1 94.31 135 GLU B O 1
ATOM 2532 N N . GLY B 1 136 ? 2.764 36.219 20.328 1 93.62 136 GLY B N 1
ATOM 2533 C CA . GLY B 1 136 ? 3.359 37.344 19.625 1 93.62 136 GLY B CA 1
ATOM 2534 C C . GLY B 1 136 ? 3.438 37.156 18.125 1 93.62 136 GLY B C 1
ATOM 2535 O O . GLY B 1 136 ? 4.418 37.531 17.484 1 93.62 136 GLY B O 1
ATOM 2536 N N . ILE B 1 137 ? 2.547 36.438 17.547 1 96.56 137 ILE B N 1
ATOM 2537 C CA . ILE B 1 137 ? 2.471 36.219 16.109 1 96.56 137 ILE B CA 1
ATOM 2538 C C . ILE B 1 137 ? 2.143 37.531 15.383 1 96.56 137 ILE B C 1
ATOM 2540 O O . ILE B 1 137 ? 1.21 38.219 15.766 1 96.56 137 ILE B O 1
ATOM 2544 N N . ARG B 1 138 ? 2.912 37.875 14.359 1 95.88 138 ARG B N 1
ATOM 2545 C CA . ARG B 1 138 ? 2.76 39.156 13.656 1 95.88 138 ARG B CA 1
ATOM 2546 C C . ARG B 1 138 ? 1.994 38.969 12.352 1 95.88 138 ARG B C 1
ATOM 2548 O O . ARG B 1 138 ? 1.361 39.875 11.852 1 95.88 138 ARG B O 1
ATOM 2555 N N . GLU B 1 139 ? 2.123 37.719 11.75 1 94.44 139 GLU B N 1
ATOM 2556 C CA . GLU B 1 139 ? 1.456 37.438 10.477 1 94.44 139 GLU B CA 1
ATOM 2557 C C . GLU B 1 139 ? 0.95 36 10.422 1 94.44 139 GLU B C 1
ATOM 2559 O O . GLU B 1 139 ? 1.655 35.062 10.82 1 94.44 139 GLU B O 1
ATOM 2564 N N . VAL B 1 140 ? -0.29 35.969 9.984 1 95.69 140 VAL B N 1
ATOM 2565 C CA . VAL B 1 140 ? -0.9 34.688 9.688 1 95.69 140 VAL B CA 1
ATOM 2566 C C . VAL B 1 140 ? -1.148 34.562 8.188 1 95.69 140 VAL B C 1
ATOM 2568 O O . VAL B 1 140 ? -1.832 35.406 7.594 1 95.69 140 VAL B O 1
ATOM 2571 N N . ILE B 1 141 ? -0.535 33.531 7.602 1 90.62 141 ILE B N 1
ATOM 2572 C CA . ILE B 1 141 ? -0.722 33.281 6.18 1 90.62 141 ILE B CA 1
ATOM 2573 C C . ILE B 1 141 ? -1.748 32.156 5.996 1 90.62 141 ILE B C 1
ATOM 2575 O O . ILE B 1 141 ? -1.561 31.047 6.496 1 90.62 141 ILE B O 1
ATOM 2579 N N . LEU B 1 142 ? -2.809 32.438 5.262 1 91.88 142 LEU B N 1
ATOM 2580 C CA . LEU B 1 142 ? -3.842 31.453 5.008 1 91.88 142 LEU B CA 1
ATOM 2581 C C . LEU B 1 142 ? -3.527 30.656 3.746 1 91.88 142 LEU B C 1
ATOM 2583 O O . LEU B 1 142 ? -3.691 31.156 2.631 1 91.88 142 LEU B O 1
ATOM 2587 N N . ALA B 1 143 ? -3.1 29.453 3.994 1 87.94 143 ALA B N 1
ATOM 2588 C CA . ALA B 1 143 ? -2.824 28.531 2.895 1 87.94 143 ALA B CA 1
ATOM 2589 C C . ALA B 1 143 ? -3.924 27.484 2.771 1 87.94 143 ALA B C 1
ATOM 2591 O O . ALA B 1 143 ? -3.678 26.281 2.963 1 87.94 143 ALA B O 1
ATOM 2592 N N . LEU B 1 144 ? -5.102 27.938 2.418 1 88.12 144 LEU B N 1
ATOM 2593 C CA . LEU B 1 144 ? -6.289 27.094 2.314 1 88.12 144 LEU B CA 1
ATOM 2594 C C . LEU B 1 144 ? -6.668 26.859 0.854 1 88.12 144 LEU B C 1
ATOM 2596 O O . LEU B 1 144 ? -6.258 27.625 -0.025 1 88.12 144 LEU B O 1
ATOM 2600 N N . PRO B 1 145 ? -7.383 25.766 0.635 1 82.25 145 PRO B N 1
ATOM 2601 C CA . PRO B 1 145 ? -7.77 25.469 -0.746 1 82.25 145 PRO B CA 1
ATOM 2602 C C . PRO B 1 145 ? -8.594 26.594 -1.378 1 82.25 145 PRO B C 1
ATOM 2604 O O . PRO B 1 145 ? -9.312 27.297 -0.675 1 82.25 145 PRO B O 1
ATOM 2607 N N . ALA B 1 146 ? -8.484 26.672 -2.699 1 78.5 146 ALA B N 1
ATOM 2608 C CA . ALA B 1 146 ? -9.227 27.688 -3.441 1 78.5 146 ALA B CA 1
ATOM 2609 C C . ALA B 1 146 ? -10.648 27.219 -3.736 1 78.5 146 ALA B C 1
ATOM 2611 O O . ALA B 1 146 ? -11.164 27.422 -4.84 1 78.5 146 ALA B O 1
ATOM 2612 N N . THR B 1 147 ? -11.266 26.547 -2.902 1 82.62 147 THR B N 1
ATOM 2613 C CA . THR B 1 147 ? -12.656 26.125 -2.996 1 82.62 147 THR B CA 1
ATOM 2614 C C . THR B 1 147 ? -13.562 27.078 -2.217 1 82.62 147 THR B C 1
ATOM 2616 O O . THR B 1 147 ? -13.078 27.953 -1.496 1 82.62 147 THR B O 1
ATOM 2619 N N . VAL B 1 148 ? -14.805 26.875 -2.443 1 84.5 148 VAL B N 1
ATOM 2620 C CA . VAL B 1 148 ? -15.773 27.688 -1.717 1 84.5 148 VAL B CA 1
ATOM 2621 C C . VAL B 1 148 ? -15.602 27.469 -0.214 1 84.5 148 VAL B C 1
ATOM 2623 O O . VAL B 1 148 ? -15.602 28.438 0.557 1 84.5 148 VAL B O 1
ATOM 2626 N N . GLU B 1 149 ? -15.453 26.281 0.161 1 90.88 149 GLU B N 1
ATOM 2627 C CA . GLU B 1 149 ? -15.273 25.953 1.572 1 90.88 149 GLU B CA 1
ATOM 2628 C C . GLU B 1 149 ? -13.984 26.562 2.117 1 90.88 149 GLU B C 1
ATOM 2630 O O . GLU B 1 149 ? -13.969 27.094 3.23 1 90.88 149 GLU B O 1
ATOM 2635 N N . GLY B 1 150 ? -12.906 26.438 1.315 1 89.56 150 GLY B N 1
ATOM 2636 C CA . GLY B 1 150 ? -11.648 27.047 1.709 1 89.56 150 GLY B CA 1
ATOM 2637 C C . GLY B 1 150 ? -11.734 28.547 1.865 1 89.56 150 GLY B C 1
ATOM 2638 O O . GLY B 1 150 ? -11.227 29.109 2.838 1 89.56 150 GLY B O 1
ATOM 2639 N N . ALA B 1 151 ? -12.406 29.156 0.94 1 86.56 151 ALA B N 1
ATOM 2640 C CA . ALA B 1 151 ? -12.578 30.609 0.984 1 86.56 151 ALA B CA 1
ATOM 2641 C C . ALA B 1 151 ? -13.438 31.016 2.18 1 86.56 151 ALA B C 1
ATOM 2643 O O . ALA B 1 151 ? -13.125 32 2.865 1 86.56 151 ALA B O 1
ATOM 2644 N N . THR B 1 152 ? -14.469 30.297 2.41 1 91.25 152 THR B N 1
ATOM 2645 C CA . THR B 1 152 ? -15.352 30.578 3.539 1 91.25 152 THR B CA 1
ATOM 2646 C C . THR B 1 152 ? -14.594 30.453 4.859 1 91.25 152 THR B C 1
ATOM 2648 O O . THR B 1 152 ? -14.734 31.297 5.742 1 91.25 152 THR B O 1
ATOM 2651 N N . THR B 1 153 ? -13.859 29.438 4.945 1 95 153 THR B N 1
ATOM 2652 C CA . THR B 1 153 ? -13.055 29.234 6.145 1 95 153 THR B CA 1
ATOM 2653 C C . THR B 1 153 ? -12.07 30.391 6.332 1 95 153 THR B C 1
ATOM 2655 O O . THR B 1 153 ? -11.891 30.891 7.449 1 95 153 THR B O 1
ATOM 2658 N N . GLY B 1 154 ? -11.406 30.766 5.246 1 93.19 154 GLY B N 1
ATOM 2659 C CA . GLY B 1 154 ? -10.5 31.891 5.301 1 93.19 154 GLY B CA 1
ATOM 2660 C C . GLY B 1 154 ? -11.156 33.156 5.801 1 93.19 154 GLY B C 1
ATOM 2661 O O . GLY B 1 154 ? -10.594 33.875 6.629 1 93.19 154 GLY B O 1
ATOM 2662 N N . HIS B 1 155 ? -12.289 33.375 5.301 1 92.62 155 HIS B N 1
ATOM 2663 C CA . HIS B 1 155 ? -13.039 34.562 5.73 1 92.62 155 HIS B CA 1
ATOM 2664 C C . HIS B 1 155 ? -13.375 34.5 7.215 1 92.62 155 HIS B C 1
ATOM 2666 O O . HIS B 1 155 ? -13.25 35.469 7.938 1 92.62 155 HIS B O 1
ATOM 2672 N N . TYR B 1 156 ? -13.891 33.375 7.621 1 95.62 156 TYR B N 1
ATOM 2673 C CA . TYR B 1 156 ? -14.219 33.188 9.031 1 95.62 156 TYR B CA 1
ATOM 2674 C C . TYR B 1 156 ? -13.008 33.438 9.914 1 95.62 156 TYR B C 1
ATOM 2676 O O . TYR B 1 156 ? -13.125 34.125 10.945 1 95.62 156 TYR B O 1
ATOM 2684 N N . LEU B 1 157 ? -11.867 32.969 9.531 1 96.69 157 LEU B N 1
ATOM 2685 C CA . LEU B 1 157 ? -10.633 33.156 10.281 1 96.69 157 LEU B CA 1
ATOM 2686 C C . LEU B 1 157 ? -10.258 34.625 10.328 1 96.69 157 LEU B C 1
ATOM 2688 O O . LEU B 1 157 ? -9.82 35.125 11.375 1 96.69 157 LEU B O 1
ATOM 2692 N N . HIS B 1 158 ? -10.344 35.219 9.188 1 93.81 158 HIS B N 1
ATOM 2693 C CA . HIS B 1 158 ? -10.07 36.656 9.133 1 93.81 158 HIS B CA 1
ATOM 2694 C C . HIS B 1 158 ? -10.906 37.406 10.156 1 93.81 158 HIS B C 1
ATOM 2696 O O . HIS B 1 158 ? -10.391 38.281 10.875 1 93.81 158 HIS B O 1
ATOM 2702 N N . ASP B 1 159 ? -12.172 37.094 10.227 1 95.31 159 ASP B N 1
ATOM 2703 C CA . ASP B 1 159 ? -13.086 37.75 11.156 1 95.31 159 ASP B CA 1
ATOM 2704 C C . ASP B 1 159 ? -12.688 37.469 12.609 1 95.31 159 ASP B C 1
ATOM 2706 O O . ASP B 1 159 ? -12.727 38.344 13.453 1 95.31 159 ASP B O 1
ATOM 2710 N N . ARG B 1 160 ? -12.328 36.25 12.906 1 95.81 160 ARG B N 1
ATOM 2711 C CA . ARG B 1 160 ? -11.984 35.844 14.258 1 95.81 160 ARG B CA 1
ATOM 2712 C C . ARG B 1 160 ? -10.688 36.5 14.727 1 95.81 160 ARG B C 1
ATOM 2714 O O . ARG B 1 160 ? -10.492 36.719 15.922 1 95.81 160 ARG B O 1
ATOM 2721 N N . LEU B 1 161 ? -9.844 36.812 13.75 1 96.06 161 LEU B N 1
ATOM 2722 C CA . LEU B 1 161 ? -8.523 37.312 14.086 1 96.06 161 LEU B CA 1
ATOM 2723 C C . LEU B 1 161 ? -8.484 38.844 13.969 1 96.06 161 LEU B C 1
ATOM 2725 O O . LEU B 1 161 ? -7.477 39.469 14.289 1 96.06 161 LEU B O 1
ATOM 2729 N N . HIS B 1 162 ? -9.539 39.406 13.578 1 91.31 162 HIS B N 1
ATOM 2730 C CA . HIS B 1 162 ? -9.617 40.844 13.227 1 91.31 162 HIS B CA 1
ATOM 2731 C C . HIS B 1 162 ? -9.258 41.719 14.422 1 91.31 162 HIS B C 1
ATOM 2733 O O . HIS B 1 162 ? -8.641 42.781 14.25 1 91.31 162 HIS B O 1
ATOM 2739 N N . ASP B 1 163 ? -9.602 41.375 15.602 1 91.19 163 ASP B N 1
ATOM 2740 C CA . ASP B 1 163 ? -9.406 42.219 16.766 1 91.19 163 ASP B CA 1
ATOM 2741 C C . ASP B 1 163 ? -8.023 42 17.391 1 91.19 163 ASP B C 1
ATOM 2743 O O . ASP B 1 163 ? -7.672 42.656 18.375 1 91.19 163 ASP B O 1
ATOM 2747 N N . LEU B 1 164 ? -7.27 41.188 16.844 1 93.38 164 LEU B N 1
ATOM 2748 C CA . LEU B 1 164 ? -5.93 40.906 17.344 1 93.38 164 LEU B CA 1
ATOM 2749 C C . LEU B 1 164 ? -4.871 41.625 16.516 1 93.38 164 LEU B C 1
ATOM 2751 O O . LEU B 1 164 ? -5.113 42 15.367 1 93.38 164 LEU B O 1
ATOM 2755 N N . PRO B 1 165 ? -3.795 42 17.141 1 92.44 165 PRO B N 1
ATOM 2756 C CA . PRO B 1 165 ? -2.725 42.688 16.422 1 92.44 165 PRO B CA 1
ATOM 2757 C C . PRO B 1 165 ? -1.923 41.75 15.523 1 92.44 165 PRO B C 1
ATOM 2759 O O . PRO B 1 165 ? -0.742 41.5 15.781 1 92.44 165 PRO B O 1
ATOM 2762 N N . VAL B 1 166 ? -2.529 41.281 14.508 1 94.88 166 VAL B N 1
ATOM 2763 C CA . VAL B 1 166 ? -1.886 40.344 13.586 1 94.88 166 VAL B CA 1
ATOM 2764 C C . VAL B 1 166 ? -2.307 40.656 12.156 1 94.88 166 VAL B C 1
ATOM 2766 O O . VAL B 1 166 ? -3.463 41 11.898 1 94.88 166 VAL B O 1
ATOM 2769 N N . GLN B 1 167 ? -1.384 40.562 11.234 1 94.56 167 GLN B N 1
ATOM 2770 C CA . GLN B 1 167 ? -1.689 40.656 9.812 1 94.56 167 GLN B CA 1
ATOM 2771 C C . GLN B 1 167 ? -2.129 39.312 9.242 1 94.56 167 GLN B C 1
ATOM 2773 O O . GLN B 1 167 ? -1.521 38.281 9.531 1 94.56 167 GLN B O 1
ATOM 2778 N N . VAL B 1 168 ? -3.248 39.344 8.477 1 93.19 168 VAL B N 1
ATOM 2779 C CA . VAL B 1 168 ? -3.721 38.094 7.832 1 93.19 168 VAL B CA 1
ATOM 2780 C C . VAL B 1 168 ? -3.537 38.219 6.32 1 93.19 168 VAL B C 1
ATOM 2782 O O . VAL B 1 168 ? -3.992 39.188 5.699 1 93.19 168 VAL B O 1
ATOM 2785 N N . THR B 1 169 ? -2.758 37.281 5.738 1 88.19 169 THR B N 1
ATOM 2786 C CA . THR B 1 169 ? -2.527 37.25 4.301 1 88.19 169 THR B CA 1
ATOM 2787 C C . THR B 1 169 ? -2.949 35.906 3.719 1 88.19 169 THR B C 1
ATOM 2789 O O . THR B 1 169 ? -3.199 34.969 4.461 1 88.19 169 THR B O 1
ATOM 2792 N N . ARG B 1 170 ? -3.203 35.938 2.395 1 83.94 170 ARG B N 1
ATOM 2793 C CA . ARG B 1 170 ? -3.6 34.688 1.723 1 83.94 170 ARG B CA 1
ATOM 2794 C C . ARG B 1 170 ? -2.682 34.406 0.541 1 83.94 170 ARG B C 1
ATOM 2796 O O . ARG B 1 170 ? -2.156 35.312 -0.091 1 83.94 170 ARG B O 1
ATOM 2803 N N . LEU B 1 171 ? -2.523 33.062 0.323 1 73.81 171 LEU B N 1
ATOM 2804 C CA . LEU B 1 171 ? -1.739 32.656 -0.841 1 73.81 171 LEU B CA 1
ATOM 2805 C C . LEU B 1 171 ? -2.371 33.188 -2.127 1 73.81 171 LEU B C 1
ATOM 2807 O O . LEU B 1 171 ? -3.596 33.312 -2.217 1 73.81 171 LEU B O 1
ATOM 2811 N N . ALA B 1 172 ? -1.569 33.562 -3.125 1 59.03 172 ALA B N 1
ATOM 2812 C CA . ALA B 1 172 ? -2.066 34.125 -4.379 1 59.03 172 ALA B CA 1
ATOM 2813 C C . ALA B 1 172 ? -2.904 33.125 -5.141 1 59.03 172 ALA B C 1
ATOM 2815 O O . ALA B 1 172 ? -2.613 31.922 -5.109 1 59.03 172 ALA B O 1
ATOM 2816 N N . GLN B 1 173 ? -4.312 33.219 -5.613 1 55.31 173 GLN B N 1
ATOM 2817 C CA . GLN B 1 173 ? -5.418 32.438 -6.145 1 55.31 173 GLN B CA 1
ATOM 2818 C C . GLN B 1 173 ? -5.012 31.734 -7.434 1 55.31 173 GLN B C 1
ATOM 2820 O O . GLN B 1 173 ? -5.559 30.688 -7.766 1 55.31 173 GLN B O 1
ATOM 2825 N N . GLY B 1 174 ? -4.117 32.219 -8.289 1 49.12 174 GLY B N 1
ATOM 2826 C CA . GLY B 1 174 ? -3.908 31.641 -9.594 1 49.12 174 GLY B CA 1
ATOM 2827 C C . GLY B 1 174 ? -3.408 30.203 -9.523 1 49.12 174 GLY B C 1
ATOM 2828 O O . GLY B 1 174 ? -3.012 29.641 -10.547 1 49.12 174 GLY B O 1
ATOM 2829 N N . VAL B 1 175 ? -3.223 29.859 -8.547 1 49.09 175 VAL B N 1
ATOM 2830 C CA . VAL B 1 175 ? -2.832 28.453 -8.477 1 49.09 175 VAL B CA 1
ATOM 2831 C C . VAL B 1 175 ? -4.051 27.562 -8.711 1 49.09 175 VAL B C 1
ATOM 2833 O O . VAL B 1 175 ? -5.074 27.703 -8.031 1 49.09 175 VAL B O 1
ATOM 2836 N N . PRO B 1 176 ? -4.281 27.078 -9.984 1 40.09 176 PRO B N 1
ATOM 2837 C CA . PRO B 1 176 ? -5.422 26.188 -10.234 1 40.09 176 PRO B CA 1
ATOM 2838 C C . PRO B 1 176 ? -5.734 25.281 -9.047 1 40.09 176 PRO B C 1
ATOM 2840 O O . PRO B 1 176 ? -5.219 24.156 -8.969 1 40.09 176 PRO B O 1
ATOM 2843 N N . MET B 1 177 ? -5.785 25.812 -7.992 1 45.25 177 MET B N 1
ATOM 2844 C CA . MET B 1 177 ? -5.809 25.016 -6.773 1 45.25 177 MET B CA 1
ATOM 2845 C C . MET B 1 177 ? -7.109 24.219 -6.664 1 45.25 177 MET B C 1
ATOM 2847 O O . MET B 1 177 ? -8.055 24.672 -6.016 1 45.25 177 MET B O 1
ATOM 2851 N N . GLY B 1 178 ? -7.66 24.016 -7.637 1 44.03 178 GLY B N 1
ATOM 2852 C CA . GLY B 1 178 ? -8.875 23.25 -7.457 1 44.03 178 GLY B CA 1
ATOM 2853 C C . GLY B 1 178 ? -8.734 22.141 -6.438 1 44.03 178 GLY B C 1
ATOM 2854 O O . GLY B 1 178 ? -9.727 21.562 -5.996 1 44.03 178 GLY B O 1
ATOM 2855 N N . GLY B 1 179 ? -7.496 21.547 -6.125 1 48.78 179 GLY B N 1
ATOM 2856 C CA . GLY B 1 179 ? -7.371 20.359 -5.277 1 48.78 179 GLY B CA 1
ATOM 2857 C C . GLY B 1 179 ? -6.395 20.562 -4.129 1 48.78 179 GLY B C 1
ATOM 2858 O O . GLY B 1 179 ? -5.996 21.688 -3.834 1 48.78 179 GLY B O 1
ATOM 2859 N N . ALA B 1 180 ? -5.977 19.422 -3.379 1 57.47 180 ALA B N 1
ATOM 2860 C CA . ALA B 1 180 ? -5.051 19.234 -2.266 1 57.47 180 ALA B CA 1
ATOM 2861 C C . ALA B 1 180 ? -3.645 19.703 -2.639 1 57.47 180 ALA B C 1
ATOM 2863 O O . ALA B 1 180 ? -3.176 19.453 -3.75 1 57.47 180 ALA B O 1
ATOM 2864 N N . LEU B 1 181 ? -3.01 20.844 -1.912 1 50.22 181 LEU B N 1
ATOM 2865 C CA . LEU B 1 181 ? -1.652 21.344 -2.084 1 50.22 181 LEU B CA 1
ATOM 2866 C C . LEU B 1 181 ? -0.678 20.203 -2.357 1 50.22 181 LEU B C 1
ATOM 2868 O O . LEU B 1 181 ? 0.37 20.422 -2.975 1 50.22 181 LEU B O 1
ATOM 2872 N N . ASP B 1 182 ? -1.14 19.094 -1.919 1 46.25 182 ASP B N 1
ATOM 2873 C CA . ASP B 1 182 ? -0.224 17.969 -1.969 1 46.25 182 ASP B CA 1
ATOM 2874 C C . ASP B 1 182 ? -0.062 17.453 -3.398 1 46.25 182 ASP B C 1
ATOM 2876 O O . ASP B 1 182 ? 0.806 16.625 -3.67 1 46.25 182 ASP B O 1
ATOM 2880 N N . VAL B 1 183 ? -0.937 18.062 -4.211 1 51.53 183 VAL B N 1
ATOM 2881 C CA . VAL B 1 183 ? -0.857 17.609 -5.594 1 51.53 183 VAL B CA 1
ATOM 2882 C C . VAL B 1 183 ? 0.019 18.562 -6.402 1 51.53 183 VAL B C 1
ATOM 2884 O O . VAL B 1 183 ? 0.325 18.312 -7.566 1 51.53 183 VAL B O 1
ATOM 2887 N N . LEU B 1 184 ? 0.43 19.656 -5.773 1 51.59 184 LEU B N 1
ATOM 2888 C CA . LEU B 1 184 ? 1.209 20.656 -6.484 1 51.59 184 LEU B CA 1
ATOM 2889 C C . LEU B 1 184 ? 2.703 20.375 -6.379 1 51.59 184 LEU B C 1
ATOM 2891 O O . LEU B 1 184 ? 3.16 19.797 -5.383 1 51.59 184 LEU B O 1
ATOM 2895 N N . ASP B 1 185 ? 3.322 20.641 -7.535 1 56.84 185 ASP B N 1
ATOM 2896 C CA . ASP B 1 185 ? 4.773 20.5 -7.492 1 56.84 185 ASP B CA 1
ATOM 2897 C C . ASP B 1 185 ? 5.395 21.531 -6.547 1 56.84 185 ASP B C 1
ATOM 2899 O O . ASP B 1 185 ? 4.793 22.578 -6.273 1 56.84 185 ASP B O 1
ATOM 2903 N N . ASP B 1 186 ? 6.551 21.266 -6.102 1 54.22 186 ASP B N 1
ATOM 2904 C CA . ASP B 1 186 ? 7.238 22.062 -5.094 1 54.22 186 ASP B CA 1
ATOM 2905 C C . ASP B 1 186 ? 7.422 23.5 -5.566 1 54.22 186 ASP B C 1
ATOM 2907 O O . ASP B 1 186 ? 7.262 24.438 -4.785 1 54.22 186 ASP B O 1
ATOM 2911 N N . GLY B 1 187 ? 7.855 23.641 -6.703 1 53.03 187 GLY B N 1
ATOM 2912 C CA . GLY B 1 187 ? 8.078 24.969 -7.246 1 53.03 187 GLY B CA 1
ATOM 2913 C C . GLY B 1 187 ? 6.824 25.828 -7.238 1 53.03 187 GLY B C 1
ATOM 2914 O O . GLY B 1 187 ? 6.875 27 -6.863 1 53.03 187 GLY B O 1
ATOM 2915 N N . THR B 1 188 ? 5.691 25.328 -7.551 1 55.38 188 THR B N 1
ATOM 2916 C CA . THR B 1 188 ? 4.418 26.031 -7.586 1 55.38 188 THR B CA 1
ATOM 2917 C C . THR B 1 188 ? 3.992 26.453 -6.184 1 55.38 188 THR B C 1
ATOM 2919 O O . THR B 1 188 ? 3.512 27.578 -5.98 1 55.38 188 THR B O 1
ATOM 2922 N N . LEU B 1 189 ? 4.297 25.594 -5.293 1 53.09 189 LEU B N 1
ATOM 2923 C CA . LEU B 1 189 ? 3.951 25.891 -3.906 1 53.09 189 LEU B CA 1
ATOM 2924 C C . LEU B 1 189 ? 4.75 27.078 -3.385 1 53.09 189 LEU B C 1
ATOM 2926 O O . LEU B 1 189 ? 4.188 27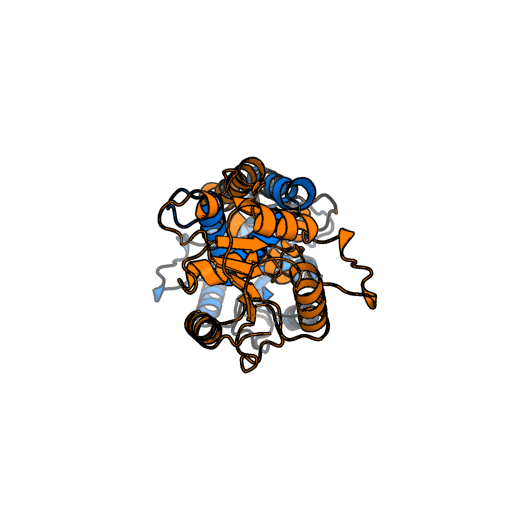.984 -2.756 1 53.09 189 LEU B O 1
ATOM 2930 N N . ALA B 1 190 ? 6.008 27.047 -3.725 1 57.03 190 ALA B N 1
ATOM 2931 C CA . ALA B 1 190 ? 6.867 28.141 -3.279 1 57.03 190 ALA B CA 1
ATOM 2932 C C . ALA B 1 190 ? 6.441 29.469 -3.902 1 57.03 190 ALA B C 1
ATOM 2934 O O . ALA B 1 190 ? 6.402 30.5 -3.223 1 57.03 190 ALA B O 1
ATOM 2935 N N . ALA B 1 191 ? 6.125 29.5 -5.121 1 58.16 191 ALA B N 1
ATOM 2936 C CA . ALA B 1 191 ? 5.715 30.703 -5.84 1 58.16 191 ALA B CA 1
ATOM 2937 C C . ALA B 1 191 ? 4.406 31.266 -5.277 1 58.16 191 ALA B C 1
ATOM 2939 O O . ALA B 1 191 ? 4.25 32.469 -5.121 1 58.16 191 ALA B O 1
ATOM 2940 N N . ALA B 1 192 ? 3.555 30.422 -4.945 1 56.22 192 ALA B N 1
ATOM 2941 C CA . ALA B 1 192 ? 2.254 30.828 -4.422 1 56.22 192 ALA B CA 1
ATOM 2942 C C . ALA B 1 192 ? 2.396 31.5 -3.057 1 56.22 192 ALA B C 1
ATOM 2944 O O . ALA B 1 192 ? 1.731 32.5 -2.773 1 56.22 192 ALA B O 1
ATOM 2945 N N . LEU B 1 193 ? 3.238 30.922 -2.328 1 47.88 193 LEU B N 1
ATOM 2946 C CA . LEU B 1 193 ? 3.451 31.469 -0.995 1 47.88 193 LEU B CA 1
ATOM 2947 C C . LEU B 1 193 ? 4.078 32.844 -1.072 1 47.88 193 LEU B C 1
ATOM 2949 O O . LEU B 1 193 ? 3.744 33.75 -0.277 1 47.88 193 LEU B O 1
ATOM 2953 N N . ARG B 1 194 ? 4.969 33.031 -2.127 1 57.59 194 ARG B N 1
ATOM 2954 C CA . ARG B 1 194 ? 5.633 34.312 -2.314 1 57.59 194 ARG B CA 1
ATOM 2955 C C . ARG B 1 194 ? 4.652 35.375 -2.799 1 57.59 194 ARG B C 1
ATOM 2957 O O . ARG B 1 194 ? 4.797 36.531 -2.48 1 57.59 194 ARG B O 1
ATOM 2964 N N . ALA B 1 195 ? 3.674 34.938 -3.557 1 53.81 195 ALA B N 1
ATOM 2965 C CA . ALA B 1 195 ? 2.738 35.844 -4.188 1 53.81 195 ALA B CA 1
ATOM 2966 C C . ALA B 1 195 ? 1.512 36.094 -3.309 1 53.81 195 ALA B C 1
ATOM 2968 O O . ALA B 1 195 ? 0.469 36.531 -3.789 1 53.81 195 ALA B O 1
ATOM 2969 N N . ARG B 1 196 ? 1.665 35.75 -2.191 1 43.03 196 ARG B N 1
ATOM 2970 C CA . ARG B 1 196 ? 0.516 35.875 -1.298 1 43.03 196 ARG B CA 1
ATOM 2971 C C . ARG B 1 196 ? 0.095 37.312 -1.128 1 43.03 196 ARG B C 1
ATOM 2973 O O . ARG B 1 196 ? 0.926 38.219 -1.217 1 43.03 196 ARG B O 1
ATOM 2980 N N . ARG B 1 197 ? -1.195 37.625 -1.071 1 55.72 197 ARG B N 1
ATOM 2981 C CA . ARG B 1 197 ? -1.785 38.938 -0.969 1 55.72 197 ARG B CA 1
ATOM 2982 C C . ARG B 1 197 ? -2.566 39.094 0.332 1 55.72 197 ARG B C 1
ATOM 2984 O O . ARG B 1 197 ? -3.053 38.125 0.89 1 55.72 197 ARG B O 1
ATOM 2991 N N . PRO B 1 198 ? -2.459 40.312 0.874 1 53.19 198 PRO B N 1
ATOM 2992 C CA . PRO B 1 198 ? -3.285 40.562 2.057 1 53.19 198 PRO B CA 1
ATOM 2993 C C . PRO B 1 198 ? -4.758 40.25 1.827 1 53.19 198 PRO B C 1
ATOM 2995 O O . PRO B 1 198 ? -5.266 40.406 0.716 1 53.19 198 PRO B O 1
ATOM 2998 N N . VAL B 1 199 ? -5.582 39.688 2.965 1 50.38 199 VAL B N 1
ATOM 2999 C CA . VAL B 1 199 ? -7.02 39.438 2.916 1 50.38 199 VAL B CA 1
ATOM 3000 C C . VAL B 1 199 ? -7.77 40.656 3.494 1 50.38 199 VAL B C 1
ATOM 3002 O O . VAL B 1 199 ? -7.324 41.25 4.473 1 50.38 199 VAL B O 1
#

Organism: NCBI:txid207340

Sequence (398 aa):
MNHPNDPVEQLVGLLSRLPGYGRRSARRAVLKMLQDPQRLMLPLADGLRIAAEAVRPCEVCGNLDTASPCHVCRDPHRERGLVCVVEGVADLWALERAGAHRGLYHVLGGVLSPLGGVGPEDLRIQPLVRRVAEEGIREVILALPATVEGATTGHYLHDRLHDLPVQVTRLAQGVPMGGALDVLDDGTLAAALRARRPVMNHPNDPVEQLVGLLSRLPGYGRRSARRAVLKMLQDPQRLMLPLADGLRIAAEAVRPCEVCGNLDTASPCHVCRDPHRERGLVCVVEGVADLWALERAGAHRGLYHVLGGVLSPLGGVGPEDLRIQPLVRRVAEEGIREVILALPATVEGATTGHYLHDRLHDLPVQVTRLAQGVPMGGALDVLDDGTLAAALRARRPV

Radius of gyration: 28.01 Å; Cα contacts (8 Å, |Δi|>4): 698; chains: 2; bounding box: 43×83×53 Å